Protein AF-A0A0R2SWS0-F1 (afdb_monomer_lite)

Sequence (684 aa):
RKVWYTTSPNMGLDWNTPIEISSQVHFSKQNAILNKDWRAHANTPGHGIQLTKGKYKGRLYIAANHSTGEFKSDASDYQTYGFYSDNHGETWEVSPDINWPSSNEAIATELPNGKLMLNIREQNGQSRRRIVALSDQGGEIWNEVYIDSALVSPVCQSSIISYSNNKETALLFSGPNSTEKRQKISIFLSRDNGKTWPVVKEVYPGASAYSDLTILDNNQIGLLYERDENGIYFAHFNEAWLLEKDLVKTPPLPSKRQMDWQKMEFYAFIHFNMNTFTDQEWGYGDTATSVFNPKELDTDQWVKTIKSVGMKGVIITAKHHDGFCLWPSKYTEYSVKNSPWKNGKGDLIKELADSCEKYGLKLGIYLSPWDRNHLSYGQEEYLEYFRNQLGELLTNYGPIFEVWFDGANGGDGYYGGAKDIRKVDKKTYYEWDKTTSIVRTLQPKAVIFSDAGPDIRWVGNETGQAKLTSWAPIFKDSLYPGMVDFNKFSSGQENGTHWIPTETDVSIRPGWYYHEDQDSLVKSPKKLREIYFESIGRNSSLLLNIPVDRRGKIHQNDSLALVGLSKLIKADFKENIAANATFINQDPYTQEILLPTPKYINIISLQEDISLGQKVSSFEVMANTAQGWKIISKGTTIGNKRLLRFKSMKSAHIKIRILNAKNNPSLLKSKLFYSENEVQSNSY

pLDDT: mean 93.18, std 9.23, range [29.47, 98.88]

Radius of gyration: 35.15 Å; chains: 1; bounding box: 57×83×103 Å

Secondary structure (DSSP, 8-state):
---EE---SSTTSS-PPPEE-HHHH---GGG-STT--EEEEEEPSS--EE--SSTTTT-EEEEEEEEESS--TTSTTEEEEEEEESSTTSS-EEPPPPSSTTEEEEEEEE-TTS-EEEEEEESS-SSSEEEEEEESSTTS---EEEEEEEEE-SS---EEEEEE-SS-EEEEEEEE--SSSSEEEEEEEESSTTS---EEEEEEEEEEEEEEEEE-GGGEEEEEEEETTTEEEEEEEEHHHHH-------PPPPPHHHHHHHTT-EEEEE--SHHHHHT-SS--S---GGG---SS--HHHHHHHHHHTT--EEEEEEE-TT--BSS--TT-SSBGGGSTGGGGT--HHHHHHHHHHHHTPEEEEEE-S--SS-TTTTSHHHHHHHHHHHHHHHHHS--EEEEE--S---EEE-GGGT-EEE---TTTTT-HHHHHHHHHHH-TT-EEEETT-SSEEE-S-SSS---SS--SEE-GGG--TT-TTGGGGTT--TT-SEE--EEEEEESSSSSS--GGGTT-PPPHHHHHHHHHHTTTBTEEEEEE--B-TTSSB-HHHHHHHHHHHHHHHHHTS--GGGGPEEEEEETTEEEEEEEEEEEEEEEEE-B-GGG---EEEEEEEEEETTEEEEEEEES--TT-EEEEEEEEEEEEEEEEEEEESSS--B---EEE--TTS------

Structure (mmCIF, N/CA/C/O backbone):
data_AF-A0A0R2SWS0-F1
#
_entry.id   AF-A0A0R2SWS0-F1
#
loop_
_atom_site.group_PDB
_atom_site.id
_atom_site.type_symbol
_atom_site.label_atom_id
_atom_site.label_alt_id
_atom_site.label_comp_id
_atom_site.label_asym_id
_atom_site.label_entity_id
_atom_site.label_seq_id
_atom_site.pdbx_PDB_ins_code
_atom_site.Cartn_x
_atom_site.Cartn_y
_atom_site.Cartn_z
_atom_site.occupancy
_atom_site.B_iso_or_equiv
_atom_site.auth_seq_id
_atom_site.auth_comp_id
_atom_site.auth_asym_id
_atom_site.auth_atom_id
_atom_site.pdbx_PDB_model_num
ATOM 1 N N . ARG A 1 1 ? 8.043 34.808 48.973 1.00 79.56 1 ARG A N 1
ATOM 2 C CA . ARG A 1 1 ? 7.874 35.454 47.643 1.00 79.56 1 ARG A CA 1
ATOM 3 C C . ARG A 1 1 ? 7.079 36.747 47.839 1.00 79.56 1 ARG A C 1
ATOM 5 O O . ARG A 1 1 ? 6.516 36.898 48.912 1.00 79.56 1 ARG A O 1
ATOM 12 N N . LYS A 1 2 ? 7.066 37.679 46.883 1.00 87.62 2 LYS A N 1
ATOM 13 C CA . LYS A 1 2 ? 6.167 38.848 46.919 1.00 87.62 2 LYS A CA 1
ATOM 14 C C . LYS A 1 2 ? 5.064 38.667 45.886 1.00 87.62 2 LYS A C 1
ATOM 16 O O . LYS A 1 2 ? 5.327 38.049 44.854 1.00 87.62 2 LYS A O 1
ATOM 21 N N . VAL A 1 3 ? 3.876 39.187 46.167 1.00 90.81 3 VAL A N 1
ATOM 22 C CA . VAL A 1 3 ? 2.749 39.163 45.230 1.00 90.81 3 VAL A CA 1
ATOM 23 C C . VAL A 1 3 ? 2.471 40.585 44.776 1.00 90.81 3 VAL A C 1
ATOM 25 O O . VAL A 1 3 ? 2.301 41.482 45.600 1.00 90.81 3 VAL A O 1
ATOM 28 N N . TRP A 1 4 ? 2.454 40.773 43.462 1.00 93.19 4 TRP A N 1
ATOM 29 C CA . TRP A 1 4 ? 2.242 42.061 42.819 1.00 93.19 4 TRP A CA 1
ATOM 30 C C . TRP A 1 4 ? 1.029 41.980 41.905 1.00 93.19 4 TRP A C 1
ATOM 32 O O . TRP A 1 4 ? 0.830 40.973 41.225 1.00 93.19 4 TRP A O 1
ATOM 42 N N . TYR A 1 5 ? 0.249 43.052 41.888 1.00 91.81 5 TYR A N 1
ATOM 43 C CA . TYR A 1 5 ? -0.897 43.242 41.014 1.00 91.81 5 TYR A CA 1
ATOM 44 C C . TYR A 1 5 ? -0.654 44.461 40.127 1.00 91.81 5 TYR A C 1
ATOM 46 O O . TYR A 1 5 ? -0.190 45.496 40.597 1.00 91.81 5 TYR A O 1
ATOM 54 N N . THR A 1 6 ? -0.953 44.345 38.841 1.00 93.56 6 THR A N 1
ATOM 55 C CA . THR A 1 6 ? -0.921 45.462 37.895 1.00 93.56 6 THR A CA 1
ATOM 56 C C . THR A 1 6 ? -2.121 45.352 36.965 1.00 93.56 6 THR A C 1
ATOM 58 O O . THR A 1 6 ? -2.661 44.266 36.750 1.00 93.56 6 THR A O 1
ATOM 61 N N . THR A 1 7 ? -2.553 46.490 36.438 1.00 92.50 7 THR A N 1
ATOM 62 C CA . THR A 1 7 ? -3.687 46.608 35.528 1.00 92.50 7 THR A CA 1
ATOM 63 C C . THR A 1 7 ? -3.237 47.245 34.228 1.00 92.50 7 THR A C 1
ATOM 65 O O . THR A 1 7 ? -2.368 48.119 34.220 1.00 92.50 7 THR A O 1
ATOM 68 N N . SER A 1 8 ? -3.862 46.830 33.132 1.00 93.25 8 SER A N 1
ATOM 69 C CA . SER A 1 8 ? -3.735 47.496 31.842 1.00 93.25 8 SER A CA 1
ATOM 70 C C . SER A 1 8 ? -5.101 48.038 31.421 1.00 93.25 8 SER A C 1
ATOM 72 O O . SER A 1 8 ? -6.047 47.255 31.309 1.00 93.25 8 SER A O 1
ATOM 74 N N . PRO A 1 9 ? -5.239 49.354 31.182 1.00 89.38 9 PRO A N 1
ATOM 75 C CA . PRO A 1 9 ? -6.495 49.943 30.723 1.00 89.38 9 PRO A CA 1
ATOM 76 C C . PRO A 1 9 ? -6.722 49.779 29.209 1.00 89.38 9 PRO A C 1
ATOM 78 O O . PRO A 1 9 ? -7.795 50.115 28.715 1.00 89.38 9 PRO A O 1
ATOM 81 N N . ASN A 1 10 ? -5.725 49.299 28.459 1.00 90.88 10 ASN A N 1
ATOM 82 C CA . ASN A 1 10 ? -5.708 49.310 26.994 1.00 90.88 10 ASN A CA 1
ATOM 83 C C . ASN A 1 10 ? -5.195 47.990 26.395 1.00 90.88 10 ASN A C 1
ATOM 85 O O . ASN A 1 10 ? -4.386 47.981 25.468 1.00 90.88 10 ASN A O 1
ATOM 89 N N . MET A 1 11 ? -5.706 46.868 26.909 1.00 86.12 11 MET A N 1
ATOM 90 C CA . MET A 1 11 ? -5.471 45.527 26.351 1.00 86.12 11 MET A CA 1
ATOM 91 C C . MET A 1 11 ? -3.989 45.109 26.322 1.00 86.12 11 MET A C 1
ATOM 93 O O . MET A 1 11 ? -3.558 44.376 25.436 1.00 86.12 11 MET A O 1
ATOM 97 N N . GLY A 1 12 ? -3.208 45.556 27.307 1.00 89.19 12 GLY A N 1
ATOM 98 C CA . GLY A 1 12 ? -1.812 45.162 27.505 1.00 89.19 12 GLY A CA 1
ATOM 99 C C . GLY A 1 12 ? -0.774 46.057 26.826 1.00 89.19 12 GLY A C 1
ATOM 100 O O . GLY A 1 12 ? 0.409 45.731 26.917 1.00 89.19 12 GLY A O 1
ATOM 101 N N . LEU A 1 13 ? -1.181 47.156 26.172 1.00 90.75 13 LEU A N 1
ATOM 102 C CA . LEU A 1 13 ? -0.248 48.111 25.554 1.00 90.75 13 LEU A CA 1
ATOM 103 C C . LEU A 1 13 ? 0.540 48.896 26.609 1.00 90.75 13 LEU A C 1
ATOM 105 O O . LEU A 1 13 ? 1.762 48.976 26.525 1.00 90.75 13 LEU A O 1
ATOM 109 N N . ASP A 1 14 ? -0.156 49.404 27.625 1.00 93.50 14 ASP A N 1
ATOM 110 C CA . ASP A 1 14 ? 0.423 50.085 28.778 1.00 93.50 14 ASP A CA 1
ATOM 111 C C . ASP A 1 14 ? 0.018 49.382 30.075 1.00 93.50 14 ASP A C 1
ATOM 113 O O . ASP A 1 14 ? -1.077 48.822 30.194 1.00 93.50 14 ASP A O 1
ATOM 117 N N . TRP A 1 15 ? 0.899 49.448 31.070 1.00 95.31 15 TRP A N 1
ATOM 118 C CA . TRP A 1 15 ? 0.697 48.843 32.383 1.00 95.31 15 TRP A CA 1
ATOM 119 C C . TRP A 1 15 ? 0.856 49.887 33.477 1.00 95.31 15 TRP A C 1
ATOM 121 O O . TRP A 1 15 ? 1.830 50.641 33.500 1.00 95.31 15 TRP A O 1
ATOM 131 N N . ASN A 1 16 ? -0.091 49.904 34.409 1.00 93.44 16 ASN A N 1
ATOM 132 C CA . ASN A 1 16 ? 0.008 50.729 35.602 1.00 93.44 16 ASN A CA 1
ATOM 133 C C . ASN A 1 16 ? 1.145 50.235 36.507 1.00 93.44 16 ASN A C 1
ATOM 135 O O . ASN A 1 16 ? 1.510 49.054 36.500 1.00 93.44 16 ASN A O 1
ATOM 139 N N . THR A 1 17 ? 1.676 51.135 37.335 1.00 94.81 17 THR A N 1
ATOM 140 C CA . THR A 1 17 ? 2.682 50.788 38.345 1.00 94.81 17 THR A CA 1
ATOM 141 C C . THR A 1 17 ? 2.199 49.603 39.192 1.00 94.81 17 THR A C 1
ATOM 143 O O . THR A 1 17 ? 1.110 49.684 39.765 1.00 94.81 17 THR A O 1
ATOM 146 N N . PRO A 1 18 ? 2.976 48.508 39.293 1.00 94.94 18 PRO A N 1
ATOM 147 C CA . PRO A 1 18 ? 2.594 47.363 40.107 1.00 94.94 18 PRO A CA 1
ATOM 148 C C . PRO A 1 18 ? 2.394 47.733 41.581 1.00 94.94 18 PRO A C 1
ATOM 150 O O . PRO A 1 18 ? 3.215 48.428 42.179 1.00 94.94 18 PRO A O 1
ATOM 153 N N . ILE A 1 19 ? 1.327 47.212 42.178 1.00 94.38 19 ILE A N 1
ATOM 154 C CA . ILE A 1 19 ? 0.976 47.358 43.591 1.00 94.38 19 ILE A CA 1
ATOM 155 C C . ILE A 1 19 ? 1.353 46.064 44.312 1.00 94.38 19 ILE A C 1
ATOM 157 O O . ILE A 1 19 ? 0.962 44.973 43.892 1.00 94.38 19 ILE A O 1
ATOM 161 N N . GLU A 1 20 ? 2.123 46.162 45.397 1.00 93.81 20 GLU A N 1
ATOM 162 C CA . GLU A 1 20 ? 2.446 44.999 46.225 1.00 93.81 20 GLU A CA 1
ATOM 163 C C . GLU A 1 20 ? 1.244 44.642 47.112 1.00 93.81 20 GLU A C 1
ATOM 165 O O . GLU A 1 20 ? 0.836 45.433 47.958 1.00 93.81 20 GLU A O 1
ATOM 170 N N . ILE A 1 21 ? 0.708 43.430 46.954 1.00 93.06 21 ILE A N 1
ATOM 171 C CA . ILE A 1 21 ? -0.443 42.924 47.722 1.00 93.06 21 ILE A CA 1
ATOM 172 C C . ILE A 1 21 ? -0.058 41.803 48.698 1.00 93.06 21 ILE A C 1
ATOM 174 O O . ILE A 1 21 ? -0.925 41.162 49.287 1.00 93.06 21 ILE A O 1
ATOM 178 N N . SER A 1 22 ? 1.243 41.558 48.899 1.00 90.12 22 SER A N 1
ATOM 179 C CA . SER A 1 22 ? 1.765 40.468 49.738 1.00 90.12 22 SER A CA 1
ATOM 180 C C . SER A 1 22 ? 1.124 40.404 51.133 1.00 90.12 22 SER A C 1
ATOM 182 O O . SER A 1 22 ? 0.841 39.312 51.608 1.00 90.12 22 SER A O 1
ATOM 184 N N . SER A 1 23 ? 0.866 41.547 51.781 1.00 88.38 23 SER A N 1
ATOM 185 C CA . SER A 1 23 ? 0.223 41.626 53.108 1.00 88.38 23 SER A CA 1
ATOM 186 C C . SER A 1 23 ? -1.224 41.166 53.157 1.00 88.38 23 SER A C 1
ATOM 188 O O . SER A 1 23 ? -1.716 40.860 54.237 1.00 88.38 23 SER A O 1
ATOM 190 N N . GLN A 1 24 ? -1.889 41.082 52.012 1.00 90.75 24 GLN A N 1
ATOM 191 C CA . GLN A 1 24 ? -3.282 40.665 51.932 1.00 90.75 24 GLN A CA 1
ATOM 192 C C . GLN A 1 24 ? -3.399 39.174 51.598 1.00 90.75 24 GLN A C 1
ATOM 194 O O . GLN A 1 24 ? -4.337 38.526 52.046 1.00 90.75 24 GLN A O 1
ATOM 199 N N . VAL A 1 25 ? -2.440 38.616 50.842 1.00 91.00 25 VAL A N 1
ATOM 200 C CA . VAL A 1 25 ? -2.606 37.292 50.210 1.00 91.00 25 VAL A CA 1
ATOM 201 C C . VAL A 1 25 ? -1.482 36.285 50.463 1.00 91.00 25 VAL A C 1
ATOM 203 O O . VAL A 1 25 ? -1.634 35.131 50.074 1.00 91.00 25 VAL A O 1
ATOM 206 N N . HIS A 1 26 ? -0.368 36.681 51.093 1.00 88.88 26 HIS A N 1
ATOM 207 C CA . HIS A 1 26 ? 0.790 35.816 51.350 1.00 88.88 26 HIS A CA 1
ATOM 208 C C . HIS A 1 26 ? 1.327 35.976 52.783 1.00 88.88 26 HIS A C 1
ATOM 210 O O . HIS A 1 26 ? 1.938 36.990 53.131 1.00 88.88 26 HIS A O 1
ATOM 216 N N . PHE A 1 27 ? 1.168 34.926 53.592 1.00 85.94 27 PHE A N 1
ATOM 217 C CA . PHE A 1 27 ? 1.498 34.939 55.021 1.00 85.94 27 PHE A CA 1
ATOM 218 C C . PHE A 1 27 ? 2.763 34.123 55.317 1.00 85.94 27 PHE A C 1
ATOM 220 O O . PHE A 1 27 ? 2.737 32.899 55.274 1.00 85.94 27 PHE A O 1
ATOM 227 N N . SER A 1 28 ? 3.878 34.785 55.628 1.00 78.19 28 SER A N 1
ATOM 228 C CA . SER A 1 28 ? 5.124 34.141 56.089 1.00 78.19 28 SER A CA 1
ATOM 229 C C . SER A 1 28 ? 5.452 34.565 57.523 1.00 78.19 28 SER A C 1
ATOM 231 O O . SER A 1 28 ? 4.861 35.524 58.016 1.00 78.19 28 SER A O 1
ATOM 233 N N . LYS A 1 29 ? 6.456 33.954 58.177 1.00 73.19 29 LYS A N 1
ATOM 234 C CA . LYS A 1 29 ? 6.963 34.420 59.493 1.00 73.19 29 LYS A CA 1
ATOM 235 C C . LYS A 1 29 ? 7.180 35.936 59.600 1.00 73.19 29 LYS A C 1
ATOM 237 O O . LYS A 1 29 ? 6.998 36.501 60.670 1.00 73.19 29 LYS A O 1
ATOM 242 N N . GLN A 1 30 ? 7.596 36.595 58.517 1.00 68.44 30 GLN A N 1
ATOM 243 C CA . GLN A 1 30 ? 7.873 38.040 58.485 1.00 68.44 30 GLN A CA 1
ATOM 244 C C . GLN A 1 30 ? 6.615 38.903 58.280 1.00 68.44 30 GLN A C 1
ATOM 246 O O . GLN A 1 30 ? 6.693 40.123 58.386 1.00 68.44 30 GLN A O 1
ATOM 251 N N . ASN A 1 31 ? 5.478 38.282 57.966 1.00 66.94 31 ASN A N 1
ATOM 252 C CA . ASN A 1 31 ? 4.202 38.916 57.645 1.00 66.94 31 ASN A CA 1
ATOM 253 C C . ASN A 1 31 ? 3.039 38.052 58.170 1.00 66.94 31 ASN A C 1
ATOM 255 O O . ASN A 1 31 ? 2.127 37.678 57.430 1.00 66.94 31 ASN A O 1
ATOM 259 N N . ALA A 1 32 ? 3.143 37.648 59.440 1.00 61.53 32 ALA A N 1
ATOM 260 C CA . ALA A 1 32 ? 2.238 36.701 60.081 1.00 61.53 32 ALA A CA 1
ATOM 261 C C . ALA A 1 32 ? 0.920 37.387 60.471 1.00 61.53 32 ALA A C 1
ATOM 263 O O . ALA A 1 32 ? 0.669 37.707 61.631 1.00 61.53 32 ALA A O 1
ATOM 264 N N . ILE A 1 33 ? 0.076 37.638 59.478 1.00 60.16 33 ILE A N 1
ATOM 265 C CA . ILE A 1 33 ? -1.328 37.999 59.674 1.00 60.16 33 ILE A CA 1
ATOM 266 C C . ILE A 1 33 ? -2.123 36.678 59.778 1.00 60.16 33 ILE A C 1
ATOM 268 O O . ILE A 1 33 ? -1.774 35.685 59.140 1.00 60.16 33 ILE A O 1
ATOM 272 N N . LEU A 1 34 ? -3.155 36.623 60.633 1.00 59.47 34 LEU A N 1
ATOM 273 C CA . LEU A 1 34 ? -4.013 35.438 60.864 1.00 59.47 34 LEU A CA 1
ATOM 274 C C . LEU A 1 34 ? -3.331 34.192 61.484 1.00 59.47 34 LEU A C 1
ATOM 276 O O . LEU A 1 34 ? -3.851 33.088 61.336 1.00 59.47 34 LEU A O 1
ATOM 280 N N . ASN A 1 35 ? -2.198 34.329 62.188 1.00 64.69 35 ASN A N 1
ATOM 281 C CA . ASN A 1 35 ? -1.431 33.203 62.769 1.00 64.69 35 ASN A CA 1
ATOM 282 C C . ASN A 1 35 ? -1.004 32.125 61.746 1.00 64.69 35 ASN A C 1
ATOM 284 O O . ASN A 1 35 ? -0.735 30.982 62.121 1.00 64.69 35 ASN A O 1
ATOM 288 N N . LYS A 1 36 ? -0.937 32.471 60.455 1.00 72.06 36 LYS A N 1
ATOM 289 C CA . LYS A 1 36 ? -0.483 31.570 59.391 1.00 72.06 36 LYS A CA 1
ATOM 290 C C . LYS A 1 36 ? 1.015 31.756 59.142 1.00 72.06 36 LYS A C 1
ATOM 292 O O . LYS A 1 36 ? 1.495 32.882 59.048 1.00 72.06 36 LYS A O 1
ATOM 297 N N . ASP A 1 37 ? 1.738 30.645 59.005 1.00 81.75 37 ASP A N 1
ATOM 298 C CA . ASP A 1 37 ? 3.147 30.623 58.599 1.00 81.75 37 ASP A CA 1
ATOM 299 C C . ASP A 1 37 ? 3.334 29.686 57.401 1.00 81.75 37 ASP A C 1
ATOM 301 O O . ASP A 1 37 ? 3.384 28.454 57.533 1.00 81.75 37 ASP A O 1
ATOM 305 N N . TRP A 1 38 ? 3.370 30.273 56.207 1.00 89.88 38 TRP A N 1
ATOM 306 C CA . TRP A 1 38 ? 3.593 29.551 54.964 1.00 89.88 38 TRP A CA 1
ATOM 307 C C . TRP A 1 38 ? 5.073 29.549 54.603 1.00 89.88 38 TRP A C 1
ATOM 309 O O . TRP A 1 38 ? 5.699 30.581 54.351 1.00 89.88 38 TRP A O 1
ATOM 319 N N . ARG A 1 39 ? 5.627 28.342 54.515 1.00 89.31 39 ARG A N 1
ATOM 320 C CA . ARG A 1 39 ? 7.017 28.094 54.128 1.00 89.31 39 ARG A CA 1
ATOM 321 C C . ARG A 1 39 ? 7.244 28.323 52.632 1.00 89.31 39 ARG A C 1
ATOM 323 O O . ARG A 1 39 ? 8.310 28.780 52.228 1.00 89.31 39 ARG A O 1
ATOM 330 N N . ALA A 1 40 ? 6.247 28.011 51.808 1.00 87.56 40 ALA A N 1
ATOM 331 C CA . ALA A 1 40 ? 6.250 28.256 50.372 1.00 87.56 40 ALA A CA 1
ATOM 332 C C . ALA A 1 40 ? 4.913 28.861 49.951 1.00 87.56 40 ALA A C 1
ATOM 334 O O . ALA A 1 40 ? 3.893 28.591 50.572 1.00 87.56 40 ALA A O 1
ATOM 335 N N . HIS A 1 41 ? 4.932 29.653 48.882 1.00 90.75 41 HIS A N 1
ATOM 336 C CA . HIS A 1 41 ? 3.746 30.255 48.283 1.00 90.75 41 HIS A CA 1
ATOM 337 C C . HIS A 1 41 ? 3.948 30.415 46.780 1.00 90.75 41 HIS A C 1
ATOM 339 O O . HIS A 1 41 ? 5.018 30.866 46.349 1.00 90.75 41 HIS A O 1
ATOM 345 N N . ALA A 1 42 ? 2.936 30.101 45.979 1.00 90.75 42 ALA A N 1
ATOM 346 C CA . ALA A 1 42 ? 2.912 30.399 44.553 1.00 90.75 42 ALA A CA 1
ATOM 347 C C . ALA A 1 42 ? 1.505 30.806 44.108 1.00 90.75 42 ALA A C 1
ATOM 349 O O . ALA A 1 42 ? 0.525 30.172 44.492 1.00 90.75 42 ALA A O 1
ATOM 350 N N . ASN A 1 43 ? 1.436 31.812 43.236 1.00 89.50 43 ASN A N 1
ATOM 351 C CA . ASN A 1 43 ? 0.300 31.934 42.333 1.00 89.50 43 ASN A CA 1
ATOM 352 C C . ASN A 1 43 ? 0.448 30.788 41.335 1.00 89.50 43 ASN A C 1
ATOM 354 O O . ASN A 1 43 ? 1.547 30.566 40.811 1.00 89.50 43 ASN A O 1
ATOM 358 N N . THR A 1 44 ? -0.605 30.013 41.144 1.00 91.25 44 THR A N 1
ATOM 359 C CA . THR A 1 44 ? -0.525 28.820 40.306 1.00 91.25 44 THR A CA 1
ATOM 360 C C . THR A 1 44 ? -0.398 29.218 38.826 1.00 91.25 44 THR A C 1
ATOM 362 O O . THR A 1 44 ? -0.791 30.323 38.452 1.00 91.25 44 THR A O 1
ATOM 365 N N . PRO A 1 45 ? 0.202 28.373 37.967 1.00 91.31 45 PRO A N 1
ATOM 366 C CA . PRO A 1 45 ? 0.313 28.668 36.539 1.00 91.31 45 PRO A CA 1
ATOM 367 C C . PRO A 1 45 ? -1.056 28.727 35.848 1.00 91.31 45 PRO A C 1
ATOM 369 O O . PRO A 1 45 ? -1.954 27.952 36.185 1.00 91.31 45 PRO A O 1
ATOM 372 N N . GLY A 1 46 ? -1.163 29.575 34.823 1.00 91.88 46 GLY A N 1
ATOM 373 C CA . GLY A 1 46 ? -2.371 29.770 34.018 1.00 91.88 46 GLY A CA 1
ATOM 374 C C . GLY A 1 46 ? -2.995 31.144 34.252 1.00 91.88 46 GLY A C 1
ATOM 375 O O . GLY A 1 46 ? -2.280 32.127 34.464 1.00 91.88 46 GLY A O 1
ATOM 376 N N . HIS A 1 47 ? -4.325 31.204 34.219 1.00 94.75 47 HIS A N 1
ATOM 377 C CA . HIS A 1 47 ? -5.100 32.437 34.323 1.00 94.75 47 HIS A CA 1
ATOM 378 C C . HIS A 1 47 ? -5.905 32.550 35.629 1.00 94.75 47 HIS A C 1
ATOM 380 O O . HIS A 1 47 ? -6.194 31.571 36.317 1.00 94.75 47 HIS A O 1
ATOM 386 N N . GLY A 1 48 ? -6.289 33.785 35.957 1.00 95.12 48 GLY A N 1
ATOM 387 C CA . GLY A 1 48 ? -7.357 34.089 36.909 1.00 95.12 48 GLY A CA 1
ATOM 388 C C . GLY A 1 48 ? -8.696 34.268 36.198 1.00 95.12 48 GLY A C 1
ATOM 389 O O . GLY A 1 48 ? -8.736 34.390 34.973 1.00 95.12 48 GLY A O 1
ATOM 390 N N . ILE A 1 49 ? -9.789 34.330 36.955 1.00 96.25 49 ILE A N 1
ATOM 391 C CA . ILE A 1 49 ? -11.127 34.548 36.388 1.00 96.25 49 ILE A CA 1
ATOM 392 C C . ILE A 1 49 ? -11.828 35.739 37.033 1.00 96.25 49 ILE A C 1
ATOM 394 O O . ILE A 1 49 ? -11.547 36.101 38.175 1.00 96.25 49 ILE A O 1
ATOM 398 N N . GLN A 1 50 ? -12.791 36.304 36.309 1.00 96.38 50 GLN A N 1
ATOM 399 C CA . GLN A 1 50 ? -13.812 37.178 36.866 1.00 96.38 50 GLN A CA 1
ATOM 400 C C . GLN A 1 50 ? -15.158 36.459 36.803 1.00 96.38 50 GLN A C 1
ATOM 402 O O . GLN A 1 50 ? -15.560 36.009 35.730 1.00 96.38 50 GLN A O 1
ATOM 407 N N . LEU A 1 51 ? -15.856 36.352 37.932 1.00 96.88 51 LEU A N 1
ATOM 408 C CA . LEU A 1 51 ? -17.177 35.726 37.969 1.00 96.88 51 LEU A CA 1
ATOM 409 C C . LEU A 1 51 ? -18.193 36.580 37.209 1.00 96.88 51 LEU A C 1
ATOM 411 O O . LEU A 1 51 ? -18.245 37.803 37.358 1.00 96.88 51 LEU A O 1
ATOM 415 N N . THR A 1 52 ? -19.031 35.936 36.405 1.00 95.06 52 THR A N 1
ATOM 416 C CA . THR A 1 52 ? -19.987 36.605 35.514 1.00 95.06 52 THR A CA 1
ATOM 417 C C . THR A 1 52 ? -21.439 36.419 35.951 1.00 95.06 52 THR A C 1
ATOM 419 O O . THR A 1 52 ? -22.323 37.125 35.448 1.00 95.06 52 THR A O 1
ATOM 422 N N . LYS A 1 53 ? -21.701 35.513 36.904 1.00 91.56 53 LYS A N 1
ATOM 423 C CA . LYS A 1 53 ? -23.049 35.097 37.311 1.00 91.56 53 LYS A CA 1
ATOM 424 C C . LYS A 1 53 ? -23.283 35.235 38.816 1.00 91.56 53 LYS A C 1
ATOM 426 O O . LYS A 1 53 ? -22.370 35.295 39.632 1.00 91.56 53 LYS A O 1
ATOM 431 N N . GLY A 1 54 ? -24.566 35.234 39.179 1.00 91.75 54 GLY A N 1
ATOM 432 C CA . GLY A 1 54 ? -25.015 35.150 40.567 1.00 91.75 54 GLY A CA 1
ATOM 433 C C . GLY A 1 54 ? -24.633 36.352 41.435 1.00 91.75 54 GLY A C 1
ATOM 434 O O . GLY A 1 54 ? -24.334 37.437 40.940 1.00 91.75 54 GLY A O 1
ATOM 435 N N . LYS A 1 55 ? -24.673 36.139 42.757 1.00 94.38 55 LYS A N 1
ATOM 436 C CA . LYS A 1 55 ? -24.395 37.157 43.785 1.00 94.38 55 LYS A CA 1
ATOM 437 C C . LYS A 1 55 ? -22.980 37.739 43.684 1.00 94.38 55 LYS A C 1
ATOM 439 O O . LYS A 1 55 ? -22.786 38.900 44.014 1.00 94.38 55 LYS A O 1
ATOM 444 N N . TYR A 1 56 ? -22.020 36.936 43.233 1.00 95.75 56 TYR A N 1
ATOM 445 C CA . TYR A 1 56 ? -20.595 37.269 43.221 1.00 95.75 56 TYR A CA 1
ATOM 446 C C . TYR A 1 56 ? -20.103 37.766 41.855 1.00 95.75 56 TYR A C 1
ATOM 448 O O . TYR A 1 56 ? -18.902 37.810 41.602 1.00 95.75 56 TYR A O 1
ATOM 456 N N . LYS A 1 57 ? -21.022 38.136 40.953 1.00 96.25 57 LYS A N 1
ATOM 457 C CA . LYS A 1 57 ? -20.685 38.718 39.653 1.00 96.25 57 LYS A CA 1
ATOM 458 C C . LYS A 1 57 ? -19.771 39.938 39.831 1.00 96.25 57 LYS A C 1
ATOM 460 O O . LYS A 1 57 ? -20.123 40.872 40.542 1.00 96.25 57 LYS A O 1
ATOM 465 N N . GLY A 1 58 ? -18.642 39.946 39.128 1.00 96.88 58 GLY A N 1
ATOM 466 C CA . GLY A 1 58 ? -17.620 40.994 39.190 1.00 96.88 58 GLY A CA 1
ATOM 467 C C . GLY A 1 58 ? -16.392 40.619 40.023 1.00 96.88 58 GLY A C 1
ATOM 468 O O . GLY A 1 58 ? -15.325 41.184 39.773 1.00 96.88 58 GLY A O 1
ATOM 469 N N . ARG A 1 59 ? -16.505 39.629 40.921 1.00 98.06 59 ARG A N 1
ATOM 470 C CA . ARG A 1 59 ? -15.398 39.136 41.751 1.00 98.06 59 ARG A CA 1
ATOM 471 C C . ARG A 1 59 ? -14.252 38.613 40.892 1.00 98.06 59 ARG A C 1
ATOM 473 O O . ARG A 1 59 ? -14.459 37.722 40.067 1.00 98.06 59 ARG A O 1
ATOM 480 N N . LEU A 1 60 ? -13.046 39.122 41.127 1.00 97.69 60 LEU A N 1
ATOM 481 C CA . LEU A 1 60 ? -11.803 38.545 40.615 1.00 97.69 60 LEU A CA 1
ATOM 482 C C . LEU A 1 60 ? -11.388 37.391 41.522 1.00 97.69 60 LEU A C 1
ATOM 484 O O . LEU A 1 60 ? -11.417 37.555 42.737 1.00 97.69 60 LEU A O 1
ATOM 488 N N . TYR A 1 61 ? -10.981 36.254 40.964 1.00 97.94 61 TYR A N 1
ATOM 489 C CA . TYR A 1 61 ? -10.522 35.098 41.734 1.00 97.94 61 TYR A CA 1
ATOM 490 C C . TYR A 1 61 ? -9.229 34.527 41.144 1.00 97.94 61 TYR A C 1
ATOM 492 O O . TYR A 1 61 ? -9.169 34.205 39.953 1.00 97.94 61 TYR A O 1
ATOM 500 N N . ILE A 1 62 ? -8.212 34.359 41.993 1.00 97.44 62 ILE A N 1
ATOM 501 C CA . ILE A 1 62 ? -6.903 33.800 41.643 1.00 97.44 62 ILE A CA 1
ATOM 502 C C . ILE A 1 62 ? -6.651 32.542 42.478 1.00 97.44 62 ILE A C 1
ATOM 504 O O . ILE A 1 62 ? -6.708 32.579 43.708 1.00 97.44 62 ILE A O 1
ATOM 508 N N . ALA A 1 63 ? -6.356 31.422 41.815 1.00 97.25 63 ALA A N 1
ATOM 509 C CA . ALA A 1 63 ? -5.924 30.202 42.489 1.00 97.25 63 ALA A CA 1
ATOM 510 C C . ALA A 1 63 ? -4.456 30.315 42.937 1.00 97.25 63 ALA A C 1
ATOM 512 O O . ALA A 1 63 ? -3.615 30.931 42.276 1.00 97.25 63 ALA A O 1
ATOM 513 N N . ALA A 1 64 ? -4.150 29.728 44.088 1.00 96.12 64 ALA A N 1
ATOM 514 C CA . ALA A 1 64 ? -2.837 29.810 44.706 1.00 96.12 64 ALA A CA 1
ATOM 515 C C . ALA A 1 64 ? -2.545 28.541 45.514 1.00 96.12 64 ALA A C 1
ATOM 517 O O . ALA A 1 64 ? -3.421 27.711 45.770 1.00 96.12 64 ALA A O 1
ATOM 518 N N . ASN A 1 65 ? -1.295 28.369 45.919 1.00 95.88 65 ASN A N 1
ATOM 519 C CA . ASN A 1 65 ? -0.907 27.273 46.793 1.00 95.88 65 ASN A CA 1
ATOM 520 C C . ASN A 1 65 ? 0.150 27.715 47.794 1.00 95.88 65 ASN A C 1
ATOM 522 O O . ASN A 1 65 ? 0.936 28.635 47.544 1.00 95.88 65 ASN A O 1
ATOM 526 N N . HIS A 1 66 ? 0.201 27.004 48.912 1.00 94.06 66 HIS A N 1
ATOM 527 C CA . HIS A 1 66 ? 1.225 27.174 49.928 1.00 94.06 66 HIS A CA 1
ATOM 528 C C . HIS A 1 66 ? 1.670 25.830 50.506 1.00 94.06 66 HIS A C 1
ATOM 530 O O . HIS A 1 66 ? 1.184 24.769 50.116 1.00 94.06 66 HIS A O 1
ATOM 536 N N . SER A 1 67 ? 2.651 25.877 51.401 1.00 93.06 67 SER A N 1
ATOM 537 C CA . SER A 1 67 ? 2.970 24.759 52.289 1.00 93.06 67 SER A CA 1
ATOM 538 C C . SER A 1 67 ? 3.160 25.279 53.704 1.00 93.06 67 SER A C 1
ATOM 540 O O . SER A 1 67 ? 3.795 26.326 53.872 1.00 93.06 67 SER A O 1
ATOM 542 N N . THR A 1 68 ? 2.721 24.533 54.713 1.00 88.62 68 THR A N 1
ATOM 543 C CA . THR A 1 68 ? 2.842 24.941 56.121 1.00 88.62 68 THR A CA 1
ATOM 544 C C . THR A 1 68 ? 3.496 23.864 56.987 1.00 88.62 68 THR A C 1
ATOM 546 O O . THR A 1 68 ? 3.533 22.691 56.621 1.00 88.62 68 THR A O 1
ATOM 549 N N . GLY A 1 69 ? 4.028 24.271 58.140 1.00 87.44 69 GLY A N 1
ATOM 550 C CA . GLY A 1 69 ? 4.722 23.390 59.078 1.00 87.44 69 GLY A CA 1
ATOM 551 C C . GLY A 1 69 ? 6.083 22.889 58.584 1.00 87.44 69 GLY A C 1
ATOM 552 O O . GLY A 1 69 ? 6.716 23.479 57.702 1.00 87.44 69 GLY A O 1
ATOM 553 N N . GLU A 1 70 ? 6.542 21.793 59.188 1.00 89.50 70 GLU A N 1
ATOM 554 C CA . GLU A 1 70 ? 7.791 21.120 58.823 1.00 89.50 70 GLU A CA 1
ATOM 555 C C . GLU A 1 70 ? 7.696 20.450 57.450 1.00 89.50 70 GLU A C 1
ATOM 557 O O . GLU A 1 70 ? 6.618 20.060 56.998 1.00 89.50 70 GLU A O 1
ATOM 562 N N . PHE A 1 71 ? 8.834 20.343 56.765 1.00 92.69 71 PHE A N 1
ATOM 563 C CA . PHE A 1 71 ? 8.895 19.715 55.447 1.00 92.69 71 PHE A CA 1
ATOM 564 C C . PHE A 1 71 ? 8.495 18.243 55.524 1.00 92.69 71 PHE A C 1
ATOM 566 O O . PHE A 1 71 ? 9.033 17.491 56.341 1.00 92.69 71 PHE A O 1
ATOM 573 N N . LYS A 1 72 ? 7.601 17.822 54.626 1.00 93.50 72 LYS A N 1
ATOM 574 C CA . LYS A 1 72 ? 7.215 16.419 54.478 1.00 93.50 72 LYS A CA 1
ATOM 575 C C . LYS A 1 72 ? 7.614 15.887 53.106 1.00 93.50 72 LYS A C 1
ATOM 577 O O . LYS A 1 72 ? 7.243 16.434 52.070 1.00 93.50 72 LYS A O 1
ATOM 582 N N . SER A 1 73 ? 8.356 14.780 53.095 1.00 92.31 73 SER A N 1
ATOM 583 C CA . SER A 1 73 ? 8.846 14.141 51.865 1.00 92.31 73 SER A CA 1
ATOM 584 C C . SER A 1 73 ? 7.731 13.571 50.983 1.00 92.31 73 SER A C 1
ATOM 586 O O . SER A 1 73 ? 7.932 13.409 49.782 1.00 92.31 73 SER A O 1
ATOM 588 N N . ASP A 1 74 ? 6.558 13.302 51.557 1.00 92.56 74 ASP A N 1
ATOM 589 C CA . ASP A 1 74 ? 5.355 12.851 50.852 1.00 92.56 74 ASP A CA 1
ATOM 590 C C . ASP A 1 74 ? 4.498 14.007 50.308 1.00 92.56 74 ASP A C 1
ATOM 592 O O . ASP A 1 74 ? 3.404 13.768 49.803 1.00 92.56 74 ASP A O 1
ATOM 596 N N . ALA A 1 75 ? 4.970 15.253 50.428 1.00 94.94 75 ALA A N 1
ATOM 597 C CA . ALA A 1 75 ? 4.278 16.466 50.004 1.00 94.94 75 ALA A CA 1
ATOM 598 C C . ALA A 1 75 ? 2.882 16.674 50.626 1.00 94.94 75 ALA A C 1
ATOM 600 O O . ALA A 1 75 ? 2.077 17.426 50.072 1.00 94.94 75 ALA A O 1
ATOM 601 N N . SER A 1 76 ? 2.562 16.024 51.753 1.00 94.56 76 SER A N 1
ATOM 602 C CA . SER A 1 76 ? 1.273 16.195 52.451 1.00 94.56 76 SER A CA 1
ATOM 603 C C . SER A 1 76 ? 1.144 17.537 53.187 1.00 94.56 76 SER A C 1
ATOM 605 O O . SER A 1 76 ? 0.081 17.869 53.708 1.00 94.56 76 SER A O 1
ATOM 607 N N . ASP A 1 77 ? 2.222 18.315 53.230 1.00 94.25 77 ASP A N 1
ATOM 608 C CA . ASP A 1 77 ? 2.312 19.669 53.774 1.00 94.25 77 ASP A CA 1
ATOM 609 C C . ASP A 1 77 ? 1.909 20.773 52.781 1.00 94.25 77 ASP A C 1
ATOM 611 O O . ASP A 1 77 ? 1.757 21.923 53.196 1.00 94.25 77 ASP A O 1
ATOM 615 N N . TYR A 1 78 ? 1.720 20.445 51.497 1.00 96.12 78 TYR A N 1
ATOM 616 C CA . TYR A 1 78 ? 1.160 21.361 50.499 1.00 96.12 78 TYR A CA 1
ATOM 617 C C . TYR A 1 78 ? -0.361 21.477 50.616 1.00 96.12 78 TYR A C 1
ATOM 619 O O . TYR A 1 78 ? -1.048 20.480 50.863 1.00 96.12 78 TYR A O 1
ATOM 627 N N . GLN A 1 79 ? -0.854 22.700 50.407 1.00 95.44 79 GLN A N 1
ATOM 628 C CA . GLN A 1 79 ? -2.273 23.048 50.378 1.00 95.44 79 GLN A CA 1
ATOM 629 C C . GLN A 1 79 ? -2.575 24.002 49.212 1.00 95.44 79 GLN A C 1
ATOM 631 O O . GLN A 1 79 ? -1.849 24.974 48.972 1.00 95.44 79 GLN A O 1
ATOM 636 N N . THR A 1 80 ? -3.677 23.753 48.511 1.00 97.06 80 THR A N 1
ATOM 637 C CA . THR A 1 80 ? -4.281 24.691 47.557 1.00 97.06 80 THR A CA 1
ATOM 638 C C . THR A 1 80 ? -5.201 25.660 48.286 1.00 97.06 80 THR A C 1
ATOM 640 O O . THR A 1 80 ? -5.913 25.274 49.210 1.00 97.06 80 THR A O 1
ATOM 643 N N . TYR A 1 81 ? -5.247 26.904 47.821 1.00 95.50 81 TYR A N 1
ATOM 644 C CA . TYR A 1 81 ? -6.232 27.901 48.227 1.00 95.50 81 TYR A CA 1
ATOM 645 C C . TYR A 1 81 ? -6.491 28.876 47.059 1.00 95.50 81 TYR A C 1
ATOM 647 O O . TYR A 1 81 ? -6.154 28.602 45.903 1.00 95.50 81 TYR A O 1
ATOM 655 N N . GLY A 1 82 ? -7.089 30.030 47.332 1.00 95.81 82 GLY A N 1
ATOM 656 C CA . GLY A 1 82 ? -7.050 31.164 46.415 1.00 95.81 82 GLY A CA 1
ATOM 657 C C . GLY A 1 82 ? -7.326 32.478 47.124 1.00 95.81 82 GLY A C 1
ATOM 658 O O . GLY A 1 82 ? -7.469 32.533 48.344 1.00 95.81 82 GLY A O 1
ATOM 659 N N . PHE A 1 83 ? -7.391 33.556 46.366 1.00 96.50 83 PHE A N 1
ATOM 660 C CA . PHE A 1 83 ? -7.711 34.874 46.892 1.00 96.50 83 PHE A CA 1
ATOM 661 C C . PHE A 1 83 ? -8.541 35.647 45.876 1.00 96.50 83 PHE A C 1
ATOM 663 O O . PHE A 1 83 ? -8.466 35.396 44.670 1.00 96.50 83 PHE A O 1
ATOM 670 N N . TYR A 1 84 ? -9.374 36.553 46.371 1.00 97.75 84 TYR A N 1
ATOM 671 C CA . TYR A 1 84 ? -10.370 37.231 45.559 1.00 97.75 84 TYR A CA 1
ATOM 672 C C . TYR A 1 84 ? -10.517 38.704 45.912 1.00 97.75 84 TYR A C 1
ATOM 674 O O . TYR A 1 84 ? -10.118 39.144 46.987 1.00 97.75 84 TYR A O 1
ATOM 682 N N . SER A 1 85 ? -11.079 39.464 44.978 1.00 97.56 85 SER A N 1
ATOM 683 C CA . SER A 1 85 ? -11.362 40.886 45.144 1.00 97.56 85 SER A CA 1
ATOM 684 C C . SER A 1 85 ? -12.721 41.230 44.546 1.00 97.56 85 SER A C 1
ATOM 686 O O . SER A 1 85 ? -12.994 40.897 43.391 1.00 97.56 85 SER A O 1
ATOM 688 N N . ASP A 1 86 ? -13.545 41.928 45.325 1.00 97.31 86 ASP A N 1
ATOM 689 C CA . ASP A 1 86 ? -14.871 42.414 44.915 1.00 97.31 86 ASP A CA 1
ATOM 690 C C . ASP A 1 86 ? -14.865 43.881 44.462 1.00 97.31 86 ASP A C 1
ATOM 692 O O . ASP A 1 86 ? -15.861 44.384 43.948 1.00 97.31 86 ASP A O 1
ATOM 696 N N . ASN A 1 87 ? -13.734 44.569 44.615 1.00 95.19 87 ASN A N 1
ATOM 697 C CA . ASN A 1 87 ? -13.523 45.969 44.243 1.00 95.19 87 ASN A CA 1
ATOM 698 C C . ASN A 1 87 ? -12.394 46.108 43.212 1.00 95.19 87 ASN A C 1
ATOM 700 O O . ASN A 1 87 ? -11.591 47.034 43.262 1.00 95.19 87 ASN A O 1
ATOM 704 N N . HIS A 1 88 ? -12.324 45.163 42.267 1.00 90.44 88 HIS A N 1
ATOM 705 C CA . HIS A 1 88 ? -11.412 45.207 41.117 1.00 90.44 88 HIS A CA 1
ATOM 706 C C . HIS A 1 88 ? -9.917 45.370 41.473 1.00 90.44 88 HIS A C 1
ATOM 708 O O . HIS A 1 88 ? -9.133 45.959 40.723 1.00 90.44 88 HIS A O 1
ATOM 714 N N . GLY A 1 89 ? -9.503 44.779 42.594 1.00 91.88 89 GLY A N 1
ATOM 715 C CA . GLY A 1 89 ? -8.112 44.673 43.024 1.00 91.88 89 GLY A CA 1
ATOM 716 C C . GLY A 1 89 ? -7.646 45.746 44.009 1.00 91.88 89 GLY A C 1
ATOM 717 O O . GLY A 1 89 ? -6.459 45.744 44.338 1.00 91.88 89 GLY A O 1
ATOM 718 N N . GLU A 1 90 ? -8.534 46.625 44.493 1.00 91.38 90 GLU A N 1
ATOM 719 C CA . GLU A 1 90 ? -8.209 47.584 45.564 1.00 91.38 90 GLU A CA 1
ATOM 720 C C . GLU A 1 90 ? -7.897 46.864 46.886 1.00 91.38 90 GLU A C 1
ATOM 722 O O . GLU A 1 90 ? -6.896 47.164 47.541 1.00 91.38 90 GLU A O 1
ATOM 727 N N . THR A 1 91 ? -8.716 45.874 47.255 1.00 94.75 91 THR A N 1
ATOM 728 C CA . THR A 1 91 ? -8.472 44.985 48.398 1.00 94.75 91 THR A CA 1
ATOM 729 C C . THR A 1 91 ? -8.687 43.526 48.021 1.00 94.75 91 THR A C 1
ATOM 731 O O . THR A 1 91 ? -9.510 43.205 47.160 1.00 94.75 91 THR A O 1
ATOM 734 N N . TRP A 1 92 ? -7.964 42.640 48.698 1.00 95.88 92 TRP A N 1
ATOM 735 C CA . TRP A 1 92 ? -7.976 41.205 48.467 1.00 95.88 92 TRP A CA 1
ATOM 736 C C . TRP A 1 92 ? -8.256 40.443 49.757 1.00 95.88 92 TRP A C 1
ATOM 738 O O . TRP A 1 92 ? -7.710 40.754 50.816 1.00 95.88 92 TRP A O 1
ATOM 748 N N . GLU A 1 93 ? -9.070 39.404 49.638 1.00 95.19 93 GLU A N 1
ATOM 749 C CA . GLU A 1 93 ? -9.385 38.459 50.703 1.00 95.19 93 GLU A CA 1
ATOM 750 C C . GLU A 1 93 ? -8.899 37.061 50.327 1.00 95.19 93 GLU A C 1
ATOM 752 O O . GLU A 1 93 ? -8.773 36.719 49.151 1.00 95.19 93 GLU A O 1
ATOM 757 N N . VAL A 1 94 ? -8.618 36.235 51.333 1.00 94.25 94 VAL A N 1
ATOM 758 C CA . VAL A 1 94 ? -8.066 34.892 51.143 1.00 94.25 94 VAL A CA 1
ATOM 759 C C . VAL A 1 94 ? -9.149 33.844 51.370 1.00 94.25 94 VAL A C 1
ATOM 761 O O . VAL A 1 94 ? -9.716 33.758 52.457 1.00 94.25 94 VAL A O 1
ATOM 764 N N . SER A 1 95 ? -9.384 33.010 50.355 1.00 95.38 95 SER A N 1
ATOM 765 C CA . SER A 1 95 ? -10.224 31.815 50.458 1.00 95.38 95 SER A CA 1
ATOM 766 C C . SER A 1 95 ? -9.636 30.839 51.486 1.00 95.38 95 SER A C 1
ATOM 768 O O . SER A 1 95 ? -8.409 30.713 51.575 1.00 95.38 95 SER A O 1
ATOM 770 N N . PRO A 1 96 ? -10.474 30.073 52.208 1.00 94.12 96 PRO A N 1
ATOM 771 C CA . PRO A 1 96 ? -10.013 28.936 52.997 1.00 94.12 96 PRO A CA 1
ATOM 772 C C . PRO A 1 96 ? -9.173 27.949 52.174 1.00 94.12 96 PRO A C 1
ATOM 774 O O . PRO A 1 96 ? -9.340 27.843 50.954 1.00 94.12 96 PRO A O 1
ATOM 777 N N . ASP A 1 97 ? -8.300 27.212 52.864 1.00 94.69 97 ASP A N 1
ATOM 778 C CA . ASP A 1 97 ? -7.529 26.118 52.274 1.00 94.69 97 ASP A CA 1
ATOM 779 C C . ASP A 1 97 ? -8.472 24.991 51.824 1.00 94.69 97 ASP A C 1
ATOM 781 O O . ASP A 1 97 ? -9.482 24.694 52.473 1.00 94.69 97 ASP A O 1
ATOM 785 N N . ILE A 1 98 ? -8.122 24.325 50.726 1.00 96.81 98 ILE A N 1
ATOM 786 C CA . ILE A 1 98 ? -8.797 23.104 50.297 1.00 96.81 98 ILE A CA 1
ATOM 787 C C . ILE A 1 98 ? -8.387 21.986 51.244 1.00 96.81 98 ILE A C 1
ATOM 789 O O . ILE A 1 98 ? -7.214 21.643 51.319 1.00 96.81 98 ILE A O 1
ATOM 793 N N . ASN A 1 99 ? -9.355 21.387 51.940 1.00 92.50 99 ASN A N 1
ATOM 794 C CA . ASN A 1 99 ? -9.108 20.309 52.898 1.00 92.50 99 ASN A CA 1
ATOM 795 C C . ASN A 1 99 ? -8.744 18.983 52.197 1.00 92.50 99 ASN A C 1
ATOM 797 O O . ASN A 1 99 ? -9.515 18.023 52.203 1.00 92.50 99 ASN A O 1
ATOM 801 N N . TRP A 1 100 ? -7.577 18.950 51.553 1.00 94.88 100 TRP A N 1
ATOM 802 C CA . TRP A 1 100 ? -7.011 17.781 50.893 1.00 94.88 100 TRP A CA 1
ATOM 803 C C . TRP A 1 100 ? -5.477 17.839 50.961 1.00 94.88 100 TRP A C 1
ATOM 805 O O . TRP A 1 100 ? -4.873 18.718 50.335 1.00 94.88 100 TRP A O 1
ATOM 815 N N . PRO A 1 101 ? -4.814 16.924 51.694 1.00 93.31 101 PRO A N 1
ATOM 816 C CA . PRO A 1 101 ? -3.356 16.887 51.765 1.00 93.31 101 PRO A CA 1
ATOM 817 C C . PRO A 1 101 ? -2.729 16.747 50.379 1.00 93.31 101 PRO A C 1
ATOM 819 O O . PRO A 1 101 ? -3.225 15.995 49.545 1.00 93.31 101 PRO A O 1
ATOM 822 N N . SER A 1 102 ? -1.604 17.421 50.140 1.00 95.50 102 SER A N 1
ATOM 823 C CA . SER A 1 102 ? -0.918 17.389 48.841 1.00 95.50 102 SER A CA 1
ATOM 824 C C . SER A 1 102 ? -1.664 18.088 47.698 1.00 95.50 102 SER A C 1
ATOM 826 O O . SER A 1 102 ? -1.220 18.024 46.547 1.00 95.50 102 SER A O 1
ATOM 828 N N . SER A 1 103 ? -2.758 18.799 47.987 1.00 96.88 103 SER A N 1
ATOM 829 C CA . SER A 1 103 ? -3.337 19.750 47.039 1.00 96.88 103 SER A CA 1
ATOM 830 C C . SER A 1 103 ? -2.322 20.868 46.771 1.00 96.88 103 SER A C 1
ATOM 832 O O . SER A 1 103 ? -1.732 21.429 47.693 1.00 96.88 103 SER A O 1
ATOM 834 N N . ASN A 1 104 ? -2.012 21.126 45.500 1.00 96.06 104 ASN A N 1
ATOM 835 C CA . ASN A 1 104 ? -0.977 22.088 45.132 1.00 96.06 104 ASN A CA 1
ATOM 836 C C . ASN A 1 104 ? -1.423 22.999 43.977 1.00 96.06 104 ASN A C 1
ATOM 838 O O . ASN A 1 104 ? -2.291 23.847 44.164 1.00 96.06 104 ASN A O 1
ATOM 842 N N . GLU A 1 105 ? -0.850 22.856 42.781 1.00 95.88 105 GLU A N 1
ATOM 843 C CA . GLU A 1 105 ? -1.135 23.758 41.664 1.00 95.88 105 GLU A CA 1
ATOM 844 C C . GLU A 1 105 ? -2.555 23.567 41.116 1.00 95.88 105 GLU A C 1
ATOM 846 O O . GLU A 1 105 ? -2.933 22.467 40.711 1.00 95.88 105 GLU A O 1
ATOM 851 N N . ALA A 1 106 ? -3.327 24.649 41.064 1.00 96.62 106 ALA A N 1
ATOM 852 C CA . ALA A 1 106 ? -4.739 24.653 40.714 1.00 96.62 106 ALA A CA 1
ATOM 853 C C . ALA A 1 106 ? -5.079 25.707 39.661 1.00 96.62 106 ALA A C 1
ATOM 855 O O . ALA A 1 106 ? -4.332 26.657 39.453 1.00 96.62 106 ALA A O 1
ATOM 856 N N . ILE A 1 107 ? -6.231 25.551 39.025 1.00 97.31 107 ILE A N 1
ATOM 857 C CA . ILE A 1 107 ? -6.809 26.532 38.106 1.00 97.31 107 ILE A CA 1
ATOM 858 C C . ILE A 1 107 ? -8.295 26.695 38.441 1.00 97.31 107 ILE A C 1
ATOM 860 O O . ILE A 1 107 ? -8.936 25.729 38.869 1.00 97.31 107 ILE A O 1
ATOM 864 N N . ALA A 1 108 ? -8.824 27.908 38.297 1.00 97.19 108 ALA A N 1
ATOM 865 C CA . ALA A 1 108 ? -10.202 28.241 38.641 1.00 97.19 108 ALA A CA 1
ATOM 866 C C . ALA A 1 108 ? -11.081 28.378 37.393 1.00 97.19 108 ALA A C 1
ATOM 868 O O . ALA A 1 108 ? -10.637 28.901 36.377 1.00 97.19 108 ALA A O 1
ATOM 869 N N . THR A 1 109 ? -12.349 27.973 37.483 1.00 97.19 109 THR A N 1
ATOM 870 C CA . THR A 1 109 ? -13.347 28.259 36.445 1.00 97.19 109 THR A CA 1
ATOM 871 C C . THR A 1 109 ? -14.741 28.479 37.030 1.00 97.19 109 THR A C 1
ATOM 873 O O . THR A 1 109 ? -15.097 27.897 38.056 1.00 97.19 109 THR A O 1
ATOM 876 N N . GLU A 1 110 ? -15.541 29.322 36.377 1.00 96.44 110 GLU A N 1
ATOM 877 C CA . GLU A 1 110 ? -16.953 29.509 36.709 1.00 96.44 110 GLU A CA 1
ATOM 878 C C . GLU A 1 110 ? -17.806 28.506 35.922 1.00 96.44 110 GLU A C 1
ATOM 880 O O . GLU A 1 110 ? -17.853 28.508 34.687 1.00 96.44 110 GLU A O 1
ATOM 885 N N . LEU A 1 111 ? -18.511 27.642 36.645 1.00 94.25 111 LEU A N 1
ATOM 886 C CA . LEU A 1 111 ? -19.380 26.637 36.056 1.00 94.25 111 LEU A CA 1
ATOM 887 C C . LEU A 1 111 ? -20.623 27.266 35.404 1.00 94.25 111 LEU A C 1
ATOM 889 O O . LEU A 1 111 ? -21.085 28.337 35.808 1.00 94.25 111 LEU A O 1
ATOM 893 N N . PRO A 1 112 ? -21.253 26.581 34.431 1.00 87.12 112 PRO A N 1
ATOM 894 C CA . PRO A 1 112 ? -22.503 27.027 33.814 1.00 87.12 112 PRO A CA 1
ATOM 895 C C . PRO A 1 112 ? -23.604 27.406 34.815 1.00 87.12 112 PRO A C 1
ATOM 897 O O . PRO A 1 112 ? -24.329 28.375 34.579 1.00 87.12 112 PRO A O 1
ATOM 900 N N . ASN A 1 113 ? -23.681 26.696 35.944 1.00 87.44 113 ASN A N 1
ATOM 901 C CA . ASN A 1 113 ? -24.630 26.938 37.034 1.00 87.44 113 ASN A CA 1
ATOM 902 C C . ASN A 1 113 ? -24.214 28.056 38.019 1.00 87.44 113 ASN A C 1
ATOM 904 O O . ASN A 1 113 ? -24.917 28.270 39.001 1.00 87.44 113 ASN A O 1
ATOM 908 N N . GLY A 1 114 ? -23.099 28.755 37.778 1.00 91.56 114 GLY A N 1
ATOM 909 C CA . GLY A 1 114 ? -22.609 29.872 38.596 1.00 91.56 114 GLY A CA 1
ATOM 910 C C . GLY A 1 114 ? -21.763 29.476 39.809 1.00 91.56 114 GLY A C 1
ATOM 911 O O . GLY A 1 114 ? -21.333 30.356 40.548 1.00 91.56 114 GLY A O 1
ATOM 912 N N . LYS A 1 115 ? -21.508 28.180 40.033 1.00 95.81 115 LYS A N 1
ATOM 913 C CA . LYS A 1 115 ? -20.556 27.739 41.064 1.00 95.81 115 LYS A CA 1
ATOM 914 C C . LYS A 1 115 ? -19.114 27.981 40.607 1.00 95.81 115 LYS A C 1
ATOM 916 O O . LYS A 1 115 ? -18.799 27.827 39.429 1.00 95.81 115 LYS A O 1
ATOM 921 N N . LEU A 1 116 ? -18.228 28.285 41.546 1.00 97.69 116 LEU A N 1
ATOM 922 C CA . LEU A 1 116 ? -16.784 28.300 41.334 1.00 97.69 116 LEU A CA 1
ATOM 923 C C . LEU A 1 116 ? -16.231 26.875 41.471 1.00 97.69 116 LEU A C 1
ATOM 925 O O . LEU A 1 116 ? -16.570 26.163 42.417 1.00 97.69 116 LEU A O 1
ATOM 929 N N . MET A 1 117 ? -15.369 26.466 40.544 1.00 98.00 117 MET A N 1
ATOM 930 C CA . MET A 1 117 ? -14.648 25.194 40.581 1.00 98.00 117 MET A CA 1
ATOM 931 C C . MET A 1 117 ? -13.138 25.447 40.594 1.00 98.00 117 MET A C 1
ATOM 933 O O . MET A 1 117 ? -12.647 26.248 39.800 1.00 98.00 117 MET A O 1
ATOM 937 N N . LEU A 1 118 ? -12.402 24.713 41.432 1.00 98.12 118 LEU A N 1
ATOM 938 C CA . LEU A 1 118 ? -10.959 24.520 41.277 1.00 98.12 118 LEU A CA 1
ATOM 939 C C . LEU A 1 118 ? -10.667 23.129 40.732 1.00 98.12 118 LEU A C 1
ATOM 941 O O . LEU A 1 118 ? -11.206 22.141 41.229 1.00 98.12 118 LEU A O 1
ATOM 945 N N . ASN A 1 119 ? -9.757 23.055 39.765 1.00 97.88 119 ASN A N 1
ATOM 946 C CA . ASN A 1 119 ? -9.163 21.810 39.296 1.00 97.88 119 ASN A CA 1
ATOM 947 C C . ASN A 1 119 ? -7.683 21.765 39.700 1.00 97.88 119 ASN A C 1
ATOM 949 O O . ASN A 1 119 ? -6.892 22.620 39.303 1.00 97.88 119 ASN A O 1
ATOM 953 N N . ILE A 1 120 ? -7.299 20.764 40.487 1.00 98.19 120 ILE A N 1
ATOM 954 C CA . ILE A 1 120 ? -6.121 20.828 41.354 1.00 98.19 120 ILE A CA 1
ATOM 955 C C . ILE A 1 120 ? -5.190 19.631 41.112 1.00 98.19 120 ILE A C 1
ATOM 957 O O . ILE A 1 120 ? -5.623 18.481 40.997 1.00 98.19 120 ILE A O 1
ATOM 961 N N . ARG A 1 121 ? -3.883 19.907 41.047 1.00 97.31 121 ARG A N 1
ATOM 962 C CA . ARG A 1 121 ? -2.809 18.913 40.997 1.00 97.31 121 ARG A CA 1
ATOM 963 C C . ARG A 1 121 ? -2.591 18.338 42.388 1.00 97.31 121 ARG A C 1
ATOM 965 O O . ARG A 1 121 ? -2.284 19.076 43.319 1.00 97.31 121 ARG A O 1
ATOM 972 N N . GLU A 1 122 ? -2.624 17.017 42.483 1.00 95.81 122 GLU A N 1
ATOM 973 C CA . GLU A 1 122 ? -2.105 16.296 43.640 1.00 95.81 122 GLU A CA 1
ATOM 974 C C . GLU A 1 122 ? -0.578 16.143 43.515 1.00 95.81 122 GLU A C 1
ATOM 976 O O . GLU A 1 122 ? -0.080 15.526 42.568 1.00 95.81 122 GLU A O 1
ATOM 981 N N . GLN A 1 123 ? 0.177 16.749 44.434 1.00 96.06 123 GLN A N 1
ATOM 982 C CA . GLN A 1 123 ? 1.636 16.861 44.347 1.00 96.06 123 GLN A CA 1
ATOM 983 C C . GLN A 1 123 ? 2.351 15.519 44.520 1.00 96.06 123 GLN A C 1
ATOM 985 O O . GLN A 1 123 ? 3.347 15.267 43.844 1.00 96.06 123 GLN A O 1
ATOM 990 N N . ASN A 1 124 ? 1.853 14.664 45.408 1.00 93.69 124 ASN A N 1
ATOM 991 C CA . ASN A 1 124 ? 2.431 13.345 45.654 1.00 93.69 124 ASN A CA 1
ATOM 992 C C . ASN A 1 124 ? 2.079 12.320 44.560 1.00 93.69 124 ASN A C 1
ATOM 994 O O . ASN A 1 124 ? 2.726 11.278 44.454 1.00 93.69 124 ASN A O 1
ATOM 998 N N . GLY A 1 125 ? 1.077 12.621 43.723 1.00 90.12 125 GLY A N 1
ATOM 999 C CA . GLY A 1 125 ? 0.631 11.770 42.625 1.00 90.12 125 GLY A CA 1
ATOM 1000 C C . GLY A 1 125 ? 0.062 10.419 43.054 1.00 90.12 125 GLY A C 1
ATOM 1001 O O . GLY A 1 125 ? 0.097 9.487 42.249 1.00 90.12 125 GLY A O 1
ATOM 1002 N N . GLN A 1 126 ? -0.432 10.285 44.286 1.00 88.56 126 GLN A N 1
ATOM 1003 C CA . GLN A 1 126 ? -0.950 9.023 44.814 1.00 88.56 126 GLN A CA 1
ATOM 1004 C C . GLN A 1 126 ? -2.148 8.511 44.004 1.00 88.56 126 GLN A C 1
ATOM 1006 O O . GLN A 1 126 ? -2.198 7.333 43.651 1.00 88.56 126 GLN A O 1
ATOM 1011 N N . SER A 1 127 ? -3.089 9.392 43.663 1.00 89.12 127 SER A N 1
ATOM 1012 C CA . SER A 1 127 ? -4.269 9.057 42.860 1.00 89.12 127 SER A CA 1
ATOM 1013 C C . SER A 1 127 ? -3.976 9.002 41.358 1.00 89.12 127 SER A C 1
ATOM 1015 O O . SER A 1 127 ? -4.686 8.325 40.615 1.00 89.12 127 SER A O 1
ATOM 1017 N N . ARG A 1 128 ? -2.949 9.730 40.886 1.00 93.50 128 ARG A N 1
ATOM 1018 C CA . ARG A 1 128 ? -2.722 10.026 39.453 1.00 93.50 128 ARG A CA 1
ATOM 1019 C C . ARG A 1 128 ? -3.966 10.615 38.776 1.00 93.50 128 ARG A C 1
ATOM 1021 O O . ARG A 1 128 ? -4.249 10.315 37.610 1.00 93.50 128 ARG A O 1
ATOM 1028 N N . ARG A 1 129 ? -4.729 11.418 39.519 1.00 94.44 129 ARG A N 1
ATOM 1029 C CA . ARG A 1 129 ? -5.961 12.090 39.090 1.00 94.44 129 ARG A CA 1
ATOM 1030 C C . ARG A 1 129 ? -5.945 13.572 39.473 1.00 94.44 129 ARG A C 1
ATOM 1032 O O . ARG A 1 129 ? -4.968 14.063 40.044 1.00 94.44 129 ARG A O 1
ATOM 1039 N N . ARG A 1 130 ? -6.998 14.301 39.101 1.00 97.06 130 ARG A N 1
ATOM 1040 C CA . ARG A 1 130 ? -7.222 15.695 39.510 1.00 97.06 130 ARG A CA 1
ATOM 1041 C C . ARG A 1 130 ? -8.129 15.742 40.738 1.00 97.06 130 ARG A C 1
ATOM 1043 O O . ARG A 1 130 ? -9.123 15.023 40.794 1.00 97.06 130 ARG A O 1
ATOM 1050 N N . ILE A 1 131 ? -7.801 16.608 41.692 1.00 97.94 131 ILE A N 1
ATOM 1051 C CA . ILE A 1 131 ? -8.713 16.969 42.784 1.00 97.94 131 ILE A CA 1
ATOM 1052 C C . ILE A 1 131 ? -9.619 18.094 42.266 1.00 97.94 131 ILE A C 1
ATOM 1054 O O . ILE A 1 131 ? -9.162 18.986 41.548 1.00 97.94 131 ILE A O 1
ATOM 1058 N N . VAL A 1 132 ? -10.898 18.050 42.612 1.00 98.06 132 VAL A N 1
ATOM 1059 C CA . VAL A 1 132 ? -11.898 19.063 42.277 1.00 98.06 132 VAL A CA 1
ATOM 1060 C C . VAL A 1 132 ? -12.460 19.629 43.569 1.00 98.06 132 VAL A C 1
ATOM 1062 O O . VAL A 1 132 ? -12.841 18.864 44.451 1.00 98.06 132 VAL A O 1
ATOM 1065 N N . ALA A 1 133 ? -12.531 20.956 43.668 1.00 98.31 133 ALA A N 1
ATOM 1066 C CA . ALA A 1 133 ? -13.215 21.649 44.755 1.00 98.31 133 ALA A CA 1
ATOM 1067 C C . ALA A 1 133 ? -14.313 22.558 44.195 1.00 98.31 133 ALA A C 1
ATOM 1069 O O . ALA A 1 133 ? -14.077 23.265 43.215 1.00 98.31 133 ALA A O 1
ATOM 1070 N N . LEU A 1 134 ? -15.502 22.544 44.801 1.00 98.00 134 LEU A N 1
ATOM 1071 C CA . LEU A 1 134 ? -16.658 23.332 44.364 1.00 98.00 134 LEU A CA 1
ATOM 1072 C C . LEU A 1 134 ? -17.115 24.306 45.450 1.00 98.00 134 LEU A C 1
ATOM 1074 O O . LEU A 1 134 ? -17.203 23.940 46.621 1.00 98.00 134 LEU A O 1
ATOM 1078 N N . SER A 1 135 ? -17.452 25.523 45.033 1.00 97.88 135 SER A N 1
ATOM 1079 C CA . SER A 1 135 ? -17.994 26.580 45.882 1.00 97.88 135 SER A CA 1
ATOM 1080 C C . SER A 1 135 ? -19.233 27.203 45.242 1.00 97.88 135 SER A C 1
ATOM 1082 O O . SER A 1 135 ? -19.187 27.676 44.106 1.00 97.88 135 SER A O 1
ATOM 1084 N N . ASP A 1 136 ? -20.348 27.242 45.964 1.00 96.19 136 ASP A N 1
ATOM 1085 C CA . ASP A 1 136 ? -21.518 28.062 45.621 1.00 96.19 136 ASP A CA 1
ATOM 1086 C C . ASP A 1 136 ? -21.462 29.481 46.216 1.00 96.19 136 ASP A C 1
ATOM 1088 O O . ASP A 1 136 ? -22.326 30.310 45.928 1.00 96.19 136 ASP A O 1
ATOM 1092 N N . GLN A 1 137 ? -20.407 29.785 46.978 1.00 96.19 137 GLN A N 1
ATOM 1093 C CA . GLN A 1 137 ? -20.175 31.068 47.644 1.00 96.19 137 GLN A CA 1
ATOM 1094 C C . GLN A 1 137 ? -18.935 31.801 47.115 1.00 96.19 137 GLN A C 1
ATOM 1096 O O . GLN A 1 137 ? -18.225 32.472 47.859 1.00 96.19 137 GLN A O 1
ATOM 1101 N N . GLY A 1 138 ? -18.635 31.649 45.820 1.00 95.19 138 GLY A N 1
ATOM 1102 C CA . GLY A 1 138 ? -17.580 32.418 45.150 1.00 95.19 138 GLY A CA 1
ATOM 1103 C C . GLY A 1 138 ? -16.188 32.271 45.779 1.00 95.19 138 GLY A C 1
ATOM 1104 O O . GLY A 1 138 ? -15.409 33.222 45.728 1.00 95.19 138 GLY A O 1
ATOM 1105 N N . GLY A 1 139 ? -15.898 31.121 46.400 1.00 96.25 139 GLY A N 1
ATOM 1106 C CA . GLY A 1 139 ? -14.626 30.824 47.068 1.00 96.25 139 GLY A CA 1
ATOM 1107 C C . GLY A 1 139 ? -14.565 31.170 48.559 1.00 96.25 139 GLY A C 1
ATOM 1108 O O . GLY A 1 139 ? -13.542 30.925 49.185 1.00 96.25 139 GLY A O 1
ATOM 1109 N N . GLU A 1 140 ? -15.639 31.692 49.158 1.00 96.06 140 GLU A N 1
ATOM 1110 C CA . GLU A 1 140 ? -15.700 31.912 50.616 1.00 96.06 140 GLU A CA 1
ATOM 1111 C C . GLU A 1 140 ? -15.782 30.588 51.391 1.00 96.06 140 GLU A C 1
ATOM 1113 O O . GLU A 1 140 ? -15.230 30.469 52.483 1.00 96.06 140 GLU A O 1
ATOM 1118 N N . ILE A 1 141 ? -16.461 29.585 50.820 1.00 95.06 141 ILE A N 1
ATOM 1119 C CA . ILE A 1 141 ? -16.635 28.239 51.387 1.00 95.06 141 ILE A CA 1
ATOM 1120 C C . ILE A 1 141 ? -16.506 27.196 50.274 1.00 95.06 141 ILE A C 1
ATOM 1122 O O . ILE A 1 141 ? -17.071 27.370 49.196 1.00 95.06 141 ILE A O 1
ATOM 1126 N N . TRP A 1 142 ? -15.810 26.090 50.547 1.00 96.88 142 TRP A N 1
ATOM 1127 C CA . TRP A 1 142 ? -15.727 24.925 49.659 1.00 96.88 142 TRP A CA 1
ATOM 1128 C C . TRP A 1 142 ? -16.695 23.846 50.130 1.00 96.88 142 TRP A C 1
ATOM 1130 O O . TRP A 1 142 ? -16.465 23.204 51.152 1.00 96.88 142 TRP A O 1
ATOM 1140 N N . ASN A 1 143 ? -17.800 23.670 49.405 1.00 94.44 143 ASN A N 1
ATOM 1141 C CA . ASN A 1 143 ? -18.872 22.754 49.800 1.00 94.44 143 ASN A CA 1
ATOM 1142 C C . ASN A 1 143 ? -18.495 21.287 49.544 1.00 94.44 143 ASN A C 1
ATOM 1144 O O . ASN A 1 143 ? -18.923 20.400 50.278 1.00 94.44 143 ASN A O 1
ATOM 1148 N N . GLU A 1 144 ? -17.724 21.031 48.485 1.00 94.88 144 GLU A N 1
ATOM 1149 C CA . GLU A 1 144 ? -17.378 19.685 48.026 1.00 94.88 144 GLU A CA 1
ATOM 1150 C C . GLU A 1 144 ? -15.915 19.644 47.584 1.00 94.88 144 GLU A C 1
ATOM 1152 O O . GLU A 1 144 ? -15.464 20.537 46.865 1.00 94.88 144 GLU A O 1
ATOM 1157 N N . VAL A 1 145 ? -15.189 18.596 47.983 1.00 97.12 145 VAL A N 1
ATOM 1158 C CA . VAL A 1 145 ? -13.825 18.301 47.525 1.00 97.12 145 VAL A CA 1
ATOM 1159 C C . VAL A 1 145 ? -13.722 16.803 47.242 1.00 97.12 145 VAL A C 1
ATOM 1161 O O . VAL A 1 145 ? -14.021 15.992 48.118 1.00 97.12 145 VAL A O 1
ATOM 1164 N N . TYR A 1 146 ? -13.337 16.421 46.026 1.00 94.75 146 TYR A N 1
ATOM 1165 C CA . TYR A 1 146 ? -13.272 15.016 45.605 1.00 94.75 146 TYR A CA 1
ATOM 1166 C C . TYR A 1 146 ? -12.240 14.789 44.493 1.00 94.75 146 TYR A C 1
ATOM 1168 O O . TYR A 1 146 ? -11.711 15.733 43.914 1.00 94.75 146 TYR A O 1
ATOM 1176 N N . ILE A 1 147 ? -11.954 13.523 44.177 1.00 93.56 147 ILE A N 1
ATOM 1177 C CA . ILE A 1 147 ? -11.106 13.137 43.041 1.00 93.56 147 ILE A CA 1
ATOM 1178 C C . ILE A 1 147 ? -11.965 12.920 41.795 1.00 93.56 147 ILE A C 1
ATOM 1180 O O . ILE A 1 147 ? -12.881 12.095 41.810 1.00 93.56 147 ILE A O 1
ATOM 1184 N N . ASP A 1 148 ? -11.625 13.588 40.694 1.00 91.25 148 ASP A N 1
ATOM 1185 C CA . ASP A 1 148 ? -12.197 13.281 39.384 1.00 91.25 148 ASP A CA 1
ATOM 1186 C C . ASP A 1 148 ? -11.499 12.045 38.798 1.00 91.25 148 ASP A C 1
ATOM 1188 O O . ASP A 1 148 ? -10.335 12.074 38.390 1.00 91.25 148 ASP A O 1
ATOM 1192 N N . SER A 1 149 ? -12.223 10.927 38.774 1.00 84.25 149 SER A N 1
ATOM 1193 C CA . SER A 1 149 ? -11.697 9.640 38.310 1.00 84.25 149 SER A CA 1
ATOM 1194 C C . SER A 1 149 ? -11.373 9.583 36.809 1.00 84.25 149 SER A C 1
ATOM 1196 O O . SER A 1 149 ? -10.586 8.717 36.408 1.00 84.25 149 SER A O 1
ATOM 1198 N N . ALA A 1 150 ? -11.939 10.481 35.994 1.00 82.19 150 ALA A N 1
ATOM 1199 C CA . ALA A 1 150 ? -11.754 10.510 34.543 1.00 82.19 150 ALA A CA 1
ATOM 1200 C C . ALA A 1 150 ? -10.540 11.352 34.124 1.00 82.19 150 ALA A C 1
ATOM 1202 O O . ALA A 1 150 ? -9.882 11.036 33.131 1.00 82.19 150 ALA A O 1
ATOM 1203 N N . LEU A 1 151 ? -10.207 12.392 34.893 1.00 93.56 151 LEU A N 1
ATOM 1204 C CA . LEU A 1 151 ? -9.079 13.273 34.596 1.00 93.56 151 LEU A CA 1
ATOM 1205 C C . LEU A 1 151 ? -7.770 12.700 35.151 1.00 93.56 151 LEU A C 1
ATOM 1207 O O . LEU A 1 151 ? -7.387 12.947 36.297 1.00 93.56 151 LEU A O 1
ATOM 1211 N N . VAL A 1 152 ? -7.068 11.920 34.330 1.00 90.94 152 VAL A N 1
ATOM 1212 C CA . VAL A 1 152 ? -5.735 11.397 34.667 1.00 90.94 152 VAL A CA 1
ATOM 1213 C C . VAL A 1 152 ? -4.682 12.506 34.693 1.00 90.94 152 VAL A C 1
ATOM 1215 O O . VAL A 1 152 ? -4.787 13.495 33.975 1.00 90.94 152 VAL A O 1
ATOM 1218 N N . SER A 1 153 ? -3.662 12.350 35.539 1.00 91.75 153 SER A N 1
ATOM 1219 C CA . SER A 1 153 ? -2.617 13.361 35.719 1.00 91.75 153 SER A CA 1
ATOM 1220 C C . SER A 1 153 ? -1.267 12.731 36.092 1.00 91.75 153 SER A C 1
ATOM 1222 O O . SER A 1 153 ? -1.180 12.024 37.103 1.00 91.75 153 SER A O 1
ATOM 1224 N N . PRO A 1 154 ? -0.178 13.033 35.360 1.00 94.62 154 PRO A N 1
ATOM 1225 C CA . PRO A 1 154 ? 1.180 12.607 35.691 1.00 94.62 154 PRO A CA 1
ATOM 1226 C C . PRO A 1 154 ? 1.894 13.648 36.574 1.00 94.62 154 PRO A C 1
ATOM 1228 O O . PRO A 1 154 ? 3.048 13.992 36.321 1.00 94.62 154 PRO A O 1
ATOM 1231 N N . VAL A 1 155 ? 1.202 14.184 37.589 1.00 96.44 155 VAL A N 1
ATOM 1232 C CA . VAL A 1 155 ? 1.700 15.266 38.466 1.00 96.44 155 VAL A CA 1
ATOM 1233 C C . VAL A 1 155 ? 2.142 16.484 37.638 1.00 96.44 155 VAL A C 1
ATOM 1235 O O . VAL A 1 155 ? 3.323 16.828 37.537 1.00 96.44 155 VAL A O 1
ATOM 1238 N N . CYS A 1 156 ? 1.175 17.142 36.998 1.00 96.56 156 CYS A N 1
ATOM 1239 C CA . CYS A 1 156 ? 1.388 18.321 36.153 1.00 96.56 156 CYS A CA 1
ATOM 1240 C C . CYS A 1 156 ? 0.298 19.373 36.397 1.00 96.56 156 CYS A C 1
ATOM 1242 O O . CYS A 1 156 ? -0.792 19.019 36.848 1.00 96.56 156 CYS A O 1
ATOM 1244 N N . GLN A 1 157 ? 0.576 20.654 36.141 1.00 95.19 157 GLN A N 1
ATOM 1245 C CA . GLN A 1 157 ? -0.496 21.646 36.012 1.00 95.19 157 GLN A CA 1
ATOM 1246 C C . GLN A 1 157 ? -1.318 21.355 34.747 1.00 95.19 157 GLN A C 1
ATOM 1248 O O . GLN A 1 157 ? -0.881 20.635 33.845 1.00 95.19 157 GLN A O 1
ATOM 1253 N N . SER A 1 158 ? -2.561 21.819 34.761 1.00 96.31 158 SER A N 1
ATOM 1254 C CA . SER A 1 158 ? -3.571 21.636 33.723 1.00 96.31 158 SER A CA 1
ATOM 1255 C C . SER A 1 158 ? -4.467 22.873 33.715 1.00 96.31 158 SER A C 1
ATOM 1257 O O . SER A 1 158 ? -4.491 23.602 34.707 1.00 96.31 158 SER A O 1
ATOM 1259 N N . SER A 1 159 ? -5.226 23.090 32.644 1.00 97.69 159 SER A N 1
ATOM 1260 C CA . SER A 1 159 ? -6.126 24.245 32.528 1.00 97.69 159 SER A CA 1
ATOM 1261 C C . SER A 1 159 ? -7.569 23.814 32.318 1.00 97.69 159 SER A C 1
ATOM 1263 O O . SER A 1 159 ? -7.826 22.748 31.757 1.00 97.69 159 SER A O 1
ATOM 1265 N N . ILE A 1 160 ? -8.511 24.625 32.793 1.00 97.50 160 ILE A N 1
ATOM 1266 C CA . ILE A 1 160 ? -9.943 24.387 32.642 1.00 97.50 160 ILE A CA 1
ATOM 1267 C C . ILE A 1 160 ? -10.671 25.712 32.426 1.00 97.50 160 ILE A C 1
ATOM 1269 O O . ILE A 1 160 ? -10.435 26.672 33.153 1.00 97.50 160 ILE A O 1
ATOM 1273 N N . ILE A 1 161 ? -11.567 25.759 31.442 1.00 96.00 161 ILE A N 1
ATOM 1274 C CA . ILE A 1 161 ? -12.382 26.942 31.148 1.00 96.00 161 ILE A CA 1
ATOM 1275 C C . ILE A 1 161 ? -13.829 26.564 30.845 1.00 96.00 161 ILE A C 1
ATOM 1277 O O . ILE A 1 161 ? -14.128 25.457 30.391 1.00 96.00 161 ILE A O 1
ATOM 1281 N N . SER A 1 162 ? -14.720 27.527 31.053 1.00 93.38 162 SER A N 1
ATOM 1282 C CA . SER A 1 162 ? -16.098 27.480 30.583 1.00 93.38 162 SER A CA 1
ATOM 1283 C C . SER A 1 162 ? -16.166 28.076 29.180 1.00 93.38 162 SER A C 1
ATOM 1285 O O . SER A 1 162 ? -15.693 29.185 28.940 1.00 93.38 162 SER A O 1
ATOM 1287 N N . TYR A 1 163 ? -16.741 27.329 28.246 1.00 89.00 163 TYR A N 1
ATOM 1288 C CA . TYR A 1 163 ? -16.888 27.699 26.844 1.00 89.00 163 TYR A CA 1
ATOM 1289 C C . TYR A 1 163 ? -18.371 27.706 26.485 1.00 89.00 163 TYR A C 1
ATOM 1291 O O . TYR A 1 163 ? -19.052 26.700 26.660 1.00 89.00 163 TYR A O 1
ATOM 1299 N N . SER A 1 164 ? -18.885 28.828 25.982 1.00 86.00 164 SER A N 1
ATOM 1300 C CA . SER A 1 164 ? -20.262 28.922 25.484 1.00 86.00 164 SER A CA 1
ATOM 1301 C C . SER A 1 164 ? -20.263 29.174 23.985 1.00 86.00 164 SER A C 1
ATOM 1303 O O . SER A 1 164 ? -19.591 30.090 23.516 1.00 86.00 164 SER A O 1
ATOM 1305 N N . ASN A 1 165 ? -21.052 28.396 23.249 1.00 75.19 165 ASN A N 1
ATOM 1306 C CA . ASN A 1 165 ? -21.418 28.694 21.866 1.00 75.19 165 ASN A CA 1
ATOM 1307 C C . ASN A 1 165 ? -22.871 29.230 21.824 1.00 75.19 165 ASN A C 1
ATOM 1309 O O . ASN A 1 165 ? -23.530 29.353 22.855 1.00 75.19 165 ASN A O 1
ATOM 1313 N N . ASN A 1 166 ? -23.414 29.504 20.633 1.00 65.44 166 ASN A N 1
ATOM 1314 C CA . ASN A 1 166 ? -24.785 30.026 20.462 1.00 65.44 166 ASN A CA 1
ATOM 1315 C C . ASN A 1 166 ? -25.919 29.088 20.945 1.00 65.44 166 ASN A C 1
ATOM 1317 O O . ASN A 1 166 ? -27.090 29.439 20.808 1.00 65.44 166 ASN A O 1
ATOM 1321 N N . LYS A 1 167 ? -25.611 27.881 21.428 1.00 67.00 167 LYS A N 1
ATOM 1322 C CA . LYS A 1 167 ? -26.583 26.835 21.778 1.00 67.00 167 LYS A CA 1
ATOM 1323 C C . LYS A 1 167 ? -26.422 26.337 23.213 1.00 67.00 167 LYS A C 1
ATOM 1325 O O . LYS A 1 167 ? -27.422 26.131 23.890 1.00 67.00 167 LYS A O 1
ATOM 1330 N N . GLU A 1 168 ? -25.190 26.112 23.663 1.00 80.75 168 GLU A N 1
ATOM 1331 C CA . GLU A 1 168 ? -24.875 25.398 24.900 1.00 80.75 168 GLU A CA 1
ATOM 1332 C C . GLU A 1 168 ? -23.567 25.906 25.531 1.00 80.75 168 GLU A C 1
ATOM 1334 O O . GLU A 1 168 ? -22.676 26.412 24.843 1.00 80.75 168 GLU A O 1
ATOM 1339 N N . THR A 1 169 ? -23.433 25.711 26.845 1.00 86.44 169 THR A N 1
ATOM 1340 C CA . THR A 1 169 ? -22.172 25.895 27.577 1.00 86.44 169 THR A CA 1
ATOM 1341 C C . THR A 1 169 ? -21.556 24.535 27.899 1.00 86.44 169 THR A C 1
ATOM 1343 O O . THR A 1 169 ? -22.249 23.629 28.361 1.00 86.44 169 THR A O 1
ATOM 1346 N N . ALA A 1 170 ? -20.250 24.408 27.696 1.00 91.44 170 ALA A N 1
ATOM 1347 C CA . ALA A 1 170 ? -19.443 23.245 28.034 1.00 91.44 170 ALA A CA 1
ATOM 1348 C C . ALA A 1 170 ? -18.245 23.649 28.908 1.00 91.44 170 ALA A C 1
ATOM 1350 O O . ALA A 1 170 ? -17.823 24.805 28.916 1.00 91.44 170 ALA A O 1
ATOM 1351 N N . LEU A 1 171 ? -17.675 22.684 29.624 1.00 95.06 171 LEU A N 1
ATOM 1352 C CA . LEU A 1 171 ? -16.350 22.804 30.222 1.00 95.06 171 LEU A CA 1
ATOM 1353 C C . LEU A 1 171 ? -15.322 22.155 29.309 1.00 95.06 171 LEU A C 1
ATOM 1355 O O . LEU A 1 171 ? -15.541 21.051 28.805 1.00 95.06 171 LEU A O 1
ATOM 1359 N N . LEU A 1 172 ? -14.189 22.828 29.153 1.00 96.81 172 LEU A N 1
ATOM 1360 C CA . LEU A 1 172 ? -13.021 22.313 28.459 1.00 96.81 172 LEU A CA 1
ATOM 1361 C C . LEU A 1 172 ? -11.886 22.171 29.459 1.00 96.81 172 LEU A C 1
ATOM 1363 O O . LEU A 1 172 ? -11.534 23.145 30.118 1.00 96.81 172 LEU A O 1
ATOM 1367 N N . PHE A 1 173 ? -11.311 20.978 29.553 1.00 97.94 173 PHE A N 1
ATOM 1368 C CA . PHE A 1 173 ? -10.109 20.709 30.337 1.00 97.94 173 PHE A CA 1
ATOM 1369 C C . PHE A 1 173 ? -8.955 20.355 29.398 1.00 97.94 173 PHE A C 1
ATOM 1371 O O . PHE A 1 173 ? -9.148 19.642 28.415 1.00 97.94 173 PHE A O 1
ATOM 1378 N N . SER A 1 174 ? -7.753 20.832 29.711 1.00 98.12 174 SER A N 1
ATOM 1379 C CA . SER A 1 174 ? -6.517 20.475 29.017 1.00 98.12 174 SER A CA 1
ATOM 1380 C C . SER A 1 174 ? -5.463 19.992 30.000 1.00 98.12 174 SER A C 1
ATOM 1382 O O . SER A 1 174 ? -5.263 20.596 31.053 1.00 98.12 174 SER A O 1
ATOM 1384 N N . GLY A 1 175 ? -4.765 18.922 29.638 1.00 97.31 175 GLY A N 1
ATOM 1385 C CA . GLY A 1 175 ? -3.632 18.433 30.410 1.00 97.31 175 GLY A CA 1
ATOM 1386 C C . GLY A 1 175 ? -3.001 17.179 29.801 1.00 97.31 175 GLY A C 1
ATOM 1387 O O . GLY A 1 175 ? -3.578 16.572 28.891 1.00 97.31 175 GLY A O 1
ATOM 1388 N N . PRO A 1 176 ? -1.805 16.782 30.273 1.00 96.75 176 PRO A N 1
ATOM 1389 C CA . PRO A 1 176 ? -1.177 15.532 29.857 1.00 96.75 176 PRO A CA 1
ATOM 1390 C C . PRO A 1 176 ? -2.033 14.316 30.240 1.00 96.75 176 PRO A C 1
ATOM 1392 O O . PRO A 1 176 ? -2.351 14.119 31.413 1.00 96.75 176 PRO A O 1
ATOM 1395 N N . ASN A 1 177 ? -2.379 13.475 29.265 1.00 95.81 177 ASN A N 1
ATOM 1396 C CA . ASN A 1 177 ? -3.299 12.348 29.434 1.00 95.81 177 ASN A CA 1
ATOM 1397 C C . ASN A 1 177 ? -2.547 11.020 29.630 1.00 95.81 177 ASN A C 1
ATOM 1399 O O . ASN A 1 177 ? -2.515 10.140 28.764 1.00 95.81 177 ASN A O 1
ATOM 1403 N N . SER A 1 178 ? -1.868 10.896 30.769 1.00 92.00 178 SER A N 1
ATOM 1404 C CA . SER A 1 178 ? -1.092 9.710 31.140 1.00 92.00 178 SER A CA 1
ATOM 1405 C C . SER A 1 178 ? -0.957 9.603 32.657 1.00 92.00 178 SER A C 1
ATOM 1407 O O . SER A 1 178 ? -0.868 10.608 33.357 1.00 92.00 178 SER A O 1
ATOM 1409 N N . THR A 1 179 ? -0.909 8.380 33.184 1.00 90.44 179 THR A N 1
ATOM 1410 C CA . THR A 1 179 ? -0.642 8.124 34.610 1.00 90.44 179 THR A CA 1
ATOM 1411 C C . THR A 1 179 ? 0.848 8.009 34.930 1.00 90.44 179 THR A C 1
ATOM 1413 O O . THR A 1 179 ? 1.219 8.006 36.101 1.00 90.44 179 THR A O 1
ATOM 1416 N N . GLU A 1 180 ? 1.705 7.913 33.911 1.00 89.38 180 GLU A N 1
ATOM 1417 C CA . GLU A 1 180 ? 3.126 7.583 34.077 1.00 89.38 180 GLU A CA 1
ATOM 1418 C C . GLU A 1 180 ? 4.047 8.786 33.860 1.00 89.38 180 GLU A C 1
ATOM 1420 O O . GLU A 1 180 ? 4.907 9.077 34.689 1.00 89.38 180 GLU A O 1
ATOM 1425 N N . LYS A 1 181 ? 3.875 9.489 32.736 1.00 93.88 181 LYS A N 1
ATOM 1426 C CA . LYS A 1 181 ? 4.772 10.554 32.262 1.00 93.88 181 LYS A CA 1
ATOM 1427 C C . LYS A 1 181 ? 3.977 11.741 31.739 1.00 93.88 181 LYS A C 1
ATOM 1429 O O . LYS A 1 181 ? 2.851 11.572 31.286 1.00 93.88 181 LYS A O 1
ATOM 1434 N N . ARG A 1 182 ? 4.587 12.926 31.751 1.00 96.06 182 ARG A N 1
ATOM 1435 C CA . ARG A 1 182 ? 4.057 14.148 31.130 1.00 96.06 182 ARG A CA 1
ATOM 1436 C C . ARG A 1 182 ? 4.109 14.030 29.599 1.00 96.06 182 ARG A C 1
ATOM 1438 O O . ARG A 1 182 ? 5.137 14.298 28.985 1.00 96.06 182 ARG A O 1
ATOM 1445 N N . GLN A 1 183 ? 3.024 13.539 29.005 1.00 95.06 183 GLN A N 1
ATOM 1446 C CA . GLN A 1 183 ? 2.866 13.311 27.565 1.00 95.06 183 GLN A CA 1
ATOM 1447 C C . GLN A 1 183 ? 1.381 13.292 27.177 1.00 95.06 183 GLN A C 1
ATOM 1449 O O . GLN A 1 183 ? 0.523 13.245 28.066 1.00 95.06 183 GLN A O 1
ATOM 1454 N N . LYS A 1 184 ? 1.084 13.241 25.873 1.00 94.75 184 LYS A N 1
ATOM 1455 C CA . LYS A 1 184 ? -0.286 13.113 25.340 1.00 94.75 184 LYS A CA 1
ATOM 1456 C C . LYS A 1 184 ? -1.206 14.258 25.759 1.00 94.75 184 LYS A C 1
ATOM 1458 O O . LYS A 1 184 ? -2.288 14.021 26.305 1.00 94.75 184 LYS A O 1
ATOM 1463 N N . ILE A 1 185 ? -0.777 15.506 25.572 1.00 97.38 185 ILE A N 1
ATOM 1464 C CA . ILE A 1 185 ? -1.635 16.662 25.860 1.00 97.38 185 ILE A CA 1
ATOM 1465 C C . ILE A 1 185 ? -2.960 16.507 25.103 1.00 97.38 185 ILE A C 1
ATOM 1467 O O . ILE A 1 185 ? -2.993 16.275 23.892 1.00 97.38 185 ILE A O 1
ATOM 1471 N N . SER A 1 186 ? -4.057 16.548 25.848 1.00 97.19 186 SER A N 1
ATOM 1472 C CA . SER A 1 186 ? -5.393 16.244 25.339 1.00 97.19 186 SER A CA 1
ATOM 1473 C C . SER A 1 186 ? -6.392 17.286 25.817 1.00 97.19 186 SER A C 1
ATOM 1475 O O . SER A 1 186 ? -6.205 17.884 26.877 1.00 97.19 186 SER A O 1
ATOM 1477 N N . ILE A 1 187 ? -7.462 17.466 25.045 1.00 97.69 187 ILE A N 1
ATOM 1478 C CA . ILE A 1 187 ? -8.631 18.261 25.417 1.00 97.69 187 ILE A CA 1
ATOM 1479 C C . ILE A 1 187 ? -9.774 17.330 25.787 1.00 97.69 187 ILE A C 1
ATOM 1481 O O . ILE A 1 187 ? -10.089 16.398 25.049 1.00 97.69 187 ILE A O 1
ATOM 1485 N N . PHE A 1 188 ? -10.412 17.619 26.910 1.00 95.88 188 PHE A N 1
ATOM 1486 C CA . PHE A 1 188 ? -11.598 16.937 27.396 1.00 95.88 188 PHE A CA 1
ATOM 1487 C C . PHE A 1 188 ? -12.762 17.923 27.366 1.00 95.88 188 PHE A C 1
ATOM 1489 O O . PHE A 1 188 ? -12.595 19.081 27.748 1.00 95.88 188 PHE A O 1
ATOM 1496 N N . LEU A 1 189 ? -13.937 17.470 26.930 1.00 94.06 189 LEU A N 1
ATOM 1497 C CA . LEU A 1 189 ? -15.156 18.276 26.902 1.00 94.06 189 LEU A CA 1
ATOM 1498 C C . LEU A 1 189 ? -16.242 17.623 27.761 1.00 94.06 189 LEU A C 1
ATOM 1500 O O . LEU A 1 189 ? -16.548 16.438 27.607 1.00 94.06 189 LEU A O 1
ATOM 1504 N N . SER A 1 190 ? -16.840 18.426 28.642 1.00 91.75 190 SER A N 1
ATOM 1505 C CA . SER A 1 190 ? -17.958 18.052 29.510 1.00 91.75 190 SER A CA 1
ATOM 1506 C C . SER A 1 190 ? -19.136 19.007 29.312 1.00 91.75 190 SER A C 1
ATOM 1508 O O . SER A 1 190 ? -18.958 20.221 29.245 1.00 91.75 190 SER A O 1
ATOM 1510 N N . ARG A 1 191 ? -20.356 18.464 29.248 1.00 90.94 191 ARG A N 1
ATOM 1511 C CA . ARG A 1 191 ? -21.609 19.248 29.186 1.00 90.94 191 ARG A CA 1
ATOM 1512 C C . ARG A 1 191 ? -22.440 19.169 30.464 1.00 90.94 191 ARG A C 1
ATOM 1514 O O . ARG A 1 191 ? -23.508 19.762 30.544 1.00 90.94 191 ARG A O 1
ATOM 1521 N N . ASP A 1 192 ? -21.965 18.444 31.468 1.00 89.12 192 ASP A N 1
ATOM 1522 C CA . ASP A 1 192 ? -22.684 18.178 32.716 1.00 89.12 192 ASP A CA 1
ATOM 1523 C C . ASP A 1 192 ? -21.959 18.763 33.937 1.00 89.12 192 ASP A C 1
ATOM 1525 O O . ASP A 1 192 ? -22.039 18.229 35.044 1.00 89.12 192 ASP A O 1
ATOM 1529 N N . ASN A 1 193 ? -21.295 19.907 33.732 1.00 90.06 193 ASN A N 1
ATOM 1530 C CA . ASN A 1 193 ? -20.520 20.639 34.737 1.00 90.06 193 ASN A CA 1
ATOM 1531 C C . ASN A 1 193 ? -19.335 19.838 35.309 1.00 90.06 193 ASN A C 1
ATOM 1533 O O . ASN A 1 193 ? -19.014 19.976 36.488 1.00 90.06 193 ASN A O 1
ATOM 1537 N N . GLY A 1 194 ? -18.689 19.013 34.481 1.00 88.75 194 GLY A N 1
ATOM 1538 C CA . GLY A 1 194 ? -17.497 18.251 34.858 1.00 88.75 194 GLY A CA 1
ATOM 1539 C C . GLY A 1 194 ? -17.801 16.938 35.574 1.00 88.75 194 GLY A C 1
ATOM 1540 O O . GLY A 1 194 ? -16.894 16.348 36.146 1.00 88.75 194 GLY A O 1
ATOM 1541 N N . LYS A 1 195 ? -19.057 16.464 35.560 1.00 85.94 195 LYS A N 1
ATOM 1542 C CA . LYS A 1 195 ? -19.407 15.152 36.131 1.00 85.94 195 LYS A CA 1
ATOM 1543 C C . LYS A 1 195 ? -18.933 14.008 35.235 1.00 85.94 195 LYS A C 1
ATOM 1545 O O . LYS A 1 195 ? -18.524 12.966 35.743 1.00 85.94 195 LYS A O 1
ATOM 1550 N N . THR A 1 196 ? -18.994 14.190 33.916 1.00 81.62 196 THR A N 1
ATOM 1551 C CA . THR A 1 196 ? -18.480 13.246 32.920 1.00 81.62 196 THR A CA 1
ATOM 1552 C C . THR A 1 196 ? -17.731 13.965 31.801 1.00 81.62 196 THR A C 1
ATOM 1554 O O . THR A 1 196 ? -18.009 15.119 31.474 1.00 81.62 196 THR A O 1
ATOM 1557 N N . TRP A 1 197 ? -16.789 13.249 31.181 1.00 90.06 197 TRP A N 1
ATOM 1558 C CA . TRP A 1 197 ? -15.932 13.746 30.100 1.00 90.06 197 TRP A CA 1
ATOM 1559 C C . TRP A 1 197 ? -16.021 12.827 28.867 1.00 90.06 197 TRP A C 1
ATOM 1561 O O . TRP A 1 197 ? -15.076 12.100 28.564 1.00 90.06 197 TRP A O 1
ATOM 1571 N N . PRO A 1 198 ? -17.175 12.782 28.171 1.00 80.50 198 PRO A N 1
ATOM 1572 C CA . PRO A 1 198 ? -17.427 11.818 27.093 1.00 80.50 198 PRO A CA 1
ATOM 1573 C C . PRO A 1 198 ? -16.627 12.080 25.810 1.00 80.50 198 PRO A C 1
ATOM 1575 O O . PRO A 1 198 ? -16.585 11.224 24.928 1.00 80.50 198 PRO A O 1
ATOM 1578 N N . VAL A 1 199 ? -16.027 13.263 25.678 1.00 88.06 199 VAL A N 1
ATOM 1579 C CA . VAL A 1 199 ? -15.243 13.669 24.511 1.00 88.06 199 VAL A CA 1
ATOM 1580 C C . VAL A 1 199 ? -13.822 13.950 24.971 1.00 88.06 199 VAL A C 1
ATOM 1582 O O . VAL A 1 199 ? -13.606 14.826 25.807 1.00 88.06 199 VAL A O 1
ATOM 1585 N N . VAL A 1 200 ? -12.865 13.212 24.409 1.00 91.25 200 VAL A N 1
ATOM 1586 C CA . VAL A 1 200 ? -11.430 13.364 24.663 1.00 91.25 200 VAL A CA 1
ATOM 1587 C C . VAL A 1 200 ? -10.715 13.359 23.320 1.00 91.25 200 VAL A C 1
ATOM 1589 O O . VAL A 1 200 ? -10.865 12.403 22.559 1.00 91.25 200 VAL A O 1
ATOM 1592 N N . LYS A 1 201 ? -9.943 14.406 23.018 1.00 91.25 201 LYS A N 1
ATOM 1593 C CA . LYS A 1 201 ? -9.166 14.497 21.777 1.00 91.25 201 LYS A CA 1
ATOM 1594 C C . LYS A 1 201 ? -7.715 14.840 22.082 1.00 91.25 201 LYS A C 1
ATOM 1596 O O . LYS A 1 201 ? -7.425 15.844 22.729 1.00 91.25 201 LYS A O 1
ATOM 1601 N N . GLU A 1 202 ? -6.808 13.979 21.637 1.00 94.31 202 GLU A N 1
ATOM 1602 C CA . GLU A 1 202 ? -5.370 14.196 21.774 1.00 94.31 202 GLU A CA 1
ATOM 1603 C C . GLU A 1 202 ? -4.925 15.293 20.799 1.00 94.31 202 GLU A C 1
ATOM 1605 O O . GLU A 1 202 ? -5.257 15.257 19.614 1.00 94.31 202 GLU A O 1
ATOM 1610 N N . VAL A 1 203 ? -4.186 16.279 21.303 1.00 94.44 203 VAL A N 1
ATOM 1611 C CA . VAL A 1 203 ? -3.612 17.361 20.490 1.00 94.44 203 VAL A CA 1
ATOM 1612 C C . VAL A 1 203 ? -2.191 16.998 20.060 1.00 94.44 203 VAL A C 1
ATOM 1614 O O . VAL A 1 203 ? -1.796 17.282 18.931 1.00 94.44 203 VAL A O 1
ATOM 1617 N N . TYR A 1 204 ? -1.419 16.357 20.943 1.00 94.31 204 TYR A N 1
ATOM 1618 C CA . TYR A 1 204 ? -0.051 15.931 20.651 1.00 94.31 204 TYR A CA 1
ATOM 1619 C C . TYR A 1 204 ? 0.351 14.687 21.470 1.00 94.31 204 TYR A C 1
ATOM 1621 O O . TYR A 1 204 ? 0.280 14.751 22.697 1.00 94.31 204 TYR A O 1
ATOM 1629 N N . PRO A 1 205 ? 0.820 13.585 20.839 1.00 92.94 205 PRO A N 1
ATOM 1630 C CA . PRO A 1 205 ? 1.141 12.324 21.527 1.00 92.94 205 PRO A CA 1
ATOM 1631 C C . PRO A 1 205 ? 2.451 12.334 22.328 1.00 92.94 205 PRO A C 1
ATOM 1633 O O . PRO A 1 205 ? 2.658 11.459 23.171 1.00 92.94 205 PRO A O 1
ATOM 1636 N N . GLY A 1 206 ? 3.370 13.256 22.018 1.00 92.81 206 GLY A N 1
ATOM 1637 C CA . GLY A 1 206 ? 4.729 13.272 22.564 1.00 92.81 206 GLY A CA 1
ATOM 1638 C C . GLY A 1 206 ? 4.827 13.864 23.971 1.00 92.81 206 GLY A C 1
ATOM 1639 O O . GLY A 1 206 ? 3.824 14.004 24.673 1.00 92.81 206 GLY A O 1
ATOM 1640 N N . ALA A 1 207 ? 6.053 14.200 24.386 1.00 95.38 207 ALA A N 1
ATOM 1641 C CA . ALA A 1 207 ? 6.314 14.807 25.688 1.00 95.38 207 ALA A CA 1
ATOM 1642 C C . ALA A 1 207 ? 5.639 16.181 25.774 1.00 95.38 207 ALA A C 1
ATOM 1644 O O . ALA A 1 207 ? 5.799 17.022 24.889 1.00 95.38 207 ALA A O 1
ATOM 1645 N N . SER A 1 208 ? 4.864 16.397 26.832 1.00 95.75 208 SER A N 1
ATOM 1646 C CA . SER A 1 208 ? 4.063 17.609 26.993 1.00 95.75 208 SER A CA 1
ATOM 1647 C C . SER A 1 208 ? 3.714 17.854 28.451 1.00 95.75 208 SER A C 1
ATOM 1649 O O . SER A 1 208 ? 3.382 16.896 29.156 1.00 95.75 208 SER A O 1
ATOM 1651 N N . ALA A 1 209 ? 3.735 19.108 28.892 1.00 95.50 209 ALA A N 1
ATOM 1652 C CA . ALA A 1 209 ? 3.585 19.463 30.301 1.00 95.50 209 ALA A CA 1
ATOM 1653 C C . ALA A 1 209 ? 2.538 20.568 30.526 1.00 95.50 209 ALA A C 1
ATOM 1655 O O . ALA A 1 209 ? 1.359 20.300 30.296 1.00 95.50 209 ALA A O 1
ATOM 1656 N N . TYR A 1 210 ? 2.920 21.734 31.055 1.00 96.50 210 TYR A N 1
ATOM 1657 C CA . TYR A 1 210 ? 1.970 22.744 31.537 1.00 96.50 210 TYR A CA 1
ATOM 1658 C C . TYR A 1 210 ? 1.130 23.273 30.374 1.00 96.50 210 TYR A C 1
ATOM 1660 O O . TYR A 1 210 ? 1.601 23.312 29.234 1.00 96.50 210 TYR A O 1
ATOM 1668 N N . SER A 1 211 ? -0.113 23.665 30.654 1.00 97.06 211 SER A N 1
ATOM 1669 C CA . SER A 1 211 ? -1.042 24.123 29.624 1.00 97.06 211 SER A CA 1
ATOM 1670 C C . SER A 1 211 ? -1.964 25.230 30.114 1.00 97.06 211 SER A C 1
ATOM 1672 O O . SER A 1 211 ? -2.330 25.267 31.289 1.00 97.06 211 SER A O 1
ATOM 1674 N N . ASP A 1 212 ? -2.391 26.091 29.191 1.00 97.88 212 ASP A N 1
ATOM 1675 C CA . ASP A 1 212 ? -3.441 27.069 29.427 1.00 97.88 212 ASP A CA 1
ATOM 1676 C C . ASP A 1 212 ? -4.400 27.228 28.243 1.00 97.88 212 ASP A C 1
ATOM 1678 O O . ASP A 1 212 ? -3.980 27.259 27.085 1.00 97.88 212 ASP A O 1
ATOM 1682 N N . LEU A 1 213 ? -5.698 27.299 28.544 1.00 97.88 213 LEU A N 1
ATOM 1683 C CA . LEU A 1 213 ? -6.769 27.468 27.568 1.00 97.88 213 LEU A CA 1
ATOM 1684 C C . LEU A 1 213 ? -7.254 28.915 27.543 1.00 97.88 213 LEU A C 1
ATOM 1686 O O . LEU A 1 213 ? -7.339 29.572 28.576 1.00 97.88 213 LEU A O 1
ATOM 1690 N N . THR A 1 214 ? -7.656 29.378 26.364 1.00 95.38 214 THR A N 1
ATOM 1691 C CA . THR A 1 214 ? -8.325 30.671 26.194 1.00 95.38 214 THR A CA 1
ATOM 1692 C C . THR A 1 214 ? -9.376 30.599 25.091 1.00 95.38 214 THR A C 1
ATOM 1694 O O . THR A 1 214 ? -9.295 29.756 24.194 1.00 95.38 214 THR A O 1
ATOM 1697 N N . ILE A 1 215 ? -10.370 31.484 25.144 1.00 92.56 215 ILE A N 1
ATOM 1698 C CA . ILE A 1 215 ? -11.343 31.652 24.062 1.00 92.56 215 ILE A CA 1
ATOM 1699 C C . ILE A 1 215 ? -10.860 32.763 23.137 1.00 92.56 215 ILE A C 1
ATOM 1701 O O . ILE A 1 215 ? -10.516 33.853 23.586 1.00 92.56 215 ILE A O 1
ATOM 1705 N N . LEU A 1 216 ? -10.833 32.461 21.844 1.00 88.50 216 LEU A N 1
ATOM 1706 C CA . LEU A 1 216 ? -10.467 33.383 20.777 1.00 88.50 216 LEU A CA 1
ATOM 1707 C C . LEU A 1 216 ? -11.727 33.837 20.026 1.00 88.50 216 LEU A C 1
ATOM 1709 O O . LEU A 1 216 ? -12.813 33.272 20.188 1.00 88.50 216 LEU A O 1
ATOM 1713 N N . ASP A 1 217 ? -11.566 34.820 19.143 1.00 81.00 217 ASP A N 1
ATOM 1714 C CA . ASP A 1 217 ? -12.640 35.273 18.259 1.00 81.00 217 ASP A CA 1
ATOM 1715 C C . ASP A 1 217 ? -13.211 34.127 17.398 1.00 81.00 217 ASP A C 1
ATOM 1717 O O . ASP A 1 217 ? -12.562 33.111 17.128 1.00 81.00 217 ASP A O 1
ATOM 1721 N N . ASN A 1 218 ? -14.448 34.300 16.919 1.00 76.94 218 ASN A N 1
ATOM 1722 C CA . ASN A 1 218 ? -15.128 33.363 16.013 1.00 76.94 218 ASN A CA 1
ATOM 1723 C C . ASN A 1 218 ? -15.270 31.925 16.555 1.00 76.94 218 ASN A C 1
ATOM 1725 O O . ASN A 1 218 ? -15.197 30.960 15.789 1.00 76.94 218 ASN A O 1
ATOM 1729 N N . ASN A 1 219 ? -15.509 31.767 17.863 1.00 78.38 219 ASN A N 1
ATOM 1730 C CA . ASN A 1 219 ? -15.693 30.466 18.526 1.00 78.38 219 ASN A CA 1
ATOM 1731 C C . ASN A 1 219 ? -14.476 29.524 18.411 1.00 78.38 219 ASN A C 1
ATOM 1733 O O . ASN A 1 219 ? -14.638 28.300 18.483 1.00 78.38 219 ASN A O 1
ATOM 1737 N N . GLN A 1 220 ? -13.275 30.074 18.217 1.00 88.69 220 GLN A N 1
ATOM 1738 C CA . GLN A 1 220 ? -12.025 29.322 18.305 1.00 88.69 220 GLN A CA 1
ATOM 1739 C C . GLN A 1 220 ? -11.579 29.209 19.770 1.00 88.69 220 GLN A C 1
ATOM 1741 O O . GLN A 1 220 ? -11.861 30.063 20.609 1.00 88.69 220 GLN A O 1
ATOM 1746 N N . ILE A 1 221 ? -10.868 28.134 20.073 1.00 94.69 221 ILE A N 1
ATOM 1747 C CA . ILE A 1 221 ? -10.306 27.812 21.380 1.00 94.69 221 ILE A CA 1
ATOM 1748 C C . ILE A 1 221 ? -8.795 27.751 21.190 1.00 94.69 221 ILE A C 1
ATOM 1750 O O . ILE A 1 221 ? -8.313 27.004 20.338 1.00 94.69 221 ILE A O 1
ATOM 1754 N N . GLY A 1 222 ? -8.065 28.550 21.960 1.00 96.81 222 GLY A N 1
ATOM 1755 C CA . GLY A 1 222 ? -6.609 28.534 22.019 1.00 96.81 222 GLY A CA 1
ATOM 1756 C C . GLY A 1 222 ? -6.114 27.622 23.139 1.00 96.81 222 GLY A C 1
ATOM 1757 O O . GLY A 1 222 ? -6.699 27.587 24.220 1.00 96.81 222 GLY A O 1
ATOM 1758 N N . LEU A 1 223 ? -5.021 26.911 22.882 1.00 98.12 223 LEU A N 1
ATOM 1759 C CA . LEU A 1 223 ? -4.280 26.100 23.843 1.00 98.12 223 LEU A CA 1
ATOM 1760 C C . LEU A 1 223 ? -2.801 26.476 23.758 1.00 98.12 223 LEU A C 1
ATOM 1762 O O . LEU A 1 223 ? -2.143 26.167 22.763 1.00 98.12 223 LEU A O 1
ATOM 1766 N N . LEU A 1 224 ? -2.268 27.083 24.812 1.00 97.75 224 LEU A N 1
ATOM 1767 C CA . LEU A 1 224 ? -0.831 27.247 25.010 1.00 97.75 224 LEU A CA 1
ATOM 1768 C C . LEU A 1 224 ? -0.315 26.058 25.829 1.00 97.75 224 LEU A C 1
ATOM 1770 O O . LEU A 1 224 ? -0.905 25.749 26.859 1.00 97.75 224 LEU A O 1
ATOM 1774 N N . TYR A 1 225 ? 0.743 25.370 25.404 1.00 97.50 225 TYR A N 1
ATOM 1775 C CA . TYR A 1 225 ? 1.275 24.227 26.154 1.00 97.50 225 TYR A CA 1
ATOM 1776 C C . TYR A 1 225 ? 2.770 23.987 25.938 1.00 97.50 225 TYR A C 1
ATOM 1778 O O . TYR A 1 225 ? 3.328 24.308 24.888 1.00 97.50 225 TYR A O 1
ATOM 1786 N N . GLU A 1 226 ? 3.416 23.394 26.939 1.00 96.38 226 GLU A N 1
ATOM 1787 C CA . GLU A 1 226 ? 4.801 22.927 26.851 1.00 96.38 226 GLU A CA 1
ATOM 1788 C C . GLU A 1 226 ? 4.876 21.617 26.058 1.00 96.38 226 GLU A C 1
ATOM 1790 O O . GLU A 1 226 ? 4.117 20.679 26.330 1.00 96.38 226 GLU A O 1
ATOM 1795 N N . ARG A 1 227 ? 5.816 21.527 25.115 1.00 93.88 227 ARG A N 1
ATOM 1796 C CA . ARG A 1 227 ? 6.040 20.363 24.255 1.00 93.88 227 ARG A CA 1
ATOM 1797 C C . ARG A 1 227 ? 7.526 20.123 23.992 1.00 93.88 227 ARG A C 1
ATOM 1799 O O . ARG A 1 227 ? 8.264 21.046 23.647 1.00 93.88 227 ARG A O 1
ATOM 1806 N N . ASP A 1 228 ? 7.901 18.845 24.061 1.00 91.62 228 ASP A N 1
ATOM 1807 C CA . ASP A 1 228 ? 9.258 18.330 23.852 1.00 91.62 228 ASP A CA 1
ATOM 1808 C C . ASP A 1 228 ? 10.300 19.095 24.707 1.00 91.62 228 ASP A C 1
ATOM 1810 O O . ASP A 1 228 ? 9.962 19.621 25.770 1.00 91.62 228 ASP A O 1
ATOM 1814 N N . GLU A 1 229 ? 11.578 19.122 24.322 1.00 77.69 229 GLU A N 1
ATOM 1815 C CA . GLU A 1 229 ? 12.633 19.783 25.108 1.00 77.69 229 GLU A CA 1
ATOM 1816 C C . GLU A 1 229 ? 12.528 21.326 25.030 1.00 77.69 229 GLU A C 1
ATOM 1818 O O . GLU A 1 229 ? 13.186 21.971 24.217 1.00 77.69 229 GLU A O 1
ATOM 1823 N N . ASN A 1 230 ? 11.712 21.909 25.922 1.00 67.50 230 ASN A N 1
ATOM 1824 C CA . ASN A 1 230 ? 11.535 23.349 26.207 1.00 67.50 230 ASN A CA 1
ATOM 1825 C C . ASN A 1 230 ? 10.762 24.201 25.177 1.00 67.50 230 ASN A C 1
ATOM 1827 O O . ASN A 1 230 ? 10.883 25.428 25.189 1.00 67.50 230 ASN A O 1
ATOM 1831 N N . GLY A 1 231 ? 9.947 23.614 24.299 1.00 87.00 231 GLY A N 1
ATOM 1832 C CA . GLY A 1 231 ? 9.105 24.409 23.401 1.00 87.00 231 GLY A CA 1
ATOM 1833 C C . GLY A 1 231 ? 7.777 24.820 24.045 1.00 87.00 231 GLY A C 1
ATOM 1834 O O . GLY A 1 231 ? 7.081 23.981 24.610 1.00 87.00 231 GLY A O 1
ATOM 1835 N N . ILE A 1 232 ? 7.388 26.092 23.918 1.00 93.75 232 ILE A N 1
ATOM 1836 C CA . ILE A 1 232 ? 6.021 26.560 24.199 1.00 93.75 232 ILE A CA 1
ATOM 1837 C C . ILE A 1 232 ? 5.285 26.666 22.863 1.00 93.75 232 ILE A C 1
ATOM 1839 O O . ILE A 1 232 ? 5.740 27.359 21.954 1.00 93.75 232 ILE A O 1
ATOM 1843 N N . TYR A 1 233 ? 4.151 25.983 22.741 1.00 96.25 233 TYR A N 1
ATOM 1844 C CA . TYR A 1 233 ? 3.372 25.905 21.510 1.00 96.25 233 TYR A CA 1
ATOM 1845 C C . TYR A 1 233 ? 1.971 26.450 21.719 1.00 96.25 233 TYR A C 1
ATOM 1847 O O . TYR A 1 233 ? 1.359 26.228 22.760 1.00 96.25 233 TYR A O 1
ATOM 1855 N N . PHE A 1 234 ? 1.449 27.112 20.691 1.00 96.31 234 PHE A N 1
ATOM 1856 C CA . PHE A 1 234 ? 0.070 27.569 20.642 1.00 96.31 234 PHE A CA 1
ATOM 1857 C C . PHE A 1 234 ? -0.690 26.782 19.573 1.00 96.31 234 PHE A C 1
ATOM 1859 O O . PHE A 1 234 ? -0.359 26.851 18.389 1.00 96.31 234 PHE A O 1
ATOM 1866 N N . ALA A 1 235 ? -1.691 26.013 19.989 1.00 94.19 235 ALA A N 1
ATOM 1867 C CA . ALA A 1 235 ? -2.652 25.369 19.105 1.00 94.19 235 ALA A CA 1
ATOM 1868 C C . ALA A 1 235 ? -3.975 26.138 19.149 1.00 94.19 235 ALA A C 1
ATOM 1870 O O . ALA A 1 235 ? -4.335 26.701 20.180 1.00 94.19 235 ALA A O 1
ATOM 1871 N N . HIS A 1 236 ? -4.722 26.127 18.049 1.00 93.06 236 HIS A N 1
ATOM 1872 C CA . HIS A 1 236 ? -6.093 26.620 18.037 1.00 93.06 236 HIS A CA 1
ATOM 1873 C C . HIS A 1 236 ? -7.001 25.656 17.273 1.00 93.06 236 HIS A C 1
ATOM 1875 O O . HIS A 1 236 ? -6.595 25.037 16.288 1.00 93.06 236 HIS A O 1
ATOM 1881 N N . PHE A 1 237 ? -8.226 25.499 17.755 1.00 91.44 237 PHE A N 1
ATOM 1882 C CA . PHE A 1 237 ? -9.232 24.595 17.201 1.00 91.44 237 PHE A CA 1
ATOM 1883 C C . PHE A 1 237 ? -10.630 25.126 17.526 1.00 91.44 237 PHE A C 1
ATOM 1885 O O . PHE A 1 237 ? -10.783 26.112 18.236 1.00 91.44 237 PHE A O 1
ATOM 1892 N N . ASN A 1 238 ? -11.675 24.480 17.022 1.00 88.44 238 ASN A N 1
ATOM 1893 C CA . ASN A 1 238 ? -13.053 24.793 17.390 1.00 88.44 238 ASN A CA 1
ATOM 1894 C C . ASN A 1 238 ? -13.764 23.562 17.949 1.00 88.44 238 ASN A C 1
ATOM 1896 O O . ASN A 1 238 ? -13.259 22.438 17.914 1.00 88.44 238 ASN A O 1
ATOM 1900 N N . GLU A 1 239 ? -14.974 23.774 18.449 1.00 85.19 239 GLU A N 1
ATOM 1901 C CA . GLU A 1 239 ? -15.791 22.691 18.981 1.00 85.19 239 GLU A CA 1
ATOM 1902 C C . GLU A 1 239 ? -16.151 21.641 17.916 1.00 85.19 239 GLU A C 1
ATOM 1904 O O . GLU A 1 239 ? -16.255 20.463 18.240 1.00 85.19 239 GLU A O 1
ATOM 1909 N N . ALA A 1 240 ? -16.268 22.016 16.636 1.00 82.75 240 ALA A N 1
ATOM 1910 C CA . ALA A 1 240 ? -16.505 21.049 15.564 1.00 82.75 240 ALA A CA 1
ATOM 1911 C C . ALA A 1 240 ? -15.356 20.033 15.445 1.00 82.75 240 ALA A C 1
ATOM 1913 O O . ALA A 1 240 ? -15.622 18.848 15.278 1.00 82.75 240 ALA A O 1
ATOM 1914 N N . TRP A 1 241 ? -14.101 20.464 15.608 1.00 84.75 241 TRP A N 1
ATOM 1915 C CA . TRP A 1 241 ? -12.952 19.559 15.687 1.00 84.75 241 TRP A CA 1
ATOM 1916 C C . TRP A 1 241 ? -13.008 18.663 16.932 1.00 84.75 241 TRP A C 1
ATOM 1918 O O . TRP A 1 241 ? -12.713 17.479 16.829 1.00 84.75 241 TRP A O 1
ATOM 1928 N N . LEU A 1 242 ? -13.430 19.174 18.093 1.00 83.94 242 LEU A N 1
ATOM 1929 C CA . LEU A 1 242 ? -13.580 18.357 19.311 1.00 83.94 242 LEU A CA 1
ATOM 1930 C C . LEU A 1 242 ? -14.690 17.305 19.184 1.00 83.94 242 LEU A C 1
ATOM 1932 O O . LEU A 1 242 ? -14.528 16.176 19.638 1.00 83.94 242 LEU A O 1
ATOM 1936 N N . LEU A 1 243 ? -15.818 17.684 18.580 1.00 81.19 243 LEU A N 1
ATOM 1937 C CA . LEU A 1 243 ? -17.014 16.849 18.421 1.00 81.19 243 LEU A CA 1
ATOM 1938 C C . LEU A 1 243 ? -17.011 16.006 17.152 1.00 81.19 243 LEU A C 1
ATOM 1940 O O . LEU A 1 243 ? -17.929 15.204 16.954 1.00 81.19 243 LEU A O 1
ATOM 1944 N N . GLU A 1 244 ? -16.001 16.171 16.302 1.00 69.38 244 GLU A N 1
ATOM 1945 C CA . GLU A 1 244 ? -15.662 15.202 15.279 1.00 69.38 244 GLU A CA 1
ATOM 1946 C C . GLU A 1 244 ? -15.331 13.896 16.010 1.00 69.38 244 GLU A C 1
ATOM 1948 O O . GLU A 1 244 ? -14.177 13.603 16.329 1.00 69.38 244 GLU A O 1
ATOM 1953 N N . LYS A 1 245 ? -16.382 13.099 16.273 1.00 54.88 245 LYS A N 1
ATOM 1954 C CA . LYS A 1 245 ? -16.284 11.638 16.276 1.00 54.88 245 LYS A CA 1
ATOM 1955 C C . LYS A 1 245 ? -15.424 11.336 15.076 1.00 54.88 245 LYS A C 1
ATOM 1957 O O . LYS A 1 245 ? -15.745 11.924 14.046 1.00 54.88 245 LYS A O 1
ATOM 1962 N N . ASP A 1 246 ? -14.393 10.505 15.202 1.00 49.75 246 ASP A N 1
ATOM 1963 C CA . ASP A 1 246 ? -13.580 10.073 14.068 1.00 49.75 246 ASP A CA 1
ATOM 1964 C C . ASP A 1 246 ? -14.507 9.528 12.972 1.00 49.75 246 ASP A C 1
ATOM 1966 O O . ASP A 1 246 ? -14.773 8.333 12.849 1.00 49.75 246 ASP A O 1
ATOM 1970 N N . LEU A 1 247 ? -15.041 10.439 12.164 1.00 42.00 247 LEU A N 1
ATOM 1971 C CA . LEU A 1 247 ? -15.574 10.221 10.858 1.00 42.00 247 LEU A CA 1
ATOM 1972 C C . LEU A 1 247 ? -14.285 9.935 10.144 1.00 42.00 247 LEU A C 1
ATOM 1974 O O . LEU A 1 247 ? -13.609 10.836 9.653 1.00 42.00 247 LEU A O 1
ATOM 1978 N N . VAL A 1 248 ? -13.889 8.665 10.199 1.00 46.81 248 VAL A N 1
ATOM 1979 C CA . VAL A 1 248 ? -12.928 8.110 9.277 1.00 46.81 248 VAL A CA 1
ATOM 1980 C C . VAL A 1 248 ? -13.364 8.676 7.935 1.00 46.81 248 VAL A C 1
ATOM 1982 O O . VAL A 1 248 ? -14.414 8.267 7.425 1.00 46.81 248 VAL A O 1
ATOM 1985 N N . LYS A 1 249 ? -12.607 9.663 7.419 1.00 52.69 249 LYS A N 1
ATOM 1986 C CA . LYS A 1 249 ? -12.720 10.135 6.037 1.00 52.69 249 LYS A CA 1
ATOM 1987 C C . LYS A 1 249 ? -12.973 8.882 5.234 1.00 52.69 249 LYS A C 1
ATOM 1989 O O . LYS A 1 249 ? -12.158 7.967 5.370 1.00 52.69 249 LYS A O 1
ATOM 1994 N N . THR A 1 250 ? -14.109 8.801 4.530 1.00 56.88 250 THR A N 1
ATOM 1995 C CA . THR A 1 250 ? -14.477 7.623 3.735 1.00 56.88 250 THR A CA 1
ATOM 1996 C C . THR A 1 250 ? -13.189 7.065 3.143 1.00 56.88 250 THR A C 1
ATOM 1998 O O . THR A 1 250 ? -12.510 7.830 2.448 1.00 56.88 250 THR A O 1
ATOM 2001 N N . PRO A 1 251 ? -12.761 5.844 3.534 1.00 74.38 251 PRO A N 1
ATOM 2002 C CA . PRO A 1 251 ? -11.445 5.350 3.158 1.00 74.38 251 PRO A CA 1
ATOM 2003 C C . PRO A 1 251 ? -11.304 5.514 1.647 1.00 74.38 251 PRO A C 1
ATOM 2005 O O . PRO A 1 251 ? -12.294 5.287 0.942 1.00 74.38 251 PRO A O 1
ATOM 2008 N N . PRO A 1 252 ? -10.143 5.971 1.143 1.00 90.38 252 PRO A N 1
ATOM 2009 C CA . PRO A 1 252 ? -10.017 6.231 -0.278 1.00 90.38 252 PRO A CA 1
ATOM 2010 C C . PRO A 1 252 ? -10.387 4.962 -1.036 1.00 90.38 252 PRO A C 1
ATOM 2012 O O . PRO A 1 252 ? -10.030 3.858 -0.623 1.00 90.38 252 PRO A O 1
ATOM 2015 N N . LEU A 1 253 ? -11.163 5.116 -2.101 1.00 94.19 253 LEU A N 1
ATOM 2016 C CA . LEU A 1 253 ? -11.673 3.975 -2.843 1.00 94.19 253 LEU A CA 1
ATOM 2017 C C . LEU A 1 253 ? -10.735 3.655 -4.008 1.00 94.19 253 LEU A C 1
ATOM 2019 O O . LEU A 1 253 ? -10.240 4.579 -4.663 1.00 94.19 253 LEU A O 1
ATOM 2023 N N . PRO A 1 254 ? -10.510 2.367 -4.310 1.00 97.19 254 PRO A N 1
ATOM 2024 C CA . PRO A 1 254 ? -9.832 1.981 -5.532 1.00 97.19 254 PRO A CA 1
ATOM 2025 C C . PRO A 1 254 ? -10.629 2.448 -6.747 1.00 97.19 254 PRO A C 1
ATOM 2027 O O . PRO A 1 254 ? -11.837 2.232 -6.865 1.00 97.19 254 PRO A O 1
ATOM 2030 N N . SER A 1 255 ? -9.927 3.017 -7.716 1.00 97.38 255 SER A N 1
ATOM 2031 C CA . SER A 1 255 ? -10.472 3.199 -9.057 1.00 97.38 255 SER A CA 1
ATOM 2032 C C . SER A 1 255 ? -10.708 1.845 -9.744 1.00 97.38 255 SER A C 1
ATOM 2034 O O . SER A 1 255 ? -10.123 0.820 -9.384 1.00 97.38 255 SER A O 1
ATOM 2036 N N . LYS A 1 256 ? -11.521 1.823 -10.810 1.00 97.56 256 LYS A N 1
ATOM 2037 C CA . LYS A 1 256 ? -11.784 0.590 -11.572 1.00 97.56 256 LYS A CA 1
ATOM 2038 C C . LYS A 1 256 ? -10.508 -0.082 -12.106 1.00 97.56 256 LYS A C 1
ATOM 2040 O O . LYS A 1 256 ? -10.420 -1.305 -12.077 1.00 97.56 256 LYS A O 1
ATOM 2045 N N . ARG A 1 257 ? -9.521 0.697 -12.565 1.00 97.75 257 ARG A N 1
ATOM 2046 C CA . ARG A 1 257 ? -8.229 0.176 -13.052 1.00 97.75 257 ARG A CA 1
ATOM 2047 C C . ARG A 1 257 ? -7.431 -0.502 -11.936 1.00 97.75 257 ARG A C 1
ATOM 2049 O O . ARG A 1 257 ? -6.938 -1.601 -12.143 1.00 97.75 257 ARG A O 1
ATOM 2056 N N . GLN A 1 258 ? -7.407 0.088 -10.738 1.00 98.56 258 GLN A N 1
ATOM 2057 C CA . GLN A 1 258 ? -6.763 -0.510 -9.566 1.00 98.56 258 GLN A CA 1
ATOM 2058 C C . GLN A 1 258 ? -7.493 -1.779 -9.131 1.00 98.56 258 GLN A C 1
ATOM 2060 O O . GLN A 1 258 ? -6.844 -2.783 -8.889 1.00 98.56 258 GLN A O 1
ATOM 2065 N N . MET A 1 259 ? -8.832 -1.791 -9.133 1.00 98.12 259 MET A N 1
ATOM 2066 C CA . MET A 1 259 ? -9.610 -3.012 -8.877 1.00 98.12 259 MET A CA 1
ATOM 2067 C C . MET A 1 259 ? -9.293 -4.129 -9.875 1.00 98.12 259 MET A C 1
ATOM 2069 O O . MET A 1 259 ? -9.166 -5.291 -9.493 1.00 98.12 259 MET A O 1
ATOM 2073 N N . ASP A 1 260 ? -9.211 -3.801 -11.164 1.00 98.12 260 ASP A N 1
ATOM 2074 C CA . ASP A 1 260 ? -8.933 -4.784 -12.210 1.00 98.12 260 ASP A CA 1
ATOM 2075 C C . ASP A 1 260 ? -7.477 -5.283 -12.147 1.00 98.12 260 ASP A C 1
ATOM 2077 O O . ASP A 1 260 ? -7.241 -6.471 -12.371 1.00 98.12 260 ASP A O 1
ATOM 2081 N N . TRP A 1 261 ? -6.536 -4.424 -11.749 1.00 98.62 261 TRP A N 1
ATOM 2082 C CA . TRP A 1 261 ? -5.150 -4.784 -11.450 1.00 98.62 261 TRP A CA 1
ATOM 2083 C C . TRP A 1 261 ? -5.018 -5.651 -10.189 1.00 98.62 261 TRP A C 1
ATOM 2085 O O . TRP A 1 261 ? -4.362 -6.687 -10.219 1.00 98.62 261 TRP A O 1
ATOM 2095 N N . GLN A 1 262 ? -5.732 -5.334 -9.106 1.00 97.56 262 GLN A N 1
ATOM 2096 C CA . GLN A 1 262 ? -5.719 -6.118 -7.865 1.00 97.56 262 GLN A CA 1
ATOM 2097 C C . GLN A 1 262 ? -6.164 -7.569 -8.091 1.00 97.56 262 GLN A C 1
ATOM 2099 O O . GLN A 1 262 ? -5.649 -8.492 -7.463 1.00 97.56 262 GLN A O 1
ATOM 2104 N N . LYS A 1 263 ? -7.109 -7.781 -9.019 1.00 96.88 263 LYS A N 1
ATOM 2105 C CA . LYS A 1 263 ? -7.552 -9.118 -9.448 1.00 96.88 263 LYS A CA 1
ATOM 2106 C C . LYS A 1 263 ? -6.478 -9.871 -10.223 1.00 96.88 263 LYS A C 1
ATOM 2108 O O . LYS A 1 263 ? -6.616 -11.087 -10.393 1.00 96.88 263 LYS A O 1
ATOM 2113 N N . MET A 1 264 ? -5.455 -9.192 -10.748 1.00 98.00 264 MET A N 1
ATOM 2114 C CA . MET A 1 264 ? -4.362 -9.855 -11.449 1.00 98.00 264 MET A CA 1
ATOM 2115 C C . MET A 1 264 ? -3.526 -10.682 -10.476 1.00 98.00 264 MET A C 1
ATOM 2117 O O . MET A 1 264 ? -3.308 -11.863 -10.741 1.00 98.00 264 MET A O 1
ATOM 2121 N N . GLU A 1 265 ? -3.201 -10.115 -9.313 1.00 98.00 265 GLU A N 1
ATOM 2122 C CA . GLU A 1 265 ? -2.431 -10.709 -8.205 1.00 98.00 265 GLU A CA 1
ATOM 2123 C C . GLU A 1 265 ? -0.996 -11.109 -8.561 1.00 98.00 265 GLU A C 1
ATOM 2125 O O . GLU A 1 265 ? -0.089 -10.751 -7.826 1.00 98.00 265 GLU A O 1
ATOM 2130 N N . PHE A 1 266 ? -0.784 -11.837 -9.657 1.00 98.31 266 PHE A N 1
ATOM 2131 C CA . PHE A 1 266 ? 0.485 -12.454 -10.018 1.00 98.31 266 PHE A CA 1
ATOM 2132 C C . PHE A 1 266 ? 0.788 -12.261 -11.507 1.00 98.31 266 PHE A C 1
ATOM 2134 O O . PHE A 1 266 ? -0.019 -12.641 -12.366 1.00 98.31 266 PHE A O 1
ATOM 2141 N N . TYR A 1 267 ? 1.940 -11.678 -11.826 1.00 98.75 267 TYR A N 1
ATOM 2142 C CA . TYR A 1 267 ? 2.391 -11.432 -13.198 1.00 98.75 267 TYR A CA 1
ATOM 2143 C C . TYR A 1 267 ? 3.925 -11.369 -13.276 1.00 98.75 267 TYR A C 1
ATOM 2145 O O . TYR A 1 267 ? 4.614 -11.363 -12.255 1.00 98.75 267 TYR A O 1
ATOM 2153 N N . ALA A 1 268 ? 4.457 -11.432 -14.498 1.00 98.81 268 ALA A N 1
ATOM 2154 C CA . ALA A 1 268 ? 5.890 -11.539 -14.754 1.00 98.81 268 ALA A CA 1
ATOM 2155 C C . ALA A 1 268 ? 6.536 -10.188 -15.075 1.00 98.81 268 ALA A C 1
ATOM 2157 O O . ALA A 1 268 ? 5.922 -9.337 -15.720 1.00 98.81 268 ALA A O 1
ATOM 2158 N N . PHE A 1 269 ? 7.807 -10.058 -14.712 1.00 98.81 269 PHE A N 1
ATOM 2159 C CA . PHE A 1 269 ? 8.723 -9.053 -15.245 1.00 98.81 269 PHE A CA 1
ATOM 2160 C C . PHE A 1 269 ? 9.729 -9.742 -16.168 1.00 98.81 269 PHE A C 1
ATOM 2162 O O . PHE A 1 269 ? 10.188 -10.842 -15.856 1.00 98.81 269 PHE A O 1
ATOM 2169 N N . ILE A 1 270 ? 10.079 -9.113 -17.284 1.00 98.81 270 ILE A N 1
ATOM 2170 C CA . ILE A 1 270 ? 11.139 -9.582 -18.177 1.00 98.81 270 ILE A CA 1
ATOM 2171 C C . ILE A 1 270 ? 12.164 -8.466 -18.331 1.00 98.81 270 ILE A C 1
ATOM 2173 O O . ILE A 1 270 ? 11.916 -7.482 -19.033 1.00 98.81 270 ILE A O 1
ATOM 2177 N N . HIS A 1 271 ? 13.325 -8.661 -17.711 1.00 98.69 271 HIS A N 1
ATOM 2178 C CA . HIS A 1 271 ? 14.537 -7.930 -18.053 1.00 98.69 271 HIS A CA 1
ATOM 2179 C C . HIS A 1 271 ? 15.270 -8.648 -19.180 1.00 98.69 271 HIS A C 1
ATOM 2181 O O . HIS A 1 271 ? 15.717 -9.792 -19.042 1.00 98.69 271 HIS A O 1
ATOM 2187 N N . PHE A 1 272 ? 15.368 -7.963 -20.314 1.00 98.56 272 PHE A N 1
ATOM 2188 C CA . PHE A 1 272 ? 16.110 -8.427 -21.477 1.00 98.56 272 PHE A CA 1
ATOM 2189 C C . PHE A 1 272 ? 16.518 -7.233 -22.332 1.00 98.56 272 PHE A C 1
ATOM 2191 O O . PHE A 1 272 ? 15.661 -6.531 -22.851 1.00 98.56 272 PHE A O 1
ATOM 2198 N N . ASN A 1 273 ? 17.817 -6.975 -22.448 1.00 96.38 273 ASN A N 1
ATOM 2199 C CA . ASN A 1 273 ? 18.384 -5.828 -23.162 1.00 96.38 273 ASN A CA 1
ATOM 2200 C C . ASN A 1 273 ? 19.900 -6.060 -23.370 1.00 96.38 273 ASN A C 1
ATOM 2202 O O . ASN A 1 273 ? 20.373 -7.184 -23.194 1.00 96.38 273 ASN A O 1
ATOM 2206 N N . MET A 1 274 ? 20.671 -5.028 -23.726 1.00 96.81 274 MET A N 1
ATOM 2207 C CA . MET A 1 274 ? 22.133 -5.065 -23.900 1.00 96.81 274 MET A CA 1
ATOM 2208 C C . MET A 1 274 ? 22.850 -5.733 -22.729 1.00 96.81 274 MET A C 1
ATOM 2210 O O . MET A 1 274 ? 23.716 -6.582 -22.930 1.00 96.81 274 MET A O 1
ATOM 2214 N N . ASN A 1 275 ? 22.398 -5.413 -21.523 1.00 96.88 275 ASN A N 1
ATOM 2215 C CA . ASN A 1 275 ? 22.833 -5.960 -20.244 1.00 96.88 275 ASN A CA 1
ATOM 2216 C C . ASN A 1 275 ? 22.904 -7.502 -20.191 1.00 96.88 275 ASN A C 1
ATOM 2218 O O . ASN A 1 275 ? 23.836 -8.058 -19.612 1.00 96.88 275 ASN A O 1
ATOM 2222 N N . THR A 1 276 ? 21.999 -8.214 -20.877 1.00 98.06 276 THR A N 1
ATOM 2223 C CA . THR A 1 276 ? 22.039 -9.687 -20.999 1.00 98.06 276 THR A CA 1
ATOM 2224 C C . THR A 1 276 ? 23.298 -10.181 -21.730 1.00 98.06 276 THR A C 1
ATOM 2226 O O . THR A 1 276 ? 23.835 -11.258 -21.452 1.00 98.06 276 THR A O 1
ATOM 2229 N N . PHE A 1 277 ? 23.767 -9.412 -22.709 1.00 98.00 277 PHE A N 1
ATOM 2230 C CA . PHE A 1 277 ? 24.904 -9.760 -23.558 1.00 98.00 277 PHE A CA 1
ATOM 2231 C C . PHE A 1 277 ? 26.227 -9.226 -23.007 1.00 98.00 277 PHE A C 1
ATOM 2233 O O . PHE A 1 277 ? 27.271 -9.806 -23.301 1.00 98.00 277 PHE A O 1
ATOM 2240 N N . THR A 1 278 ? 26.185 -8.163 -22.200 1.00 97.12 278 THR A N 1
ATOM 2241 C CA . THR A 1 278 ? 27.360 -7.588 -21.530 1.00 97.12 278 THR A CA 1
ATOM 2242 C C . THR A 1 278 ? 27.611 -8.154 -20.135 1.00 97.12 278 THR A C 1
ATOM 2244 O O . THR A 1 278 ? 28.651 -7.846 -19.563 1.00 97.12 278 THR A O 1
ATOM 2247 N N . ASP A 1 279 ? 26.713 -9.003 -19.618 1.00 97.00 279 ASP A N 1
ATOM 2248 C CA . ASP A 1 279 ? 26.806 -9.593 -18.275 1.00 97.00 279 ASP A CA 1
ATOM 2249 C C . ASP A 1 279 ? 26.778 -8.532 -17.162 1.00 97.00 279 ASP A C 1
ATOM 2251 O O . ASP A 1 279 ? 27.557 -8.562 -16.211 1.00 97.00 279 ASP A O 1
ATOM 2255 N N . GLN A 1 280 ? 25.886 -7.547 -17.298 1.00 95.94 280 GLN A N 1
ATOM 2256 C CA . GLN A 1 280 ? 25.775 -6.407 -16.386 1.00 95.94 280 GLN A CA 1
ATOM 2257 C C . GLN A 1 280 ? 24.341 -6.235 -15.900 1.00 95.94 280 GLN A C 1
ATOM 2259 O O . GLN A 1 280 ? 23.406 -6.371 -16.676 1.00 95.94 280 GLN A O 1
ATOM 2264 N N . GLU A 1 281 ? 24.160 -5.828 -14.644 1.00 95.75 281 GLU A N 1
ATOM 2265 C CA . GLU A 1 281 ? 22.842 -5.400 -14.162 1.00 95.75 281 GLU A CA 1
ATOM 2266 C C . GLU A 1 281 ? 22.458 -4.041 -14.764 1.00 95.75 281 GLU A C 1
ATOM 2268 O O . GLU A 1 281 ? 21.340 -3.872 -15.252 1.00 95.75 281 GLU A O 1
ATOM 2273 N N . TRP A 1 282 ? 23.397 -3.085 -14.801 1.00 95.06 282 TRP A N 1
ATOM 2274 C CA . TRP A 1 282 ? 23.204 -1.725 -15.321 1.00 95.06 282 TRP A CA 1
ATOM 2275 C C . TRP A 1 282 ? 24.285 -1.347 -16.350 1.00 95.06 282 TRP A C 1
ATOM 2277 O O . TRP A 1 282 ? 25.425 -1.067 -15.981 1.00 95.06 282 TRP A O 1
ATOM 2287 N N . GLY A 1 283 ? 23.925 -1.252 -17.632 1.00 94.38 283 GLY A N 1
ATOM 2288 C CA . GLY A 1 283 ? 24.813 -0.789 -18.698 1.00 94.38 283 GLY A CA 1
ATOM 2289 C C . GLY A 1 283 ? 25.067 0.718 -18.659 1.00 94.38 283 GLY A C 1
ATOM 2290 O O . GLY A 1 283 ? 24.213 1.496 -18.231 1.00 94.38 283 GLY A O 1
ATOM 2291 N N . TYR A 1 284 ? 26.251 1.136 -19.111 1.00 96.06 284 TYR A N 1
ATOM 2292 C CA . TYR A 1 284 ? 26.711 2.534 -19.086 1.00 96.06 284 TYR A CA 1
ATOM 2293 C C . TYR A 1 284 ? 26.137 3.407 -20.221 1.00 96.06 284 TYR A C 1
ATOM 2295 O O . TYR A 1 284 ? 26.251 4.630 -20.182 1.00 96.06 284 TYR A O 1
ATOM 2303 N N . GLY A 1 285 ? 25.483 2.791 -21.213 1.00 96.81 285 GLY A N 1
ATOM 2304 C CA . GLY A 1 285 ? 24.858 3.470 -22.355 1.00 96.81 285 GLY A CA 1
ATOM 2305 C C . GLY A 1 285 ? 25.755 3.647 -23.586 1.00 96.81 285 GLY A C 1
ATOM 2306 O O . GLY A 1 285 ? 25.345 4.304 -24.539 1.00 96.81 285 GLY A O 1
ATOM 2307 N N . ASP A 1 286 ? 26.954 3.059 -23.591 1.00 97.06 286 ASP A N 1
ATOM 2308 C CA . ASP A 1 286 ? 27.943 3.104 -24.683 1.00 97.06 286 ASP A CA 1
ATOM 2309 C C . ASP A 1 286 ? 28.116 1.766 -25.426 1.00 97.06 286 ASP A C 1
ATOM 2311 O O . ASP A 1 286 ? 28.983 1.627 -26.292 1.00 97.06 286 ASP A O 1
ATOM 2315 N N . THR A 1 287 ? 27.303 0.764 -25.092 1.00 97.38 287 THR A N 1
ATOM 2316 C CA . THR A 1 287 ? 27.392 -0.575 -25.682 1.00 97.38 287 THR A CA 1
ATOM 2317 C C . THR A 1 287 ? 27.013 -0.532 -27.159 1.00 97.38 287 THR A C 1
ATOM 2319 O O . THR A 1 287 ? 25.937 -0.076 -27.517 1.00 97.38 287 THR A O 1
ATOM 2322 N N . ALA A 1 288 ? 27.869 -1.028 -28.052 1.00 97.44 288 ALA A N 1
ATOM 2323 C CA . ALA A 1 288 ? 27.570 -1.010 -29.483 1.00 97.44 288 ALA A CA 1
ATOM 2324 C C . ALA A 1 288 ? 26.269 -1.774 -29.804 1.00 97.44 288 ALA A C 1
ATOM 2326 O O . ALA A 1 288 ? 26.068 -2.895 -29.338 1.00 97.44 288 ALA A O 1
ATOM 2327 N N . THR A 1 289 ? 25.417 -1.220 -30.676 1.00 97.62 289 THR A N 1
ATOM 2328 C CA . THR A 1 289 ? 24.133 -1.844 -31.065 1.00 97.62 289 THR A CA 1
ATOM 2329 C C . THR A 1 289 ? 24.297 -3.237 -31.684 1.00 97.62 289 THR A C 1
ATOM 2331 O O . THR A 1 289 ? 23.368 -4.044 -31.665 1.00 97.62 289 THR A O 1
ATOM 2334 N N . SER A 1 290 ? 25.494 -3.547 -32.196 1.00 97.62 290 SER A N 1
ATOM 2335 C CA . SER A 1 290 ? 25.873 -4.856 -32.731 1.00 97.62 290 SER A CA 1
ATOM 2336 C C . SER A 1 290 ? 25.878 -5.987 -31.699 1.00 97.62 290 SER A C 1
ATOM 2338 O O . SER A 1 290 ? 25.793 -7.155 -32.087 1.00 97.62 290 SER A O 1
ATOM 2340 N N . VAL A 1 291 ? 25.951 -5.654 -30.407 1.00 97.56 291 VAL A N 1
ATOM 2341 C CA . VAL A 1 291 ? 25.951 -6.612 -29.294 1.00 97.56 291 VAL A CA 1
ATOM 2342 C C . VAL A 1 291 ? 24.599 -7.321 -29.157 1.00 97.56 291 VAL A C 1
ATOM 2344 O O . VAL A 1 291 ? 24.559 -8.514 -28.855 1.00 97.56 291 VAL A O 1
ATOM 2347 N N . PHE A 1 292 ? 23.487 -6.637 -29.443 1.00 98.31 292 PHE A N 1
ATOM 2348 C CA . PHE A 1 292 ? 22.154 -7.233 -29.356 1.00 98.31 292 PHE A CA 1
ATOM 2349 C C . PHE A 1 292 ? 21.877 -8.158 -30.551 1.00 98.31 292 PHE A C 1
ATOM 2351 O O . PHE A 1 292 ? 21.595 -7.710 -31.665 1.00 98.31 292 PHE A O 1
ATOM 2358 N N . ASN A 1 293 ? 21.978 -9.475 -30.338 1.00 97.88 293 ASN A N 1
ATOM 2359 C CA . ASN A 1 293 ? 21.831 -10.459 -31.417 1.00 97.88 293 ASN A CA 1
ATOM 2360 C C . ASN A 1 293 ? 21.306 -11.837 -30.959 1.00 97.88 293 ASN A C 1
ATOM 2362 O O . ASN A 1 293 ? 21.962 -12.853 -31.224 1.00 97.88 293 ASN A O 1
ATOM 2366 N N . PRO A 1 294 ? 20.146 -11.919 -30.279 1.00 97.31 294 PRO A N 1
ATOM 2367 C CA . PRO A 1 294 ? 19.606 -13.204 -29.842 1.00 97.31 294 PRO A CA 1
ATOM 2368 C C . PRO A 1 294 ? 19.237 -14.083 -31.043 1.00 97.31 294 PRO A C 1
ATOM 2370 O O . PRO A 1 294 ? 18.449 -13.693 -31.907 1.00 97.31 294 PRO A O 1
ATOM 2373 N N . LYS A 1 295 ? 19.822 -15.281 -31.113 1.00 93.75 295 LYS A N 1
ATOM 2374 C CA . LYS A 1 295 ? 19.698 -16.175 -32.279 1.00 93.75 295 LYS A CA 1
ATOM 2375 C C . LYS A 1 295 ? 18.424 -17.006 -32.298 1.00 93.75 295 LYS A C 1
ATOM 2377 O O . LYS A 1 295 ? 17.978 -17.397 -33.371 1.00 93.75 295 LYS A O 1
ATOM 2382 N N . GLU A 1 296 ? 17.846 -17.263 -31.134 1.00 97.62 296 GLU A N 1
ATOM 2383 C CA . GLU A 1 296 ? 16.714 -18.172 -30.960 1.00 97.62 296 GLU A CA 1
ATOM 2384 C C . GLU A 1 296 ? 15.570 -17.502 -30.190 1.00 97.62 296 GLU A C 1
ATOM 2386 O O . GLU A 1 296 ? 14.854 -18.169 -29.446 1.00 97.62 296 GLU A O 1
ATOM 2391 N N . LEU A 1 297 ? 15.425 -16.181 -30.325 1.00 98.50 297 LEU A N 1
ATOM 2392 C CA . LEU A 1 297 ? 14.411 -15.433 -29.592 1.00 98.50 297 LEU A CA 1
ATOM 2393 C C . LEU A 1 297 ? 13.010 -15.991 -29.857 1.00 98.50 297 LEU A C 1
ATOM 2395 O O . LEU A 1 297 ? 12.606 -16.125 -31.012 1.00 98.50 297 LEU A O 1
ATOM 2399 N N . ASP A 1 298 ? 12.284 -16.298 -28.781 1.00 98.56 298 ASP A N 1
ATOM 2400 C CA . ASP A 1 298 ? 10.962 -16.927 -28.838 1.00 98.56 298 ASP A CA 1
ATOM 2401 C C . ASP A 1 298 ? 10.045 -16.388 -27.723 1.00 98.56 298 ASP A C 1
ATOM 2403 O O . ASP A 1 298 ? 9.986 -16.923 -26.613 1.00 98.56 298 ASP A O 1
ATOM 2407 N N . THR A 1 299 ? 9.303 -15.318 -28.021 1.00 98.81 299 THR A N 1
ATOM 2408 C CA . THR A 1 299 ? 8.316 -14.711 -27.106 1.00 98.81 299 THR A CA 1
ATOM 2409 C C . THR A 1 299 ? 7.123 -15.630 -26.821 1.00 98.81 299 THR A C 1
ATOM 2411 O O . THR A 1 299 ? 6.527 -15.566 -25.741 1.00 98.81 299 THR A O 1
ATOM 2414 N N . ASP A 1 300 ? 6.817 -16.549 -27.738 1.00 98.81 300 ASP A N 1
ATOM 2415 C CA . ASP A 1 300 ? 5.822 -17.607 -27.574 1.00 98.81 300 ASP A CA 1
ATOM 2416 C C . ASP A 1 300 ? 6.234 -18.541 -26.413 1.00 98.81 300 ASP A C 1
ATOM 2418 O O . ASP A 1 300 ? 5.394 -18.927 -25.589 1.00 98.81 300 ASP A O 1
ATOM 2422 N N . GLN A 1 301 ? 7.527 -18.883 -26.307 1.00 98.62 301 GLN A N 1
ATOM 2423 C CA . GLN A 1 301 ? 8.085 -19.664 -25.193 1.00 98.62 301 GLN A CA 1
ATOM 2424 C C . GLN A 1 301 ? 8.009 -18.909 -23.864 1.00 98.62 301 GLN A C 1
ATOM 2426 O O . GLN A 1 301 ? 7.680 -19.525 -22.839 1.00 98.62 301 GLN A O 1
ATOM 2431 N N . TRP A 1 302 ? 8.244 -17.594 -23.870 1.00 98.75 302 TRP A N 1
ATOM 2432 C CA . TRP A 1 302 ? 8.157 -16.773 -22.658 1.00 98.75 302 TRP A CA 1
ATOM 2433 C C . TRP A 1 302 ? 6.732 -16.794 -22.111 1.00 98.75 302 TRP A C 1
ATOM 2435 O O . TRP A 1 302 ? 6.484 -17.214 -20.977 1.00 98.75 302 TRP A O 1
ATOM 2445 N N . VAL A 1 303 ? 5.772 -16.434 -22.964 1.00 98.75 303 VAL A N 1
ATOM 2446 C CA . VAL A 1 303 ? 4.358 -16.318 -22.604 1.00 98.75 303 VAL A CA 1
ATOM 2447 C C . VAL A 1 303 ? 3.763 -17.662 -22.176 1.00 98.75 303 VAL A C 1
ATOM 2449 O O . VAL A 1 303 ? 3.029 -17.718 -21.185 1.00 98.75 303 VAL A O 1
ATOM 2452 N N . LYS A 1 304 ? 4.106 -18.770 -22.850 1.00 98.12 304 LYS A N 1
ATOM 2453 C CA . LYS A 1 304 ? 3.682 -20.121 -22.427 1.00 98.12 304 LYS A CA 1
ATOM 2454 C C . LYS A 1 304 ? 4.204 -20.478 -21.038 1.00 98.12 304 LYS A C 1
ATOM 2456 O O . LYS A 1 304 ? 3.438 -20.990 -20.218 1.00 98.12 304 LYS A O 1
ATOM 2461 N N . THR A 1 305 ? 5.481 -20.199 -20.770 1.00 97.62 305 THR A N 1
ATOM 2462 C CA . THR A 1 305 ? 6.112 -20.485 -19.472 1.00 97.62 305 THR A CA 1
ATOM 2463 C C . THR A 1 305 ? 5.422 -19.698 -18.359 1.00 97.62 305 THR A C 1
ATOM 2465 O O . THR A 1 305 ? 4.962 -20.292 -17.383 1.00 97.62 305 THR A O 1
ATOM 2468 N N . ILE A 1 306 ? 5.238 -18.392 -18.563 1.00 97.62 306 ILE A N 1
ATOM 2469 C CA . ILE A 1 306 ? 4.551 -17.472 -17.642 1.00 97.62 306 ILE A CA 1
ATOM 2470 C C . ILE A 1 306 ? 3.107 -17.930 -17.378 1.00 97.62 306 ILE A C 1
ATOM 2472 O O . ILE A 1 306 ? 2.684 -18.100 -16.232 1.00 97.62 306 ILE A O 1
ATOM 2476 N N . LYS A 1 307 ? 2.341 -18.233 -18.432 1.00 96.31 307 LYS A N 1
ATOM 2477 C CA . LYS A 1 307 ? 0.948 -18.686 -18.298 1.00 96.31 307 LYS A CA 1
ATOM 2478 C C . LYS A 1 307 ? 0.828 -20.018 -17.550 1.00 96.31 307 LYS A C 1
ATOM 2480 O O . LYS A 1 307 ? -0.133 -20.219 -16.805 1.00 96.31 307 LYS A O 1
ATOM 2485 N N . SER A 1 308 ? 1.793 -20.929 -17.708 1.00 92.56 308 SER A N 1
ATOM 2486 C CA . SER A 1 308 ? 1.758 -22.267 -17.088 1.00 92.56 308 SER A CA 1
ATOM 2487 C C . SER A 1 308 ? 1.753 -22.245 -15.549 1.00 92.56 308 SER A C 1
ATOM 2489 O O . SER A 1 308 ? 1.299 -23.202 -14.902 1.00 92.56 308 SER A O 1
ATOM 2491 N N . VAL A 1 309 ? 2.206 -21.133 -14.959 1.00 93.50 309 VAL A N 1
ATOM 2492 C CA . VAL A 1 309 ? 2.230 -20.911 -13.508 1.00 93.50 309 VAL A CA 1
ATOM 2493 C C . VAL A 1 309 ? 1.099 -20.024 -12.991 1.00 93.50 309 VAL A C 1
ATOM 2495 O O . VAL A 1 309 ? 1.039 -19.748 -11.797 1.00 93.50 309 VAL A O 1
ATOM 2498 N N . GLY A 1 310 ? 0.168 -19.623 -13.862 1.00 95.56 310 GLY A N 1
ATOM 2499 C CA . GLY A 1 310 ? -1.019 -18.850 -13.488 1.00 95.56 310 GLY A CA 1
ATOM 2500 C C . GLY A 1 310 ? -0.812 -17.336 -13.419 1.00 95.56 310 GLY A C 1
ATOM 2501 O O . GLY A 1 310 ? -1.712 -16.633 -12.958 1.00 95.56 310 GLY A O 1
ATOM 2502 N N . MET A 1 311 ? 0.332 -16.828 -13.887 1.00 98.31 311 MET A N 1
ATOM 2503 C CA . MET A 1 311 ? 0.538 -15.393 -14.082 1.00 98.31 311 MET A CA 1
ATOM 2504 C C . MET A 1 311 ? -0.421 -14.857 -15.153 1.00 98.31 311 MET A C 1
ATOM 2506 O O . MET A 1 311 ? -0.732 -15.552 -16.123 1.00 98.31 311 MET A O 1
ATOM 2510 N N . LYS A 1 312 ? -0.903 -13.622 -14.976 1.00 98.50 312 LYS A N 1
ATOM 2511 C CA . LYS A 1 312 ? -1.961 -13.024 -15.822 1.00 98.50 312 LYS A CA 1
ATOM 2512 C C . LYS A 1 312 ? -1.473 -11.912 -16.752 1.00 98.50 312 LYS A C 1
ATOM 2514 O O . LYS A 1 312 ? -2.253 -11.382 -17.544 1.00 98.50 312 LYS A O 1
ATOM 2519 N N . GLY A 1 313 ? -0.196 -11.567 -16.670 1.00 98.62 313 GLY A N 1
ATOM 2520 C CA . GLY A 1 313 ? 0.434 -10.577 -17.526 1.00 98.62 313 GLY A CA 1
ATOM 2521 C C . GLY A 1 313 ? 1.950 -10.673 -17.493 1.00 98.62 313 GLY A C 1
ATOM 2522 O O . GLY A 1 313 ? 2.515 -11.442 -16.710 1.00 98.62 313 GLY A O 1
ATOM 2523 N N . VAL A 1 314 ? 2.576 -9.889 -18.359 1.00 98.81 314 VAL A N 1
ATOM 2524 C CA . VAL A 1 314 ? 4.021 -9.713 -18.448 1.00 98.81 314 VAL A CA 1
ATOM 2525 C C . VAL A 1 314 ? 4.324 -8.244 -18.706 1.00 98.81 314 VAL A C 1
ATOM 2527 O O . VAL A 1 314 ? 3.693 -7.626 -19.562 1.00 98.81 314 VAL A O 1
ATOM 2530 N N . ILE A 1 315 ? 5.272 -7.689 -17.962 1.00 98.88 315 ILE A N 1
ATOM 2531 C CA . ILE A 1 315 ? 5.832 -6.361 -18.200 1.00 98.88 315 ILE A CA 1
ATOM 2532 C C . ILE A 1 315 ? 7.260 -6.558 -18.708 1.00 98.88 315 ILE A C 1
ATOM 2534 O O . ILE A 1 315 ? 8.004 -7.367 -18.153 1.00 98.88 315 ILE A O 1
ATOM 2538 N N . ILE A 1 316 ? 7.634 -5.847 -19.768 1.00 98.81 316 ILE A N 1
ATOM 2539 C CA . ILE A 1 316 ? 8.974 -5.932 -20.359 1.00 98.81 316 ILE A CA 1
ATOM 2540 C C . ILE A 1 316 ? 9.710 -4.598 -20.264 1.00 98.81 316 ILE A C 1
ATOM 2542 O O . ILE A 1 316 ? 9.107 -3.539 -20.460 1.00 98.81 316 ILE A O 1
ATOM 2546 N N . THR A 1 317 ? 11.019 -4.657 -20.012 1.00 98.44 317 THR A N 1
ATOM 2547 C CA . THR A 1 317 ? 11.939 -3.511 -20.050 1.00 98.44 317 THR A CA 1
ATOM 2548 C C . THR A 1 317 ? 12.159 -3.007 -21.471 1.00 98.44 317 THR A C 1
ATOM 2550 O O . THR A 1 317 ? 13.233 -3.194 -22.036 1.00 98.44 317 THR A O 1
ATOM 2553 N N . ALA A 1 318 ? 11.147 -2.361 -22.062 1.00 98.75 318 ALA A N 1
ATOM 2554 C CA . ALA A 1 318 ? 11.200 -1.865 -23.438 1.00 98.75 318 ALA A CA 1
ATOM 2555 C C . ALA A 1 318 ? 12.413 -0.957 -23.692 1.00 98.75 318 ALA A C 1
ATOM 2557 O O . ALA A 1 318 ? 13.012 -1.012 -24.767 1.00 98.75 318 ALA A O 1
ATOM 2558 N N . LYS A 1 319 ? 12.792 -0.176 -22.677 1.00 98.75 319 LYS A N 1
ATOM 2559 C CA . LYS A 1 319 ? 14.077 0.520 -22.562 1.00 98.75 319 LYS A CA 1
ATOM 2560 C C . LYS A 1 319 ? 14.525 0.473 -21.105 1.00 98.75 319 LYS A C 1
ATOM 2562 O O . LYS A 1 319 ? 13.731 0.838 -20.237 1.00 98.75 319 LYS A O 1
ATOM 2567 N N . HIS A 1 320 ? 15.762 0.060 -20.839 1.00 98.00 320 HIS A N 1
ATOM 2568 C CA . HIS A 1 320 ? 16.359 0.083 -19.498 1.00 98.00 320 HIS A CA 1
ATOM 2569 C C . HIS A 1 320 ? 17.239 1.332 -19.296 1.00 98.00 320 HIS A C 1
ATOM 2571 O O . HIS A 1 320 ? 17.264 2.206 -20.163 1.00 98.00 320 HIS A O 1
ATOM 2577 N N . HIS A 1 321 ? 17.950 1.445 -18.167 1.00 97.25 321 HIS A N 1
ATOM 2578 C CA . HIS A 1 321 ? 18.816 2.597 -17.873 1.00 97.25 321 HIS A CA 1
ATOM 2579 C C . HIS A 1 321 ? 19.900 2.835 -18.930 1.00 97.25 321 HIS A C 1
ATOM 2581 O O . HIS A 1 321 ? 20.348 3.963 -19.100 1.00 97.25 321 HIS A O 1
ATOM 2587 N N . ASP A 1 322 ? 20.323 1.794 -19.653 1.00 96.94 322 ASP A N 1
ATOM 2588 C CA . ASP A 1 322 ? 21.301 1.909 -20.739 1.00 96.94 322 ASP A CA 1
ATOM 2589 C C . ASP A 1 322 ? 20.792 2.734 -21.938 1.00 96.94 322 ASP A C 1
ATOM 2591 O O . ASP A 1 322 ? 21.606 3.168 -22.746 1.00 96.94 322 ASP A O 1
ATOM 2595 N N . GLY A 1 323 ? 19.481 2.972 -22.050 1.00 98.00 323 GLY A N 1
ATOM 2596 C CA . GLY A 1 323 ? 18.854 3.738 -23.127 1.00 98.00 323 GLY A CA 1
ATOM 2597 C C . GLY A 1 323 ? 18.555 2.955 -24.413 1.00 98.00 323 GLY A C 1
ATOM 2598 O O . GLY A 1 323 ? 17.940 3.516 -25.323 1.00 98.00 323 GLY A O 1
ATOM 2599 N N . PHE A 1 324 ? 18.935 1.675 -24.525 1.00 98.75 324 PHE A N 1
ATOM 2600 C CA . PHE A 1 324 ? 18.701 0.897 -25.746 1.00 98.75 324 PHE A CA 1
ATOM 2601 C C . PHE A 1 324 ? 17.235 0.481 -25.870 1.00 98.75 324 PHE A C 1
ATOM 2603 O O . PHE A 1 324 ? 16.667 -0.157 -24.977 1.00 98.75 324 PHE A O 1
ATOM 2610 N N . CYS A 1 325 ? 16.619 0.826 -27.001 1.00 98.88 325 CYS A N 1
ATOM 2611 C CA . CYS A 1 325 ? 15.201 0.569 -27.248 1.00 98.88 325 CYS A CA 1
ATOM 2612 C C . CYS A 1 325 ? 14.975 -0.769 -27.971 1.00 98.88 325 CYS A C 1
ATOM 2614 O O . CYS A 1 325 ? 15.507 -1.006 -29.059 1.00 98.88 325 CYS A O 1
ATOM 2616 N N . LEU A 1 326 ? 14.118 -1.619 -27.397 1.00 98.88 326 LEU A N 1
ATOM 2617 C CA . LEU A 1 326 ? 13.766 -2.949 -27.922 1.00 98.88 326 LEU A CA 1
ATOM 2618 C C . LEU A 1 326 ? 12.742 -2.930 -29.071 1.00 98.88 326 LEU A C 1
ATOM 2620 O O . LEU A 1 326 ? 12.354 -3.980 -29.588 1.00 98.88 326 LEU A O 1
ATOM 2624 N N . TRP A 1 327 ? 12.310 -1.740 -29.477 1.00 98.88 327 TRP A N 1
ATOM 2625 C CA . TRP A 1 327 ? 11.467 -1.501 -30.643 1.00 98.88 327 TRP A CA 1
ATOM 2626 C C . TRP A 1 327 ? 12.149 -0.496 -31.581 1.00 98.88 327 TRP A C 1
ATOM 2628 O O . TRP A 1 327 ? 13.003 0.274 -31.127 1.00 98.88 327 TRP A O 1
ATOM 2638 N N . PRO A 1 328 ? 11.802 -0.469 -32.880 1.00 98.56 328 PRO A N 1
ATOM 2639 C CA . PRO A 1 328 ? 12.391 0.457 -33.845 1.00 98.56 328 PRO A CA 1
ATOM 2640 C C . PRO A 1 328 ? 11.816 1.876 -33.674 1.00 98.56 328 PRO A C 1
ATOM 2642 O O . PRO A 1 328 ? 11.083 2.372 -34.530 1.00 98.56 328 PRO A O 1
ATOM 2645 N N . SER A 1 329 ? 12.125 2.520 -32.543 1.00 98.56 329 SER A N 1
ATOM 2646 C CA . SER A 1 329 ? 11.682 3.882 -32.222 1.00 98.56 329 SER A CA 1
ATOM 2647 C C . SER A 1 329 ? 12.116 4.877 -33.295 1.00 98.56 329 SER A C 1
ATOM 2649 O O . SER A 1 329 ? 13.249 4.829 -33.778 1.00 98.56 329 SER A O 1
ATOM 2651 N N . LYS A 1 330 ? 11.242 5.829 -33.634 1.00 98.50 330 LYS A N 1
ATOM 2652 C CA . LYS A 1 330 ? 11.576 6.919 -34.570 1.00 98.50 330 LYS A CA 1
ATOM 2653 C C . LYS A 1 330 ? 12.486 7.982 -33.955 1.00 98.50 330 LYS A C 1
ATOM 2655 O O . LYS A 1 330 ? 13.015 8.814 -34.685 1.00 98.50 330 LYS A O 1
ATOM 2660 N N . TYR A 1 331 ? 12.641 7.966 -32.634 1.00 98.38 331 TYR A N 1
ATOM 2661 C CA . TYR A 1 331 ? 13.280 9.038 -31.875 1.00 98.38 331 TYR A CA 1
ATOM 2662 C C . TYR A 1 331 ? 14.737 8.740 -31.496 1.00 98.38 331 TYR A C 1
ATOM 2664 O O . TYR A 1 331 ? 15.405 9.617 -30.961 1.00 98.38 331 TYR A O 1
ATOM 2672 N N . THR A 1 332 ? 15.249 7.532 -31.767 1.00 98.31 332 THR A N 1
ATOM 2673 C CA . THR A 1 332 ? 16.655 7.185 -31.512 1.00 98.31 332 THR A CA 1
ATOM 2674 C C . THR A 1 332 ? 17.187 6.127 -32.476 1.00 98.31 332 THR A C 1
ATOM 2676 O O . THR A 1 332 ? 16.498 5.173 -32.841 1.00 98.31 332 THR A O 1
ATOM 2679 N N . GLU A 1 333 ? 18.461 6.264 -32.836 1.00 98.00 333 GLU A N 1
ATOM 2680 C CA . GLU A 1 333 ? 19.221 5.234 -33.549 1.00 98.00 333 GLU A CA 1
ATOM 2681 C C . GLU A 1 333 ? 19.798 4.171 -32.591 1.00 98.00 333 GLU A C 1
ATOM 2683 O O . GLU A 1 333 ? 20.234 3.107 -33.034 1.00 98.00 333 GLU A O 1
ATOM 2688 N N . TYR A 1 334 ? 19.763 4.408 -31.276 1.00 98.56 334 TYR A N 1
ATOM 2689 C CA . TYR A 1 334 ? 20.183 3.450 -30.253 1.00 98.56 334 TYR A CA 1
ATOM 2690 C C . TYR A 1 334 ? 19.048 2.464 -29.929 1.00 98.56 334 TYR A C 1
ATOM 2692 O O . TYR A 1 334 ? 18.438 2.468 -28.860 1.00 98.56 334 TYR A O 1
ATOM 2700 N N . SER A 1 335 ? 18.709 1.647 -30.925 1.00 98.75 335 SER A N 1
ATOM 2701 C CA . SER A 1 335 ? 17.599 0.696 -30.874 1.00 98.75 335 SER A CA 1
ATOM 2702 C C . SER A 1 335 ? 17.866 -0.552 -31.715 1.00 98.75 335 SER A C 1
ATOM 2704 O O . SER A 1 335 ? 18.848 -0.631 -32.464 1.00 98.75 335 SER A O 1
ATOM 2706 N N . VAL A 1 336 ? 16.954 -1.527 -31.637 1.00 98.56 336 VAL A N 1
ATOM 2707 C CA . VAL A 1 336 ? 16.986 -2.757 -32.454 1.00 98.56 336 VAL A CA 1
ATOM 2708 C C . VAL A 1 336 ? 17.076 -2.494 -33.960 1.00 98.56 336 VAL A C 1
ATOM 2710 O O . VAL A 1 336 ? 17.598 -3.352 -34.675 1.00 98.56 336 VAL A O 1
ATOM 2713 N N . LYS A 1 337 ? 16.677 -1.300 -34.431 1.00 97.94 337 LYS A N 1
ATOM 2714 C CA . LYS A 1 337 ? 16.813 -0.842 -35.825 1.00 97.94 337 LYS A CA 1
ATOM 2715 C C . LYS A 1 337 ? 18.250 -0.955 -36.351 1.00 97.94 337 LYS A C 1
ATOM 2717 O O . LYS A 1 337 ? 18.449 -1.313 -37.507 1.00 97.94 337 LYS A O 1
ATOM 2722 N N . ASN A 1 338 ? 19.240 -0.702 -35.493 1.00 98.25 338 ASN A N 1
ATOM 2723 C CA . ASN A 1 338 ? 20.667 -0.768 -35.834 1.00 98.25 338 ASN A CA 1
ATOM 2724 C C . ASN A 1 338 ? 21.374 -1.981 -35.215 1.00 98.25 338 ASN A C 1
ATOM 2726 O O . ASN A 1 338 ? 22.602 -2.005 -35.103 1.00 98.25 338 ASN A O 1
ATOM 2730 N N . SER A 1 339 ? 20.610 -2.991 -34.800 1.00 98.19 339 SER A N 1
ATOM 2731 C CA . SER A 1 339 ? 21.146 -4.270 -34.341 1.00 98.19 339 SER A CA 1
ATOM 2732 C C . SER A 1 339 ? 21.158 -5.303 -35.480 1.00 98.19 339 SER A C 1
ATOM 2734 O O . SER A 1 339 ? 20.327 -5.242 -36.389 1.00 98.19 339 SER A O 1
ATOM 2736 N N . PRO A 1 340 ? 22.060 -6.298 -35.457 1.00 98.06 340 PRO A N 1
ATOM 2737 C CA . PRO A 1 340 ? 22.066 -7.394 -36.426 1.00 98.06 340 PRO A CA 1
ATOM 2738 C C . PRO A 1 340 ? 20.874 -8.345 -36.250 1.00 98.06 340 PRO A C 1
ATOM 2740 O O . PRO A 1 340 ? 20.590 -9.145 -37.146 1.00 98.06 340 PRO A O 1
ATOM 2743 N N . TRP A 1 341 ? 20.175 -8.286 -35.112 1.00 98.44 341 TRP A N 1
ATOM 2744 C CA . TRP A 1 341 ? 19.002 -9.112 -34.867 1.00 98.44 341 TRP A CA 1
ATOM 2745 C C . TRP A 1 341 ? 17.923 -8.846 -35.925 1.00 98.44 341 TRP A C 1
ATOM 2747 O O . TRP A 1 341 ? 17.517 -7.709 -36.164 1.00 98.44 341 TRP A O 1
ATOM 2757 N N . LYS A 1 342 ? 17.501 -9.915 -36.614 1.00 97.81 342 LYS A N 1
ATOM 2758 C CA . LYS A 1 342 ? 16.567 -9.863 -37.754 1.00 97.81 342 LYS A CA 1
ATOM 2759 C C . LYS A 1 342 ? 16.938 -8.798 -38.801 1.00 97.81 342 LYS A C 1
ATOM 2761 O O . LYS A 1 342 ? 16.058 -8.188 -39.407 1.00 97.81 342 LYS A O 1
ATOM 2766 N N . ASN A 1 343 ? 18.238 -8.591 -39.036 1.00 97.62 343 ASN A N 1
ATOM 2767 C CA . ASN A 1 343 ? 18.770 -7.609 -39.988 1.00 97.62 343 ASN A CA 1
ATOM 2768 C C . ASN A 1 343 ? 18.241 -6.179 -39.745 1.00 97.62 343 ASN A C 1
ATOM 2770 O O . ASN A 1 343 ? 17.865 -5.496 -40.698 1.00 97.62 343 ASN A O 1
ATOM 2774 N N . GLY A 1 344 ? 18.132 -5.759 -38.479 1.00 97.31 344 GLY A N 1
ATOM 2775 C CA . GLY A 1 344 ? 17.638 -4.429 -38.100 1.00 97.31 344 GLY A CA 1
ATOM 2776 C C . GLY A 1 344 ? 16.129 -4.230 -38.276 1.00 97.31 344 GLY A C 1
ATOM 2777 O O . GLY A 1 344 ? 15.631 -3.116 -38.151 1.00 97.31 344 GLY A O 1
ATOM 2778 N N . LYS A 1 345 ? 15.377 -5.295 -38.590 1.00 98.19 345 LYS A N 1
ATOM 2779 C CA . LYS A 1 345 ? 13.916 -5.254 -38.806 1.00 98.19 345 LYS A CA 1
ATOM 2780 C C . LYS A 1 345 ? 13.114 -5.863 -37.657 1.00 98.19 345 LYS A C 1
ATOM 2782 O O . LYS A 1 345 ? 11.908 -6.049 -37.790 1.00 98.19 345 LYS A O 1
ATOM 2787 N N . GLY A 1 346 ? 13.785 -6.249 -36.575 1.00 98.06 346 GLY A N 1
ATOM 2788 C CA . GLY A 1 346 ? 13.130 -6.814 -35.405 1.00 98.06 346 GLY A CA 1
ATOM 2789 C C . GLY A 1 346 ? 12.358 -5.760 -34.613 1.00 98.06 346 GLY A C 1
ATOM 2790 O O . GLY A 1 346 ? 12.766 -4.603 -34.538 1.00 98.06 346 GLY A O 1
ATOM 2791 N N . ASP A 1 347 ? 11.259 -6.187 -33.999 1.00 98.75 347 ASP A N 1
ATOM 2792 C CA . ASP A 1 347 ? 10.476 -5.399 -33.050 1.00 98.75 347 ASP A CA 1
ATOM 2793 C C . ASP A 1 347 ? 10.038 -6.334 -31.923 1.00 98.75 347 ASP A C 1
ATOM 2795 O O . ASP A 1 347 ? 9.084 -7.107 -32.051 1.00 98.75 347 ASP A O 1
ATOM 2799 N N . LEU A 1 348 ? 10.792 -6.312 -30.825 1.00 98.81 348 LEU A N 1
ATOM 2800 C CA . LEU A 1 348 ? 10.569 -7.253 -29.737 1.00 98.81 348 LEU A CA 1
ATOM 2801 C C . LEU A 1 348 ? 9.278 -6.946 -28.973 1.00 98.81 348 LEU A C 1
ATOM 2803 O O . LEU A 1 348 ? 8.612 -7.863 -28.490 1.00 98.81 348 LEU A O 1
ATOM 2807 N N . ILE A 1 349 ? 8.898 -5.670 -28.886 1.00 98.88 349 ILE A N 1
ATOM 2808 C CA . ILE A 1 349 ? 7.661 -5.272 -28.212 1.00 98.88 349 ILE A CA 1
ATOM 2809 C C . ILE A 1 349 ? 6.460 -5.779 -29.008 1.00 98.88 349 ILE A C 1
ATOM 2811 O O . ILE A 1 349 ? 5.538 -6.340 -28.413 1.00 98.88 349 ILE A O 1
ATOM 2815 N N . LYS A 1 350 ? 6.506 -5.697 -30.344 1.00 98.88 350 LYS A N 1
ATOM 2816 C CA . LYS A 1 350 ? 5.478 -6.285 -31.213 1.00 98.88 350 LYS A CA 1
ATOM 2817 C C . LYS A 1 350 ? 5.404 -7.807 -31.088 1.00 98.88 350 LYS A C 1
ATOM 2819 O O . LYS A 1 350 ? 4.311 -8.338 -30.903 1.00 98.88 350 LYS A O 1
ATOM 2824 N N . GLU A 1 351 ? 6.538 -8.507 -31.130 1.00 98.81 351 GLU A N 1
ATOM 2825 C CA . GLU A 1 351 ? 6.569 -9.975 -31.006 1.00 98.81 351 GLU A CA 1
ATOM 2826 C C . GLU A 1 351 ? 6.031 -10.469 -29.656 1.00 98.81 351 GLU A C 1
ATOM 2828 O O . GLU A 1 351 ? 5.370 -11.515 -29.585 1.00 98.81 351 GLU A O 1
ATOM 2833 N N . LEU A 1 352 ? 6.288 -9.724 -28.576 1.00 98.88 352 LEU A N 1
ATOM 2834 C CA . LEU A 1 352 ? 5.737 -10.043 -27.264 1.00 98.88 352 LEU A CA 1
ATOM 2835 C C . LEU A 1 352 ? 4.249 -9.695 -27.170 1.00 98.88 352 LEU A C 1
ATOM 2837 O O . LEU A 1 352 ? 3.492 -10.493 -26.615 1.00 98.88 352 LEU A O 1
ATOM 2841 N N . ALA A 1 353 ? 3.819 -8.557 -27.724 1.00 98.88 353 ALA A N 1
ATOM 2842 C CA . ALA A 1 353 ? 2.409 -8.169 -27.776 1.00 98.88 353 ALA A CA 1
ATOM 2843 C C . ALA A 1 353 ? 1.562 -9.228 -28.497 1.00 98.88 353 ALA A C 1
ATOM 2845 O O . ALA A 1 353 ? 0.551 -9.677 -27.955 1.00 98.88 353 ALA A O 1
ATOM 2846 N N . ASP A 1 354 ? 2.035 -9.712 -29.648 1.00 98.88 354 ASP A N 1
ATOM 2847 C CA . ASP A 1 354 ? 1.352 -10.744 -30.440 1.00 98.88 354 ASP A CA 1
ATOM 2848 C C . ASP A 1 354 ? 1.271 -12.076 -29.691 1.00 98.88 354 ASP A C 1
ATOM 2850 O O . ASP A 1 354 ? 0.238 -12.749 -29.696 1.00 98.88 354 ASP A O 1
ATOM 2854 N N . SER A 1 355 ? 2.335 -12.442 -28.973 1.00 98.88 355 SER A N 1
ATOM 2855 C CA . SER A 1 355 ? 2.339 -13.638 -28.123 1.00 98.88 355 SER A CA 1
ATOM 2856 C C . SER A 1 355 ? 1.369 -13.494 -26.947 1.00 98.88 355 SER A C 1
ATOM 2858 O O . SER A 1 355 ? 0.633 -14.427 -26.616 1.00 98.88 355 SER A O 1
ATOM 2860 N N . CYS A 1 356 ? 1.329 -12.317 -26.317 1.00 98.81 356 CYS A N 1
ATOM 2861 C CA . CYS A 1 356 ? 0.402 -12.014 -25.231 1.00 98.81 356 CYS A CA 1
ATOM 2862 C C . CYS A 1 356 ? -1.052 -12.118 -25.696 1.00 98.81 356 CYS A C 1
ATOM 2864 O O . CYS A 1 356 ? -1.843 -12.796 -25.038 1.00 98.81 356 CYS A O 1
ATOM 2866 N N . GLU A 1 357 ? -1.385 -11.534 -26.848 1.00 98.56 357 GLU A N 1
ATOM 2867 C CA . GLU A 1 357 ? -2.711 -11.647 -27.460 1.00 98.56 357 GLU A CA 1
ATOM 2868 C C . GLU A 1 357 ? -3.056 -13.111 -27.771 1.00 98.56 357 GLU A C 1
ATOM 2870 O O . GLU A 1 357 ? -4.084 -13.620 -27.314 1.00 98.56 357 GLU A O 1
ATOM 2875 N N . LYS A 1 358 ? -2.147 -13.828 -28.443 1.00 98.62 358 LYS A N 1
ATOM 2876 C CA . LYS A 1 358 ? -2.310 -15.237 -28.832 1.00 98.62 358 LYS A CA 1
ATOM 2877 C C . LYS A 1 358 ? -2.610 -16.163 -27.654 1.00 98.62 358 LYS A C 1
ATOM 2879 O O . LYS A 1 358 ? -3.398 -17.100 -27.791 1.00 98.62 358 LYS A O 1
ATOM 2884 N N . TYR A 1 359 ? -1.989 -15.934 -26.497 1.00 98.44 359 TYR A N 1
ATOM 2885 C CA . TYR A 1 359 ? -2.155 -16.795 -25.320 1.00 98.44 359 TYR A CA 1
ATOM 2886 C C . TYR A 1 359 ? -2.975 -16.163 -24.191 1.00 98.44 359 TYR A C 1
ATOM 2888 O O . TYR A 1 359 ? -3.155 -16.810 -23.156 1.00 98.44 359 TYR A O 1
ATOM 2896 N N . GLY A 1 360 ? -3.523 -14.963 -24.370 1.00 97.56 360 GLY A N 1
ATOM 2897 C CA . GLY A 1 360 ? -4.375 -14.297 -23.384 1.00 97.56 360 GLY A CA 1
ATOM 2898 C C . GLY A 1 360 ? -3.643 -13.828 -22.121 1.00 97.56 360 GLY A C 1
ATOM 2899 O O . GLY A 1 360 ? -4.206 -13.927 -21.029 1.00 97.56 360 GLY A O 1
ATOM 2900 N N . LEU A 1 361 ? -2.401 -13.349 -22.250 1.00 98.31 361 LEU A N 1
ATOM 2901 C CA . LEU A 1 361 ? -1.731 -12.564 -21.206 1.00 98.31 361 LEU A CA 1
ATOM 2902 C C . LEU A 1 361 ? -1.894 -11.068 -21.482 1.00 98.31 361 LEU A C 1
ATOM 2904 O O . LEU A 1 361 ? -2.007 -10.638 -22.625 1.00 98.31 361 LEU A O 1
ATOM 2908 N N . LYS A 1 362 ? -1.897 -10.262 -20.422 1.00 98.75 362 LYS A N 1
ATOM 2909 C CA . LYS A 1 362 ? -1.857 -8.800 -20.534 1.00 98.75 362 LYS A CA 1
ATOM 2910 C C . LYS A 1 362 ? -0.414 -8.310 -20.696 1.00 98.75 362 LYS A C 1
ATOM 2912 O O . LYS A 1 362 ? 0.470 -8.824 -20.015 1.00 98.75 362 LYS A O 1
ATOM 2917 N N . LEU A 1 363 ? -0.201 -7.293 -21.529 1.00 98.88 363 LEU A N 1
ATOM 2918 C CA . LEU A 1 363 ? 1.102 -6.653 -21.724 1.00 98.88 363 LEU A CA 1
ATOM 2919 C C . LEU A 1 363 ? 1.235 -5.391 -20.862 1.00 98.88 363 LEU A C 1
ATOM 2921 O O . LEU A 1 363 ? 0.322 -4.563 -20.820 1.00 98.88 363 LEU A O 1
ATOM 2925 N N . GLY A 1 364 ? 2.364 -5.249 -20.180 1.00 98.81 364 GLY A N 1
ATOM 2926 C CA . GLY A 1 364 ? 2.800 -4.021 -19.527 1.00 98.81 364 GLY A CA 1
ATOM 2927 C C . GLY A 1 364 ? 4.133 -3.546 -20.095 1.00 98.81 364 GLY A C 1
ATOM 2928 O O . GLY A 1 364 ? 4.871 -4.320 -20.710 1.00 98.81 364 GLY A O 1
ATOM 2929 N N . ILE A 1 365 ? 4.445 -2.273 -19.880 1.00 98.81 365 ILE A N 1
ATOM 2930 C CA . ILE A 1 365 ? 5.648 -1.633 -20.417 1.00 98.81 365 ILE A CA 1
ATOM 2931 C C . ILE A 1 365 ? 6.438 -0.986 -19.287 1.00 98.81 365 ILE A C 1
ATOM 2933 O O . ILE A 1 365 ? 5.924 -0.108 -18.599 1.00 98.81 365 ILE A O 1
ATOM 2937 N N . TYR A 1 366 ? 7.703 -1.371 -19.147 1.00 98.81 366 TYR A N 1
ATOM 2938 C CA . TYR A 1 366 ? 8.695 -0.594 -18.414 1.00 98.81 366 TYR A CA 1
ATOM 2939 C C . TYR A 1 366 ? 9.422 0.325 -19.396 1.00 98.81 366 TYR A C 1
ATOM 2941 O O . TYR A 1 366 ? 9.934 -0.124 -20.429 1.00 98.81 366 TYR A O 1
ATOM 2949 N N . LEU A 1 367 ? 9.477 1.611 -19.062 1.00 98.56 367 LEU A N 1
ATOM 2950 C CA . LEU A 1 367 ? 10.213 2.619 -19.816 1.00 98.56 367 LEU A CA 1
ATOM 2951 C C . LEU A 1 367 ? 11.050 3.429 -18.831 1.00 98.56 367 LEU A C 1
ATOM 2953 O O . LEU A 1 367 ? 10.508 4.255 -18.095 1.00 98.56 367 LEU A O 1
ATOM 2957 N N . SER A 1 368 ? 12.363 3.192 -18.824 1.00 97.31 368 SER A N 1
ATOM 2958 C CA . SER A 1 368 ? 13.247 3.840 -17.858 1.00 97.31 368 SER A CA 1
ATOM 2959 C C . SER A 1 368 ? 13.230 5.368 -17.996 1.00 97.31 368 SER A C 1
ATOM 2961 O O . SER A 1 368 ? 13.535 5.872 -19.086 1.00 97.31 368 SER A O 1
ATOM 2963 N N . PRO A 1 369 ? 12.899 6.118 -16.926 1.00 95.81 369 PRO A N 1
ATOM 2964 C CA . PRO A 1 369 ? 13.009 7.574 -16.927 1.00 95.81 369 PRO A CA 1
ATOM 2965 C C . PRO A 1 369 ? 14.469 8.027 -17.003 1.00 95.81 369 PRO A C 1
ATOM 2967 O O . PRO A 1 369 ? 14.777 8.953 -17.755 1.00 95.81 369 PRO A O 1
ATOM 2970 N N . TRP A 1 370 ? 15.369 7.334 -16.296 1.00 96.31 370 TRP A N 1
ATOM 2971 C CA . TRP A 1 370 ? 16.811 7.515 -16.426 1.00 96.31 370 TRP A CA 1
ATOM 2972 C C . TRP A 1 370 ? 17.338 6.875 -17.709 1.00 96.31 370 TRP A C 1
ATOM 2974 O O . TRP A 1 370 ? 17.137 5.689 -17.946 1.00 96.31 370 TRP A O 1
ATOM 2984 N N . ASP A 1 371 ? 18.041 7.661 -18.521 1.00 97.31 371 ASP A N 1
ATOM 2985 C CA . ASP A 1 371 ? 18.632 7.217 -19.782 1.00 97.31 371 ASP A CA 1
ATOM 2986 C C . ASP A 1 371 ? 20.108 7.616 -19.838 1.00 97.31 371 ASP A C 1
ATOM 2988 O O . ASP A 1 371 ? 20.447 8.796 -19.934 1.00 97.31 371 ASP A O 1
ATOM 2992 N N . ARG A 1 372 ? 20.990 6.618 -19.743 1.00 97.56 372 ARG A N 1
ATOM 2993 C CA . ARG A 1 372 ? 22.450 6.782 -19.732 1.00 97.56 372 ARG A CA 1
ATOM 2994 C C . ARG A 1 372 ? 23.041 6.921 -21.133 1.00 97.56 372 ARG A C 1
ATOM 2996 O O . ARG A 1 372 ? 24.235 7.189 -21.241 1.00 97.56 372 ARG A O 1
ATOM 3003 N N . ASN A 1 373 ? 22.246 6.782 -22.196 1.00 98.19 373 ASN A N 1
ATOM 3004 C CA . ASN A 1 373 ? 22.696 6.985 -23.572 1.00 98.19 373 ASN A CA 1
ATOM 3005 C C . ASN A 1 373 ? 22.409 8.406 -24.069 1.00 98.19 373 ASN A C 1
ATOM 3007 O O . ASN A 1 373 ? 23.276 9.009 -24.699 1.00 98.19 373 ASN A O 1
ATOM 3011 N N . HIS A 1 374 ? 21.224 8.952 -23.794 1.00 97.50 374 HIS A N 1
ATOM 3012 C CA . HIS A 1 374 ? 20.756 10.166 -24.461 1.00 97.50 374 HIS A CA 1
ATOM 3013 C C . HIS A 1 374 ? 21.527 11.432 -24.031 1.00 97.50 374 HIS A C 1
ATOM 3015 O O . HIS A 1 374 ? 21.584 11.778 -22.849 1.00 97.50 374 HIS A O 1
ATOM 3021 N N . LEU A 1 375 ? 22.069 12.183 -25.003 1.00 97.19 375 LEU A N 1
ATOM 3022 C CA . LEU A 1 375 ? 22.895 13.382 -24.767 1.00 97.19 375 LEU A CA 1
ATOM 3023 C C . LEU A 1 375 ? 22.188 14.459 -23.939 1.00 97.19 375 LEU A C 1
ATOM 3025 O O . LEU A 1 375 ? 22.845 15.151 -23.167 1.00 97.19 375 LEU A O 1
ATOM 3029 N N . SER A 1 376 ? 20.872 14.604 -24.078 1.00 96.75 376 SER A N 1
ATOM 3030 C CA . SER A 1 376 ? 20.093 15.633 -23.371 1.00 96.75 376 SER A CA 1
ATOM 3031 C C . SER A 1 376 ? 19.500 15.174 -22.035 1.00 96.75 376 SER A C 1
ATOM 3033 O O . SER A 1 376 ? 18.726 15.921 -21.446 1.00 96.75 376 SER A O 1
ATOM 3035 N N . TYR A 1 377 ? 19.803 13.966 -21.537 1.00 96.94 377 TYR A N 1
ATOM 3036 C CA . TYR A 1 377 ? 19.264 13.513 -20.246 1.00 96.94 377 TYR A CA 1
ATOM 3037 C C . TYR A 1 377 ? 19.582 14.520 -19.123 1.00 96.94 377 TYR A C 1
ATOM 3039 O O . TYR A 1 377 ? 20.731 14.914 -18.949 1.00 96.94 377 TYR A O 1
ATOM 3047 N N . GLY A 1 378 ? 18.580 14.956 -18.363 1.00 94.81 378 GLY A N 1
ATOM 3048 C CA . GLY A 1 378 ? 18.714 16.033 -17.374 1.00 94.81 378 GLY A CA 1
ATOM 3049 C C . GLY A 1 378 ? 18.425 17.444 -17.899 1.00 94.81 378 GLY A C 1
ATOM 3050 O O . GLY A 1 378 ? 18.429 18.379 -17.105 1.00 94.81 378 GLY A O 1
ATOM 3051 N N . GLN A 1 379 ? 18.134 17.596 -19.193 1.00 94.69 379 GLN A N 1
ATOM 3052 C CA . GLN A 1 379 ? 17.643 18.831 -19.820 1.00 94.69 379 GLN A CA 1
ATOM 3053 C C . GLN A 1 379 ? 16.165 18.691 -20.225 1.00 94.69 379 GLN A C 1
ATOM 3055 O O . GLN A 1 379 ? 15.626 17.577 -20.231 1.00 94.69 379 GLN A O 1
ATOM 3060 N N . GLU A 1 380 ? 15.497 19.802 -20.543 1.00 93.88 380 GLU A N 1
ATOM 3061 C CA . GLU A 1 380 ? 14.064 19.825 -20.884 1.00 93.88 380 GLU A CA 1
ATOM 3062 C C . GLU A 1 380 ? 13.769 19.065 -22.189 1.00 93.88 380 GLU A C 1
ATOM 3064 O O . GLU A 1 380 ? 12.770 18.348 -22.281 1.00 93.88 380 GLU A O 1
ATOM 3069 N N . GLU A 1 381 ? 14.684 19.104 -23.161 1.00 95.75 381 GLU A N 1
ATOM 3070 C CA . GLU A 1 381 ? 14.532 18.450 -24.468 1.00 95.75 381 GLU A CA 1
ATOM 3071 C C . GLU A 1 381 ? 14.419 16.922 -24.348 1.00 95.75 381 GLU A C 1
ATOM 3073 O O . GLU A 1 381 ? 13.743 16.270 -25.147 1.00 95.75 381 GLU A O 1
ATOM 3078 N N . TYR A 1 382 ? 15.038 16.322 -23.321 1.00 97.62 382 TYR A N 1
ATOM 3079 C CA . TYR A 1 382 ? 14.894 14.885 -23.068 1.00 97.62 382 TYR A CA 1
ATOM 3080 C C . TYR A 1 382 ? 13.462 14.501 -22.682 1.00 97.62 382 TYR A C 1
ATOM 3082 O O . TYR A 1 382 ? 13.022 13.393 -22.985 1.00 97.62 382 TYR A O 1
ATOM 3090 N N . LEU A 1 383 ? 12.706 15.398 -22.044 1.00 97.25 383 LEU A N 1
ATOM 3091 C CA . LEU A 1 383 ? 11.333 15.104 -21.636 1.00 97.25 383 LEU A CA 1
ATOM 3092 C C . LEU A 1 383 ? 10.413 14.954 -22.848 1.00 97.25 383 LEU A C 1
ATOM 3094 O O . LEU A 1 383 ? 9.517 14.109 -22.829 1.00 97.25 383 LEU A O 1
ATOM 3098 N N . GLU A 1 384 ? 10.645 15.729 -23.910 1.00 97.75 384 GLU A N 1
ATOM 3099 C CA . GLU A 1 384 ? 9.936 15.554 -25.178 1.00 97.75 384 GLU A CA 1
ATOM 3100 C C . GLU A 1 384 ? 10.283 14.201 -25.813 1.00 97.75 384 GLU A C 1
ATOM 3102 O O . GLU A 1 384 ? 9.377 13.432 -26.139 1.00 97.75 384 GLU A O 1
ATOM 3107 N N . TYR A 1 385 ? 11.574 13.857 -25.896 1.00 98.44 385 TYR A N 1
ATOM 3108 C CA . TYR A 1 385 ? 12.043 12.543 -26.359 1.00 98.44 385 TYR A CA 1
ATOM 3109 C C . TYR A 1 385 ? 11.385 11.385 -25.589 1.00 98.44 385 TYR A C 1
ATOM 3111 O O . TYR A 1 385 ? 10.801 10.479 -26.188 1.00 98.44 385 TYR A O 1
ATOM 3119 N N . PHE A 1 386 ? 11.406 11.443 -24.257 1.00 98.50 386 PHE A N 1
ATOM 3120 C CA . PHE A 1 386 ? 10.836 10.418 -23.386 1.00 98.50 386 PHE A CA 1
ATOM 3121 C C . PHE A 1 386 ? 9.320 10.258 -23.587 1.00 98.50 386 PHE A C 1
ATOM 3123 O O . PHE A 1 386 ? 8.815 9.141 -23.723 1.00 98.50 386 PHE A O 1
ATOM 3130 N N . ARG A 1 387 ? 8.582 11.374 -23.654 1.00 98.56 387 ARG A N 1
ATOM 3131 C CA . ARG A 1 387 ? 7.121 11.381 -23.857 1.00 98.56 387 ARG A CA 1
ATOM 3132 C C . ARG A 1 387 ? 6.727 10.904 -25.254 1.00 98.56 387 ARG A C 1
ATOM 3134 O O . ARG A 1 387 ? 5.715 10.219 -25.397 1.00 98.56 387 ARG A O 1
ATOM 3141 N N . ASN A 1 388 ? 7.540 11.205 -26.260 1.00 98.69 388 ASN A N 1
ATOM 3142 C CA . ASN A 1 388 ? 7.371 10.712 -27.622 1.00 98.69 388 ASN A CA 1
ATOM 3143 C C . ASN A 1 388 ? 7.534 9.183 -27.704 1.00 98.69 388 ASN A C 1
ATOM 3145 O O . ASN A 1 388 ? 6.679 8.503 -28.274 1.00 98.69 388 ASN A O 1
ATOM 3149 N N . GLN A 1 389 ? 8.563 8.625 -27.055 1.00 98.81 389 GLN A N 1
ATOM 3150 C CA . GLN A 1 389 ? 8.744 7.171 -26.940 1.00 98.81 389 GLN A CA 1
ATOM 3151 C C . GLN A 1 389 ? 7.598 6.494 -26.182 1.00 98.81 389 GLN A C 1
ATOM 3153 O O . GLN A 1 389 ? 7.096 5.450 -26.607 1.00 98.81 389 GLN A O 1
ATOM 3158 N N . LEU A 1 390 ? 7.135 7.111 -25.092 1.00 98.81 390 LEU A N 1
ATOM 3159 C CA . LEU A 1 390 ? 5.946 6.656 -24.377 1.00 98.81 390 LEU A CA 1
ATOM 3160 C C . LEU A 1 390 ? 4.719 6.637 -25.306 1.00 98.81 390 LEU A C 1
ATOM 3162 O O . LEU A 1 390 ? 3.973 5.662 -25.317 1.00 98.81 390 LEU A O 1
ATOM 3166 N N . GLY A 1 391 ? 4.536 7.668 -26.134 1.00 98.75 391 GLY A N 1
ATOM 3167 C CA . GLY A 1 391 ? 3.476 7.725 -27.141 1.00 98.75 391 GLY A CA 1
ATOM 3168 C C . GLY A 1 391 ? 3.513 6.557 -28.132 1.00 98.75 391 GLY A C 1
ATOM 3169 O O . GLY A 1 391 ? 2.472 5.946 -28.383 1.00 98.75 391 GLY A O 1
ATOM 3170 N N . GLU A 1 392 ? 4.693 6.190 -28.649 1.00 98.81 392 GLU A N 1
ATOM 3171 C CA . GLU A 1 392 ? 4.850 5.023 -29.537 1.00 98.81 392 GLU A CA 1
ATOM 3172 C C . GLU A 1 392 ? 4.418 3.724 -28.841 1.00 98.81 392 GLU A C 1
ATOM 3174 O O . GLU A 1 392 ? 3.614 2.960 -29.387 1.00 98.81 392 GLU A O 1
ATOM 3179 N N . LEU A 1 393 ? 4.917 3.496 -27.621 1.00 98.88 393 LEU A N 1
ATOM 3180 C CA . LEU A 1 393 ? 4.662 2.281 -26.840 1.00 98.88 393 LEU A CA 1
ATOM 3181 C C . LEU A 1 393 ? 3.191 2.124 -26.440 1.00 98.88 393 LEU A C 1
ATOM 3183 O O . LEU A 1 393 ? 2.669 1.012 -26.391 1.00 98.88 393 LEU A O 1
ATOM 3187 N N . LEU A 1 394 ? 2.499 3.231 -26.180 1.00 98.88 394 LEU A N 1
ATOM 3188 C CA . LEU A 1 394 ? 1.100 3.202 -25.757 1.00 98.88 394 LEU A CA 1
ATOM 3189 C C . LEU A 1 394 ? 0.101 3.269 -26.918 1.00 98.88 394 LEU A C 1
ATOM 3191 O O . LEU A 1 394 ? -1.093 3.098 -26.680 1.00 98.88 394 LEU A O 1
ATOM 3195 N N . THR A 1 395 ? 0.560 3.487 -28.153 1.00 98.75 395 THR A N 1
ATOM 3196 C CA . THR A 1 395 ? -0.311 3.559 -29.342 1.00 98.75 395 THR A CA 1
ATOM 3197 C C . THR A 1 395 ? -0.240 2.290 -30.190 1.00 98.75 395 THR A C 1
ATOM 3199 O O . THR A 1 395 ? -1.268 1.804 -30.659 1.00 98.75 395 THR A O 1
ATOM 3202 N N . ASN A 1 396 ? 0.958 1.730 -30.384 1.00 98.56 396 ASN A N 1
ATOM 3203 C CA . ASN A 1 396 ? 1.200 0.777 -31.476 1.00 98.56 396 ASN A CA 1
ATOM 3204 C C . ASN A 1 396 ? 1.098 -0.706 -31.076 1.00 98.56 396 ASN A C 1
ATOM 3206 O O . ASN A 1 396 ? 1.058 -1.566 -31.954 1.00 98.56 396 ASN A O 1
ATOM 3210 N N . 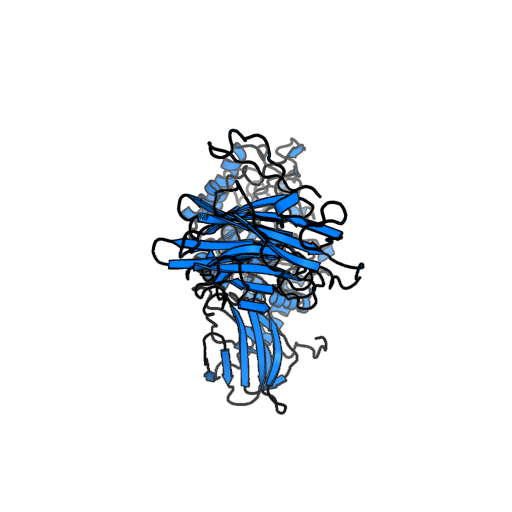TYR A 1 397 ? 1.044 -1.018 -29.776 1.00 98.69 397 TYR A N 1
ATOM 3211 C CA . TYR A 1 397 ? 1.189 -2.393 -29.263 1.00 98.69 397 TYR A CA 1
ATOM 3212 C C . TYR A 1 397 ? -0.056 -2.922 -28.536 1.00 98.69 397 TYR A C 1
ATOM 3214 O O . TYR A 1 397 ? 0.019 -3.875 -27.763 1.00 98.69 397 TYR A O 1
ATOM 3222 N N . GLY A 1 398 ? -1.220 -2.320 -28.798 1.00 98.06 398 GLY A N 1
ATOM 3223 C CA . GLY A 1 398 ? -2.498 -2.764 -28.244 1.00 98.06 398 GLY A CA 1
ATOM 3224 C C . GLY A 1 398 ? -2.734 -2.331 -26.788 1.00 98.06 398 GLY A C 1
ATOM 3225 O O . GLY A 1 398 ? -2.179 -1.329 -26.332 1.00 98.06 398 GLY A O 1
ATOM 3226 N N . PRO A 1 399 ? -3.630 -3.020 -26.055 1.00 98.50 399 PRO A N 1
ATOM 3227 C CA . PRO A 1 399 ? -3.974 -2.654 -24.684 1.00 98.50 399 PRO A CA 1
ATOM 3228 C C . PRO A 1 399 ? -2.831 -2.913 -23.696 1.00 98.50 399 PRO A C 1
ATOM 3230 O O . PRO A 1 399 ? -2.393 -4.052 -23.527 1.00 98.50 399 PRO A O 1
ATOM 3233 N N . ILE A 1 400 ? -2.440 -1.872 -22.963 1.00 98.81 400 ILE A N 1
ATOM 3234 C CA . ILE A 1 400 ? -1.431 -1.939 -21.902 1.00 98.81 400 ILE A CA 1
ATOM 3235 C C . ILE A 1 400 ? -2.136 -1.974 -20.541 1.00 98.81 400 ILE A C 1
ATOM 3237 O O . ILE A 1 400 ? -3.032 -1.167 -20.280 1.00 98.81 400 ILE A O 1
ATOM 3241 N N . PHE A 1 401 ? -1.786 -2.928 -19.671 1.00 98.75 401 PHE A N 1
ATOM 3242 C CA . PHE A 1 401 ? -2.384 -3.012 -18.326 1.00 98.75 401 PHE A CA 1
ATOM 3243 C C . PHE A 1 401 ? -1.618 -2.204 -17.279 1.00 98.75 401 PHE A C 1
ATOM 3245 O O . PHE A 1 401 ? -2.221 -1.772 -16.298 1.00 98.75 401 PHE A O 1
ATOM 3252 N N . GLU A 1 402 ? -0.322 -1.994 -17.496 1.00 98.81 402 GLU A N 1
ATOM 3253 C CA . GLU A 1 402 ? 0.562 -1.320 -16.555 1.00 98.81 402 GLU A CA 1
ATOM 3254 C C . GLU A 1 402 ? 1.717 -0.617 -17.271 1.00 98.81 402 GLU A C 1
ATOM 3256 O O . GLU A 1 402 ? 2.296 -1.163 -18.214 1.00 98.81 402 GLU A O 1
ATOM 3261 N N . VAL A 1 403 ? 2.029 0.598 -16.819 1.00 98.81 403 VAL A N 1
ATOM 3262 C CA . VAL A 1 403 ? 3.212 1.360 -17.231 1.00 98.81 403 VAL A CA 1
ATOM 3263 C C . VAL A 1 403 ? 4.103 1.561 -16.013 1.00 98.81 403 VAL A C 1
ATOM 3265 O O . VAL A 1 403 ? 3.654 2.115 -15.009 1.00 98.81 403 VAL A O 1
ATOM 3268 N N . TRP A 1 404 ? 5.349 1.113 -16.117 1.00 98.50 404 TRP A N 1
ATOM 3269 C CA . TRP A 1 404 ? 6.300 1.057 -15.016 1.00 98.50 404 TRP A CA 1
ATOM 3270 C C . TRP A 1 404 ? 7.392 2.111 -15.200 1.00 98.50 404 TRP A C 1
ATOM 3272 O O . TRP A 1 404 ? 8.167 2.055 -16.161 1.00 98.50 404 TRP A O 1
ATOM 3282 N N . PHE A 1 405 ? 7.431 3.086 -14.288 1.00 96.69 405 PHE A N 1
ATOM 3283 C CA . PHE A 1 405 ? 8.438 4.145 -14.253 1.00 96.69 405 PHE A CA 1
ATOM 3284 C C . PHE A 1 405 ? 9.342 3.986 -13.029 1.00 96.69 405 PHE A C 1
ATOM 3286 O O . PHE A 1 405 ? 8.878 4.046 -11.893 1.00 96.69 405 PHE A O 1
ATOM 3293 N N . ASP A 1 406 ? 10.638 3.824 -13.281 1.00 89.31 406 ASP A N 1
ATOM 3294 C CA . ASP A 1 406 ? 11.659 3.609 -12.255 1.00 89.31 406 ASP A CA 1
ATOM 3295 C C . ASP A 1 406 ? 11.969 4.846 -11.399 1.00 89.31 406 ASP A C 1
ATOM 3297 O O . ASP A 1 406 ? 11.956 5.989 -11.873 1.00 89.31 406 ASP A O 1
ATOM 3301 N N . GLY A 1 407 ? 12.305 4.598 -10.134 1.00 81.69 407 GLY A N 1
ATOM 3302 C CA . GLY A 1 407 ? 12.771 5.586 -9.165 1.00 81.69 407 GLY A CA 1
ATOM 3303 C C . GLY A 1 407 ? 14.259 5.920 -9.251 1.00 81.69 407 GLY A C 1
ATOM 3304 O O . GLY A 1 407 ? 14.683 7.002 -8.792 1.00 81.69 407 GLY A O 1
ATOM 3305 N N . ALA A 1 408 ? 15.059 5.026 -9.842 1.00 79.62 408 ALA A N 1
ATOM 3306 C CA . ALA A 1 408 ? 16.465 5.258 -10.146 1.00 79.62 408 ALA A CA 1
ATOM 3307 C C . ALA A 1 408 ? 16.582 6.383 -11.182 1.00 79.62 408 ALA A C 1
ATOM 3309 O O . ALA A 1 408 ? 16.106 6.276 -12.307 1.00 79.62 408 ALA A O 1
ATOM 3310 N N . ASN A 1 409 ? 17.167 7.507 -10.762 1.00 80.06 409 ASN A N 1
ATOM 3311 C CA . ASN A 1 409 ? 17.145 8.762 -11.505 1.00 80.06 409 ASN A CA 1
ATOM 3312 C C . ASN A 1 409 ? 18.444 9.537 -11.284 1.00 80.06 409 ASN A C 1
ATOM 3314 O O . ASN A 1 409 ? 18.631 10.155 -10.232 1.00 80.06 409 ASN A O 1
ATOM 3318 N N . GLY A 1 410 ? 19.314 9.521 -12.296 1.00 76.06 410 GLY A N 1
ATOM 3319 C CA . GLY A 1 410 ? 20.597 10.221 -12.299 1.00 76.06 410 GLY A CA 1
ATOM 3320 C C . GLY A 1 410 ? 21.760 9.366 -11.802 1.00 76.06 410 GLY A C 1
ATOM 3321 O O . GLY A 1 410 ? 21.580 8.357 -11.129 1.00 76.06 410 GLY A O 1
ATOM 3322 N N . GLY A 1 411 ? 22.967 9.793 -12.153 1.00 90.44 411 GLY A N 1
ATOM 3323 C CA . GLY A 1 411 ? 24.197 9.041 -11.956 1.00 90.44 411 GLY A CA 1
ATOM 3324 C C . GLY A 1 411 ? 25.188 9.299 -13.082 1.00 90.44 411 GLY A C 1
ATOM 3325 O O . GLY A 1 411 ? 25.021 10.222 -13.887 1.00 90.44 411 GLY A O 1
ATOM 3326 N N . ASP A 1 412 ? 26.225 8.481 -13.127 1.00 94.94 412 ASP A N 1
ATOM 3327 C CA . ASP A 1 412 ? 27.176 8.430 -14.230 1.00 94.94 412 ASP A CA 1
ATOM 3328 C C . ASP A 1 412 ? 26.543 7.796 -15.480 1.00 94.94 412 ASP A C 1
ATOM 3330 O O . ASP A 1 412 ? 25.675 6.926 -15.387 1.00 94.94 412 ASP A O 1
ATOM 3334 N N . GLY A 1 413 ? 26.970 8.210 -16.666 1.00 96.69 413 GLY A N 1
ATOM 3335 C CA . GLY A 1 413 ? 26.488 7.622 -17.915 1.00 96.69 413 GLY A CA 1
ATOM 3336 C C . GLY A 1 413 ? 27.260 8.111 -19.129 1.00 96.69 413 GLY A C 1
ATOM 3337 O O . GLY A 1 413 ? 27.992 9.098 -19.061 1.00 96.69 413 GLY A O 1
ATOM 3338 N N . TYR A 1 414 ? 27.095 7.414 -20.249 1.00 97.69 414 TYR A N 1
ATOM 3339 C CA . TYR A 1 414 ? 27.711 7.772 -21.523 1.00 97.69 414 TYR A CA 1
ATOM 3340 C C . TYR A 1 414 ? 27.219 9.125 -22.048 1.00 97.69 414 TYR A C 1
ATOM 3342 O O . TYR A 1 414 ? 28.030 9.931 -22.509 1.00 97.69 414 TYR A O 1
ATOM 3350 N N . TYR A 1 415 ? 25.906 9.362 -21.971 1.00 97.56 415 TYR A N 1
ATOM 3351 C CA . TYR A 1 415 ? 25.208 10.593 -22.345 1.00 97.56 415 TYR A CA 1
ATOM 3352 C C . TYR A 1 415 ? 25.711 11.209 -23.662 1.00 97.56 415 TYR A C 1
ATOM 3354 O O . TYR A 1 415 ? 26.213 12.332 -23.701 1.00 97.56 415 TYR A O 1
ATOM 3362 N N . GLY A 1 416 ? 25.627 10.448 -24.753 1.00 96.38 416 GLY A N 1
ATOM 3363 C CA . GLY A 1 416 ? 26.045 10.878 -26.088 1.00 96.38 416 GLY A CA 1
ATOM 3364 C C . GLY A 1 416 ? 27.554 11.077 -26.253 1.00 96.38 416 GLY A C 1
ATOM 3365 O O . GLY A 1 416 ? 27.973 11.775 -27.171 1.00 96.38 416 GLY A O 1
ATOM 3366 N N . GLY A 1 417 ? 28.369 10.502 -25.364 1.00 96.56 417 GLY A N 1
ATOM 3367 C CA . GLY A 1 417 ? 29.827 10.637 -25.365 1.00 96.56 417 GLY A CA 1
ATOM 3368 C C . GLY A 1 417 ? 30.381 11.636 -24.353 1.00 96.56 417 GLY A C 1
ATOM 3369 O O . GLY A 1 417 ? 31.601 11.711 -24.220 1.00 96.56 417 GLY A O 1
ATOM 3370 N N . ALA A 1 418 ? 29.523 12.350 -23.615 1.00 96.50 418 ALA A N 1
ATOM 3371 C CA . ALA A 1 418 ? 29.946 13.283 -22.572 1.00 96.50 418 ALA A CA 1
ATOM 3372 C C . ALA A 1 418 ? 30.642 12.581 -21.391 1.00 96.50 418 ALA A C 1
ATOM 3374 O O . ALA A 1 418 ? 31.580 13.139 -20.825 1.00 96.50 418 ALA A O 1
ATOM 3375 N N . LYS A 1 419 ? 30.225 11.345 -21.063 1.00 96.19 419 LYS A N 1
ATOM 3376 C CA . LYS A 1 419 ? 30.811 10.505 -19.999 1.00 96.19 419 LYS A CA 1
ATOM 3377 C C . LYS A 1 419 ? 30.915 11.228 -18.650 1.00 96.19 419 LYS A C 1
ATOM 3379 O O . LYS A 1 419 ? 31.971 11.247 -18.018 1.00 96.19 419 LYS A O 1
ATOM 3384 N N . ASP A 1 420 ? 29.819 11.844 -18.221 1.00 95.19 420 ASP A N 1
ATOM 3385 C CA . ASP A 1 420 ? 29.738 12.652 -17.004 1.00 95.19 420 ASP A CA 1
ATOM 3386 C C . ASP A 1 420 ? 28.722 12.091 -15.990 1.00 95.19 420 ASP A C 1
ATOM 3388 O O . ASP A 1 420 ? 28.193 10.989 -16.150 1.00 95.19 420 ASP A O 1
ATOM 3392 N N . ILE A 1 421 ? 28.512 12.816 -14.885 1.00 95.75 421 ILE A N 1
ATOM 3393 C CA . ILE A 1 421 ? 27.533 12.492 -13.840 1.00 95.75 421 ILE A CA 1
ATOM 3394 C C . ILE A 1 421 ? 26.432 13.545 -13.863 1.00 95.75 421 ILE A C 1
ATOM 3396 O O . ILE A 1 421 ? 26.701 14.732 -13.677 1.00 95.75 421 ILE A O 1
ATOM 3400 N N . ARG A 1 422 ? 25.179 13.103 -13.995 1.00 93.94 422 ARG A N 1
ATOM 3401 C CA . ARG A 1 422 ? 24.006 13.984 -14.054 1.00 93.94 422 ARG A CA 1
ATOM 3402 C C . ARG A 1 422 ? 23.058 13.711 -12.907 1.00 93.94 422 ARG A C 1
ATOM 3404 O O . ARG A 1 422 ? 22.741 12.562 -12.604 1.00 93.94 422 ARG A O 1
ATOM 3411 N N . LYS A 1 423 ? 22.583 14.778 -12.272 1.00 90.62 423 LYS A N 1
ATOM 3412 C CA . LYS A 1 423 ? 21.590 14.727 -11.197 1.00 90.62 423 LYS A CA 1
ATOM 3413 C C . LYS A 1 423 ? 20.395 15.569 -11.604 1.00 90.62 423 LYS A C 1
ATOM 3415 O O . LYS A 1 423 ? 20.568 16.685 -12.077 1.00 90.62 423 LYS A O 1
ATOM 3420 N N . VAL A 1 424 ? 19.205 15.027 -11.392 1.00 90.75 424 VAL A N 1
ATOM 3421 C CA . VAL A 1 424 ? 17.937 15.709 -11.655 1.00 90.75 424 VAL A CA 1
ATOM 3422 C C . VAL A 1 424 ? 17.174 15.862 -10.349 1.00 90.75 424 VAL A C 1
ATOM 3424 O O . VAL A 1 424 ? 17.257 14.993 -9.476 1.00 90.75 424 VAL A O 1
ATOM 3427 N N . ASP A 1 425 ? 16.420 16.950 -10.204 1.00 90.31 425 ASP A N 1
ATOM 3428 C CA . ASP A 1 425 ? 15.427 17.029 -9.136 1.00 90.31 425 ASP A CA 1
ATOM 3429 C C . ASP A 1 425 ? 14.283 16.068 -9.472 1.00 90.31 425 ASP A C 1
ATOM 3431 O O . ASP A 1 425 ? 13.392 16.379 -10.261 1.00 90.31 425 ASP A O 1
ATOM 3435 N N . LYS A 1 426 ? 14.315 14.881 -8.863 1.00 85.25 426 LYS A N 1
ATOM 3436 C CA . LYS A 1 426 ? 13.347 13.802 -9.101 1.00 85.25 426 LYS A CA 1
ATOM 3437 C C . LYS A 1 426 ? 11.894 14.234 -8.880 1.00 85.25 426 LYS A C 1
ATOM 3439 O O . LYS A 1 426 ? 10.990 13.643 -9.471 1.00 85.25 426 LYS A O 1
ATOM 3444 N N . LYS A 1 427 ? 11.667 15.253 -8.041 1.00 86.38 427 LYS A N 1
ATOM 3445 C CA . LYS A 1 427 ? 10.328 15.762 -7.737 1.00 86.38 427 LYS A CA 1
ATOM 3446 C C . LYS A 1 427 ? 9.747 16.572 -8.894 1.00 86.38 427 LYS A C 1
ATOM 3448 O O . LYS A 1 427 ? 8.548 16.482 -9.141 1.00 86.38 427 LYS A O 1
ATOM 3453 N N . THR A 1 428 ? 10.570 17.369 -9.575 1.00 90.25 428 THR A N 1
ATOM 3454 C CA . THR A 1 428 ? 10.096 18.383 -10.531 1.00 90.25 428 THR A CA 1
ATOM 3455 C C . THR A 1 428 ? 10.495 18.091 -11.975 1.00 90.25 428 THR A C 1
ATOM 3457 O O . THR A 1 428 ? 9.678 18.302 -12.867 1.00 90.25 428 THR A O 1
ATOM 3460 N N . TYR A 1 429 ? 11.687 17.533 -12.210 1.00 93.44 429 TYR A N 1
ATOM 3461 C CA . TYR A 1 429 ? 12.284 17.385 -13.541 1.00 93.44 429 TYR A CA 1
ATOM 3462 C C . TYR A 1 429 ? 11.393 16.640 -14.539 1.00 93.44 429 TYR A C 1
ATOM 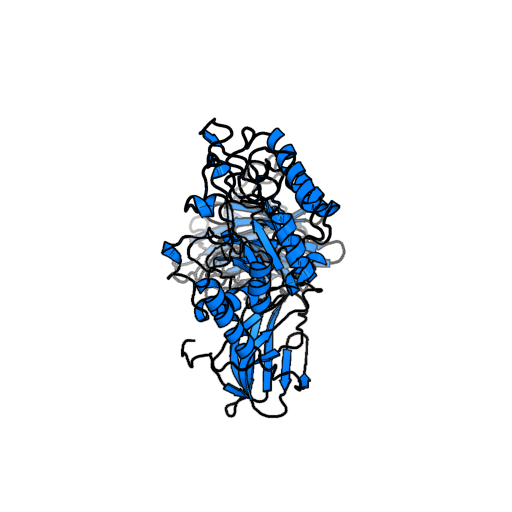3464 O O . TYR A 1 429 ? 11.194 17.111 -15.647 1.00 93.44 429 TYR A O 1
ATOM 3472 N N . TYR A 1 430 ? 10.816 15.499 -14.160 1.00 91.88 430 TYR A N 1
ATOM 3473 C CA . TYR A 1 430 ? 10.038 14.675 -15.095 1.00 91.88 430 TYR A CA 1
ATOM 3474 C C . TYR A 1 430 ? 8.651 15.235 -15.437 1.00 91.88 430 TYR A C 1
ATOM 3476 O O . TYR A 1 430 ? 7.978 14.710 -16.333 1.00 91.88 430 TYR A O 1
ATOM 3484 N N . GLU A 1 431 ? 8.213 16.269 -14.708 1.00 92.62 431 GLU A N 1
ATOM 3485 C CA . GLU A 1 431 ? 6.871 16.854 -14.763 1.00 92.62 431 GLU A CA 1
ATOM 3486 C C . GLU A 1 431 ? 5.796 15.761 -14.880 1.00 92.62 431 GLU A C 1
ATOM 3488 O O . GLU A 1 431 ? 5.058 15.664 -15.868 1.00 92.62 431 GLU A O 1
ATOM 3493 N N . TRP A 1 432 ? 5.766 14.868 -13.886 1.00 91.94 432 TRP A N 1
ATOM 3494 C CA . TRP A 1 432 ? 4.991 13.627 -13.933 1.00 91.94 432 TRP A CA 1
ATOM 3495 C C . TRP A 1 432 ? 3.516 13.827 -14.290 1.00 91.94 432 TRP A C 1
ATOM 3497 O O . TRP A 1 432 ? 2.935 12.952 -14.925 1.00 91.94 432 TRP A O 1
ATOM 3507 N N . ASP A 1 433 ? 2.910 14.971 -13.981 1.00 91.44 433 ASP A N 1
ATOM 3508 C CA . ASP A 1 433 ? 1.533 15.277 -14.383 1.00 91.44 433 ASP A CA 1
ATOM 3509 C C . ASP A 1 433 ? 1.352 15.295 -15.912 1.00 91.44 433 ASP A C 1
ATOM 3511 O O . ASP A 1 433 ? 0.391 14.715 -16.427 1.00 91.44 433 ASP A O 1
ATOM 3515 N N . LYS A 1 434 ? 2.305 15.864 -16.667 1.00 94.94 434 LYS A N 1
ATOM 3516 C CA . LYS A 1 434 ? 2.280 15.856 -18.143 1.00 94.94 434 LYS A CA 1
ATOM 3517 C C . LYS A 1 434 ? 2.483 14.441 -18.685 1.00 94.94 434 LYS A C 1
ATOM 3519 O O . LYS A 1 434 ? 1.725 13.980 -19.535 1.00 94.94 434 LYS A O 1
ATOM 3524 N N . THR A 1 435 ? 3.475 13.729 -18.155 1.00 94.62 435 THR A N 1
ATOM 3525 C CA . THR A 1 435 ? 3.824 12.366 -18.584 1.00 94.62 435 THR A CA 1
ATOM 3526 C C . THR A 1 435 ? 2.700 11.367 -18.290 1.00 94.62 435 THR A C 1
ATOM 3528 O O . THR A 1 435 ? 2.290 10.599 -19.159 1.00 94.62 435 THR A O 1
ATOM 3531 N N . THR A 1 436 ? 2.137 11.394 -17.082 1.00 95.25 436 THR A N 1
ATOM 3532 C CA . THR A 1 436 ? 1.041 10.496 -16.692 1.00 95.25 436 THR A CA 1
ATOM 3533 C C . THR A 1 436 ? -0.247 10.804 -17.458 1.00 95.25 436 THR A C 1
ATOM 3535 O O . THR A 1 436 ? -0.987 9.872 -17.774 1.00 95.25 436 THR A O 1
ATOM 3538 N N . SER A 1 437 ? -0.489 12.062 -17.852 1.00 97.50 437 SER A N 1
ATOM 3539 C CA . SER A 1 437 ? -1.627 12.442 -18.707 1.00 97.50 437 SER A CA 1
ATOM 3540 C C . SER A 1 437 ? -1.606 11.755 -20.079 1.00 97.50 437 SER A C 1
ATOM 3542 O O . SER A 1 437 ? -2.668 11.403 -20.598 1.00 97.50 437 SER A O 1
ATOM 3544 N N . ILE A 1 438 ? -0.421 11.472 -20.635 1.00 98.31 438 ILE A N 1
ATOM 3545 C CA . ILE A 1 438 ? -0.281 10.680 -21.870 1.00 98.31 438 ILE A CA 1
ATOM 3546 C C . ILE A 1 438 ? -0.802 9.259 -21.638 1.00 98.31 438 ILE A C 1
ATOM 3548 O O . ILE A 1 438 ? -1.642 8.781 -22.402 1.00 98.31 438 ILE A O 1
ATOM 3552 N N . VAL A 1 439 ? -0.391 8.615 -20.538 1.00 98.50 439 VAL A N 1
ATOM 3553 C CA . VAL A 1 439 ? -0.892 7.279 -20.170 1.00 98.50 439 VAL A CA 1
ATOM 3554 C C . VAL A 1 439 ? -2.407 7.300 -19.980 1.00 98.50 439 VAL A C 1
ATOM 3556 O O . VAL A 1 439 ? -3.105 6.418 -20.474 1.00 98.50 439 VAL A O 1
ATOM 3559 N N . ARG A 1 440 ? -2.947 8.322 -19.303 1.00 97.62 440 ARG A N 1
ATOM 3560 C CA . ARG A 1 440 ? -4.400 8.462 -19.105 1.00 97.62 440 ARG A CA 1
ATOM 3561 C C . ARG A 1 440 ? -5.171 8.602 -20.408 1.00 97.62 440 ARG A C 1
ATOM 3563 O O . ARG A 1 440 ? -6.273 8.067 -20.489 1.00 97.62 440 ARG A O 1
ATOM 3570 N N . THR A 1 441 ? -4.597 9.295 -21.384 1.00 98.31 441 THR A N 1
ATOM 3571 C CA . THR A 1 441 ? -5.229 9.553 -22.680 1.00 98.31 441 THR A CA 1
ATOM 3572 C C . THR A 1 441 ? -5.187 8.315 -23.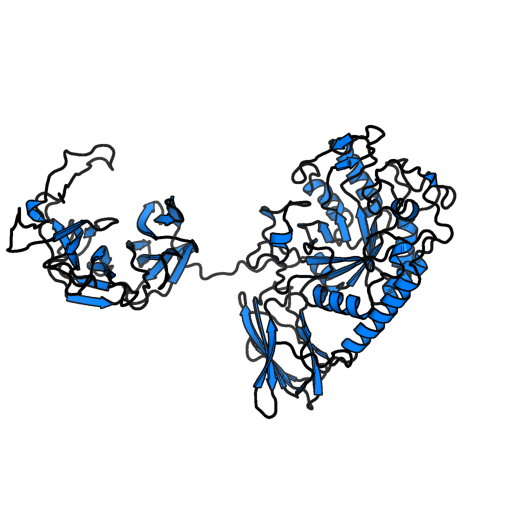570 1.00 98.31 441 THR A C 1
ATOM 3574 O O . THR A 1 441 ? -6.220 7.894 -24.084 1.00 98.31 441 THR A O 1
ATOM 3577 N N . LEU A 1 442 ? -4.009 7.706 -23.723 1.00 98.62 442 LEU A N 1
ATOM 3578 C CA . LEU A 1 442 ? -3.800 6.601 -24.661 1.00 98.62 442 LEU A CA 1
ATOM 3579 C C . LEU A 1 442 ? -4.230 5.248 -24.083 1.00 98.62 442 LEU A C 1
ATOM 3581 O O . LEU A 1 442 ? -4.741 4.395 -24.803 1.00 98.62 442 LEU A O 1
ATOM 3585 N N . GLN A 1 443 ? -4.047 5.041 -22.777 1.00 98.56 443 GLN A N 1
ATOM 3586 C CA . GLN A 1 443 ? -4.288 3.767 -22.094 1.00 98.56 443 GLN A CA 1
ATOM 3587 C C . GLN A 1 443 ? -5.054 3.992 -20.776 1.00 98.56 443 GLN A C 1
ATOM 3589 O O . GLN A 1 443 ? -4.551 3.713 -19.685 1.00 98.56 443 GLN A O 1
ATOM 3594 N N . PRO A 1 444 ? -6.321 4.456 -20.822 1.00 97.75 444 PRO A N 1
ATOM 3595 C CA . PRO A 1 444 ? -7.097 4.821 -19.630 1.00 97.75 444 PRO A CA 1
ATOM 3596 C C . PRO A 1 444 ? -7.369 3.656 -18.665 1.00 97.75 444 PRO A C 1
ATOM 3598 O O . PRO A 1 444 ? -7.819 3.889 -17.543 1.00 97.75 444 PRO A O 1
ATOM 3601 N N . LYS A 1 445 ? -7.127 2.408 -19.085 1.00 97.88 445 LYS A N 1
ATOM 3602 C CA . LYS A 1 445 ? -7.260 1.207 -18.248 1.00 97.88 445 LYS A CA 1
ATOM 3603 C C . LYS A 1 445 ? -5.948 0.787 -17.577 1.00 97.88 445 LYS A C 1
ATOM 3605 O O . LYS A 1 445 ? -6.015 -0.049 -16.680 1.00 97.88 445 LYS A O 1
ATOM 3610 N N . ALA A 1 446 ? -4.807 1.344 -17.985 1.00 98.62 446 ALA A N 1
ATOM 3611 C CA . ALA A 1 446 ? -3.517 1.033 -17.390 1.00 98.62 446 ALA A CA 1
ATOM 3612 C C . ALA A 1 446 ? -3.391 1.656 -15.994 1.00 98.62 446 ALA A C 1
ATOM 3614 O O . ALA A 1 446 ? -3.816 2.801 -15.772 1.00 98.62 446 ALA A O 1
ATOM 3615 N N . VAL A 1 447 ? -2.791 0.908 -15.070 1.00 98.75 447 VAL A N 1
ATOM 3616 C CA . VAL A 1 447 ? -2.219 1.482 -13.846 1.00 98.75 447 VAL A CA 1
ATOM 3617 C C . VAL A 1 447 ? -0.810 2.003 -14.130 1.00 98.75 447 VAL A C 1
ATOM 3619 O O . VAL A 1 447 ? -0.134 1.535 -15.043 1.00 98.75 447 VAL A O 1
ATOM 3622 N N . ILE A 1 448 ? -0.386 3.009 -13.376 1.00 98.50 448 ILE A N 1
ATOM 3623 C CA . ILE A 1 448 ? 0.959 3.576 -13.435 1.00 98.50 448 ILE A CA 1
ATOM 3624 C C . ILE A 1 448 ? 1.674 3.249 -12.131 1.00 98.50 448 ILE A C 1
ATOM 3626 O O . ILE A 1 448 ? 1.225 3.667 -11.053 1.00 98.50 448 ILE A O 1
ATOM 3630 N N . PHE A 1 449 ? 2.786 2.539 -12.264 1.00 97.94 449 PHE A N 1
ATOM 3631 C CA . PHE A 1 449 ? 3.727 2.291 -11.188 1.00 97.94 449 PHE A CA 1
ATOM 3632 C C . PHE A 1 449 ? 4.802 3.383 -11.148 1.00 97.94 449 PHE A C 1
ATOM 3634 O O . PHE A 1 449 ? 5.346 3.784 -12.179 1.00 97.94 449 PHE A O 1
ATOM 3641 N N . SER A 1 450 ? 5.124 3.811 -9.931 1.00 92.94 450 SER A N 1
ATOM 3642 C CA . SER A 1 450 ? 6.461 4.271 -9.533 1.00 92.94 450 SER A CA 1
ATOM 3643 C C . SER A 1 450 ? 6.661 3.919 -8.058 1.00 92.94 450 SER A C 1
ATOM 3645 O O . SER A 1 450 ? 5.734 3.397 -7.429 1.00 92.94 450 SER A O 1
ATOM 3647 N N . ASP A 1 451 ? 7.799 4.287 -7.460 1.00 88.38 451 ASP A N 1
ATOM 3648 C CA . ASP A 1 451 ? 8.050 4.107 -6.025 1.00 88.38 451 ASP A CA 1
ATOM 3649 C C . ASP A 1 451 ? 6.848 4.533 -5.177 1.00 88.38 451 ASP A C 1
ATOM 3651 O O . ASP A 1 451 ? 6.432 3.794 -4.293 1.00 88.38 451 ASP A O 1
ATOM 3655 N N . ALA A 1 452 ? 6.243 5.685 -5.497 1.00 86.31 452 ALA A N 1
ATOM 3656 C CA . ALA A 1 452 ? 5.191 6.319 -4.704 1.00 86.31 452 ALA A CA 1
ATOM 3657 C C . ALA A 1 452 ? 3.823 6.451 -5.410 1.00 86.31 452 ALA A C 1
ATOM 3659 O O . ALA A 1 452 ? 2.940 7.138 -4.889 1.00 86.31 452 ALA A O 1
ATOM 3660 N N . GLY A 1 453 ? 3.614 5.829 -6.577 1.00 90.06 453 GLY A N 1
ATOM 3661 C CA . GLY A 1 453 ? 2.361 5.947 -7.342 1.00 90.06 453 GLY A CA 1
ATOM 3662 C C . GLY A 1 453 ? 2.521 6.574 -8.736 1.00 90.06 453 GLY A C 1
ATOM 3663 O O . GLY A 1 453 ? 3.620 6.650 -9.261 1.00 90.06 453 GLY A O 1
ATOM 3664 N N . PRO A 1 454 ? 1.452 7.063 -9.382 1.00 92.38 454 PRO A N 1
ATOM 3665 C CA . PRO A 1 454 ? 0.219 7.528 -8.764 1.00 92.38 454 PRO A CA 1
ATOM 3666 C C . PRO A 1 454 ? -0.853 6.456 -8.546 1.00 92.38 454 PRO A C 1
ATOM 3668 O O . PRO A 1 454 ? -1.746 6.716 -7.745 1.00 92.38 454 PRO A O 1
ATOM 3671 N N . ASP A 1 455 ? -0.807 5.304 -9.230 1.00 97.38 455 ASP A N 1
ATOM 3672 C CA . ASP A 1 455 ? -1.845 4.271 -9.073 1.00 97.38 455 ASP A CA 1
ATOM 3673 C C . ASP A 1 455 ? -1.417 3.146 -8.149 1.00 97.38 455 ASP A C 1
ATOM 3675 O O . ASP A 1 455 ? -2.228 2.700 -7.346 1.00 97.38 455 ASP A O 1
ATOM 3679 N N . ILE A 1 456 ? -0.180 2.673 -8.275 1.00 97.62 456 ILE A N 1
ATOM 3680 C CA . ILE A 1 456 ? 0.376 1.583 -7.471 1.00 97.62 456 ILE A CA 1
ATOM 3681 C C . ILE A 1 456 ? 1.803 1.943 -7.062 1.00 97.62 456 ILE A C 1
ATOM 3683 O O . ILE A 1 456 ? 2.468 2.711 -7.759 1.00 97.62 456 ILE A O 1
ATOM 3687 N N . ARG A 1 457 ? 2.239 1.445 -5.905 1.00 96.31 457 ARG A N 1
ATOM 3688 C CA . ARG A 1 457 ? 3.511 1.829 -5.282 1.00 96.31 457 ARG A CA 1
ATOM 3689 C C . ARG A 1 457 ? 4.428 0.637 -5.065 1.00 96.31 457 ARG A C 1
ATOM 3691 O O . ARG A 1 457 ? 3.956 -0.486 -4.878 1.00 96.31 457 ARG A O 1
ATOM 3698 N N . TRP A 1 458 ? 5.714 0.925 -4.948 1.00 97.19 458 TRP A N 1
ATOM 3699 C CA . TRP A 1 458 ? 6.730 -0.056 -4.598 1.00 97.19 458 TRP A CA 1
ATOM 3700 C C . TRP A 1 458 ? 6.542 -0.625 -3.182 1.00 97.19 458 TRP A C 1
ATOM 3702 O O . TRP A 1 458 ? 6.045 0.038 -2.265 1.00 97.19 458 TRP A O 1
ATOM 3712 N N . VAL A 1 459 ? 6.964 -1.872 -2.967 1.00 95.75 459 VAL A N 1
ATOM 3713 C CA . VAL A 1 459 ? 6.953 -2.527 -1.647 1.00 95.75 459 VAL A CA 1
ATOM 3714 C C . VAL A 1 459 ? 8.096 -2.071 -0.734 1.00 95.75 459 VAL A C 1
ATOM 3716 O O . VAL A 1 459 ? 8.103 -2.377 0.461 1.00 95.75 459 VAL A O 1
ATOM 3719 N N . GLY A 1 460 ? 9.066 -1.328 -1.263 1.00 93.94 460 GLY A N 1
ATOM 3720 C CA . GLY A 1 460 ? 10.201 -0.821 -0.496 1.00 93.94 460 GLY A CA 1
ATOM 3721 C C . GLY A 1 460 ? 11.313 -1.842 -0.242 1.00 93.94 460 GLY A C 1
ATOM 3722 O O . GLY A 1 460 ? 12.047 -1.724 0.741 1.00 93.94 460 GLY A O 1
ATOM 3723 N N . ASN A 1 461 ? 11.373 -2.914 -1.034 1.00 94.31 461 ASN A N 1
ATOM 3724 C CA . ASN A 1 461 ? 12.464 -3.890 -1.065 1.00 94.31 461 ASN A CA 1
ATOM 3725 C C . ASN A 1 461 ? 12.380 -4.736 -2.339 1.00 94.31 461 ASN A C 1
ATOM 3727 O O . ASN A 1 461 ? 11.301 -4.906 -2.883 1.00 94.31 461 ASN A O 1
ATOM 3731 N N . GLU A 1 462 ? 13.493 -5.360 -2.715 1.00 93.31 462 GLU A N 1
ATOM 3732 C CA . GLU A 1 462 ? 13.565 -6.307 -3.840 1.00 93.31 462 GLU A CA 1
ATOM 3733 C C . GLU A 1 462 ? 13.663 -7.771 -3.357 1.00 93.31 462 GLU A C 1
ATOM 3735 O O . GLU A 1 462 ? 14.024 -8.681 -4.102 1.00 93.31 462 GLU A O 1
ATOM 3740 N N . THR A 1 463 ? 13.375 -8.036 -2.073 1.00 94.69 463 THR A N 1
ATOM 3741 C CA . THR A 1 463 ? 13.421 -9.397 -1.500 1.00 94.69 463 THR A CA 1
ATOM 3742 C C . THR A 1 463 ? 12.101 -10.152 -1.662 1.00 94.69 463 THR A C 1
ATOM 3744 O O . THR A 1 463 ? 12.026 -11.339 -1.320 1.00 94.69 463 THR A O 1
ATOM 3747 N N . GLY A 1 464 ? 11.072 -9.490 -2.204 1.00 96.12 464 GLY A N 1
ATOM 3748 C CA . GLY A 1 464 ? 9.758 -10.068 -2.466 1.00 96.12 464 GLY A CA 1
ATOM 3749 C C . GLY A 1 464 ? 8.852 -10.113 -1.237 1.00 96.12 464 GLY A C 1
ATOM 3750 O O . GLY A 1 464 ? 8.072 -11.057 -1.095 1.00 96.12 464 GLY A O 1
ATOM 3751 N N . GLN A 1 465 ? 8.978 -9.147 -0.318 1.00 97.25 465 GLN A N 1
ATOM 3752 C CA . GLN A 1 465 ? 8.299 -9.192 0.981 1.00 97.25 465 GLN A CA 1
ATOM 3753 C C . GLN A 1 465 ? 7.470 -7.936 1.256 1.00 97.25 465 GLN A C 1
ATOM 3755 O O . GLN A 1 465 ? 7.992 -6.897 1.665 1.00 97.25 465 GLN A O 1
ATOM 3760 N N . ALA A 1 466 ? 6.147 -8.051 1.142 1.00 97.50 466 ALA A N 1
ATOM 3761 C CA . ALA A 1 466 ? 5.233 -7.046 1.664 1.00 97.50 466 ALA A CA 1
ATOM 3762 C C . ALA A 1 466 ? 5.180 -7.079 3.196 1.00 97.50 466 ALA A C 1
ATOM 3764 O O . ALA A 1 466 ? 5.384 -8.110 3.855 1.00 97.50 466 ALA A O 1
ATOM 3765 N N . LYS A 1 467 ? 4.901 -5.914 3.785 1.00 97.00 467 LYS A N 1
ATOM 3766 C CA . LYS A 1 467 ? 4.777 -5.756 5.236 1.00 97.00 467 LYS A CA 1
ATOM 3767 C C . LYS A 1 467 ? 3.583 -6.560 5.758 1.00 97.00 467 LYS A C 1
ATOM 3769 O O . LYS A 1 467 ? 2.568 -6.713 5.084 1.00 97.00 467 LYS A O 1
ATOM 3774 N N . LEU A 1 468 ? 3.688 -7.074 6.987 1.00 95.44 468 LEU A N 1
ATOM 3775 C CA . LEU A 1 468 ? 2.582 -7.799 7.628 1.00 95.44 468 LEU A CA 1
ATOM 3776 C C . LEU A 1 468 ? 1.334 -6.920 7.778 1.00 95.44 468 LEU A C 1
ATOM 3778 O O . LEU A 1 468 ? 0.231 -7.419 7.563 1.00 95.44 468 LEU A O 1
ATOM 3782 N N . THR A 1 469 ? 1.535 -5.643 8.102 1.00 97.38 469 THR A N 1
ATOM 3783 C CA . THR A 1 469 ? 0.534 -4.576 8.026 1.00 97.38 469 THR A CA 1
ATOM 3784 C C . THR A 1 469 ? 0.751 -3.826 6.716 1.00 97.38 469 THR A C 1
ATOM 3786 O O . THR A 1 469 ? 1.790 -3.188 6.555 1.00 97.38 469 THR A O 1
ATOM 3789 N N . SER A 1 470 ? -0.202 -3.924 5.790 1.00 96.88 470 SER A N 1
ATOM 3790 C CA . SER A 1 470 ? -0.126 -3.319 4.458 1.00 96.88 470 SER A CA 1
ATOM 3791 C C . SER A 1 470 ? -1.429 -2.590 4.134 1.00 96.88 470 SER A C 1
ATOM 3793 O O . SER A 1 470 ? -2.446 -3.188 3.759 1.00 96.88 470 SER A O 1
ATOM 3795 N N . TRP A 1 471 ? -1.399 -1.276 4.324 1.00 97.00 471 TRP A N 1
ATOM 3796 C CA . TRP A 1 471 ? -2.458 -0.351 3.946 1.00 97.00 471 TRP A CA 1
ATOM 3797 C C . TRP A 1 471 ? -2.284 0.058 2.483 1.00 97.00 471 TRP A C 1
ATOM 3799 O O . TRP A 1 471 ? -1.212 0.500 2.085 1.00 97.00 471 TRP A O 1
ATOM 3809 N N . ALA A 1 472 ? -3.329 -0.057 1.667 1.00 97.00 472 ALA A N 1
ATOM 3810 C CA . ALA A 1 472 ? -3.394 0.596 0.362 1.00 97.00 472 ALA A CA 1
ATOM 3811 C C . ALA A 1 472 ? -3.504 2.132 0.475 1.00 97.00 472 ALA A C 1
ATOM 3813 O O . ALA A 1 472 ? -2.910 2.811 -0.363 1.00 97.00 472 ALA A O 1
ATOM 3814 N N . PRO A 1 473 ? -4.189 2.701 1.492 1.00 93.75 473 PRO A N 1
ATOM 3815 C CA . PRO A 1 473 ? -4.169 4.139 1.736 1.00 93.75 473 PRO A CA 1
ATOM 3816 C C . PRO A 1 473 ? -2.767 4.703 2.020 1.00 93.75 473 PRO A C 1
ATOM 3818 O O . PRO A 1 473 ? -1.977 4.106 2.756 1.00 93.75 473 PRO A O 1
ATOM 3821 N N . ILE A 1 474 ? -2.469 5.878 1.458 1.00 90.38 474 ILE A N 1
ATOM 3822 C CA . ILE A 1 474 ? -1.245 6.653 1.719 1.00 90.38 474 ILE A CA 1
ATOM 3823 C C . ILE A 1 474 ? -1.494 8.165 1.541 1.00 90.38 474 ILE A C 1
ATOM 3825 O O . ILE A 1 474 ? -2.432 8.566 0.844 1.00 90.38 474 ILE A O 1
ATOM 3829 N N . PHE A 1 475 ? -0.691 9.027 2.174 1.00 86.25 475 PHE A N 1
ATOM 3830 C CA . PHE A 1 475 ? -0.730 10.479 1.944 1.00 86.25 475 PHE A CA 1
ATOM 3831 C C . PHE A 1 475 ? 0.163 10.857 0.756 1.00 86.25 475 PHE A C 1
ATOM 3833 O O . PHE A 1 475 ? 1.334 11.193 0.926 1.00 86.25 475 PHE A O 1
ATOM 3840 N N . LYS A 1 476 ? -0.397 10.799 -0.459 1.00 81.06 476 LYS A N 1
ATOM 3841 C CA . LYS A 1 476 ? 0.339 11.080 -1.703 1.00 81.06 476 LYS A CA 1
ATOM 3842 C C . LYS A 1 476 ? 0.966 12.476 -1.736 1.00 81.06 476 LYS A C 1
ATOM 3844 O O . LYS A 1 476 ? 2.054 12.620 -2.270 1.00 81.06 476 LYS A O 1
ATOM 3849 N N . ASP A 1 477 ? 0.320 13.480 -1.147 1.00 76.62 477 ASP A N 1
ATOM 3850 C CA . ASP A 1 477 ? 0.725 14.892 -1.268 1.00 76.62 477 ASP A CA 1
ATOM 3851 C C . ASP A 1 477 ? 2.131 15.185 -0.706 1.00 76.62 477 ASP A C 1
ATOM 3853 O O . ASP A 1 477 ? 2.733 16.210 -1.017 1.00 76.62 477 ASP A O 1
ATOM 3857 N N . SER A 1 478 ? 2.677 14.282 0.117 1.00 70.38 478 SER A N 1
ATOM 3858 C CA . SER A 1 478 ? 4.036 14.371 0.673 1.00 70.38 478 SER A CA 1
ATOM 3859 C C . SER A 1 478 ? 5.042 13.415 0.019 1.00 70.38 478 SER A C 1
ATOM 3861 O O . SER A 1 478 ? 6.194 13.373 0.446 1.00 70.38 478 SER A O 1
ATOM 3863 N N . LEU A 1 479 ? 4.628 12.651 -0.996 1.00 84.50 479 LEU A N 1
ATOM 3864 C CA . LEU A 1 479 ? 5.424 11.610 -1.646 1.00 84.50 479 LEU A CA 1
ATOM 3865 C C . LEU A 1 479 ? 5.573 11.901 -3.143 1.00 84.50 479 LEU A C 1
ATOM 3867 O O . LEU A 1 479 ? 4.696 12.489 -3.773 1.00 84.50 479 LEU A O 1
ATOM 3871 N N . TYR A 1 480 ? 6.691 11.480 -3.725 1.00 83.06 480 TYR A N 1
ATOM 3872 C CA . TYR A 1 480 ? 6.974 11.657 -5.149 1.00 83.06 480 TYR A CA 1
ATOM 3873 C C . TYR A 1 480 ? 7.798 10.476 -5.694 1.00 83.06 480 TYR A C 1
ATOM 3875 O O . TYR A 1 480 ? 8.488 9.813 -4.913 1.00 83.06 480 TYR A O 1
ATOM 3883 N N . PRO A 1 481 ? 7.727 10.182 -7.007 1.00 84.44 481 PRO A N 1
ATOM 3884 C CA . PRO A 1 481 ? 8.518 9.115 -7.628 1.00 84.44 481 PRO A CA 1
ATOM 3885 C C . PRO A 1 481 ? 10.027 9.284 -7.381 1.00 84.44 481 PRO A C 1
ATOM 3887 O O . PRO A 1 481 ? 10.552 10.398 -7.453 1.00 84.44 481 PRO A O 1
ATOM 3890 N N . GLY A 1 482 ? 10.730 8.191 -7.072 1.00 82.00 482 GLY A N 1
ATOM 3891 C CA . GLY A 1 482 ? 12.163 8.200 -6.757 1.00 82.00 482 GLY A CA 1
ATOM 3892 C C . GLY A 1 482 ? 12.567 8.874 -5.435 1.00 82.00 482 GLY A C 1
ATOM 3893 O O . GLY A 1 482 ? 13.756 9.172 -5.253 1.00 82.00 482 GLY A O 1
ATOM 3894 N N . MET A 1 483 ? 11.616 9.140 -4.529 1.00 84.00 483 MET A N 1
ATOM 3895 C CA . MET A 1 483 ? 11.859 9.730 -3.205 1.00 84.00 483 MET A CA 1
ATOM 3896 C C . MET A 1 483 ? 12.847 8.905 -2.366 1.00 84.00 483 MET A C 1
ATOM 3898 O O . MET A 1 483 ? 12.732 7.687 -2.234 1.00 84.00 483 MET A O 1
ATOM 3902 N N . VAL A 1 484 ? 13.788 9.598 -1.722 1.00 80.56 484 VAL A N 1
ATOM 3903 C CA . VAL A 1 484 ? 14.721 8.986 -0.765 1.00 80.56 484 VAL A CA 1
ATOM 3904 C C . VAL A 1 484 ? 13.954 8.476 0.461 1.00 80.56 484 VAL A C 1
ATOM 3906 O O . VAL A 1 484 ? 13.056 9.148 0.962 1.00 80.56 484 VAL A O 1
ATOM 3909 N N . ASP A 1 485 ? 14.324 7.298 0.966 1.00 83.00 485 ASP A N 1
ATOM 3910 C CA . ASP A 1 485 ? 13.712 6.646 2.133 1.00 83.00 485 ASP A CA 1
ATOM 3911 C C . ASP A 1 485 ? 12.226 6.273 1.986 1.00 83.00 485 ASP A C 1
ATOM 3913 O O . ASP A 1 485 ? 11.531 6.094 2.995 1.00 83.00 485 ASP A O 1
ATOM 3917 N N . PHE A 1 486 ? 11.729 6.081 0.758 1.00 86.38 486 PHE A N 1
ATOM 3918 C CA . PHE A 1 486 ? 10.345 5.651 0.527 1.00 86.38 486 PHE A CA 1
ATOM 3919 C C . PHE A 1 486 ? 9.953 4.399 1.343 1.00 86.38 486 PHE A C 1
ATOM 3921 O O . PHE A 1 486 ? 8.814 4.267 1.792 1.00 86.38 486 PHE A O 1
ATOM 3928 N N . ASN A 1 487 ? 10.916 3.523 1.647 1.00 86.50 487 ASN A N 1
ATOM 3929 C CA . ASN A 1 487 ? 10.747 2.331 2.484 1.00 86.50 487 ASN A CA 1
ATOM 3930 C C . ASN A 1 487 ? 10.039 2.600 3.824 1.00 86.50 487 ASN A C 1
ATOM 3932 O O . ASN A 1 487 ? 9.328 1.716 4.312 1.00 86.50 487 ASN A O 1
ATOM 3936 N N . LYS A 1 488 ? 10.167 3.808 4.398 1.00 86.94 488 LYS A N 1
ATOM 3937 C CA . LYS A 1 488 ? 9.461 4.226 5.628 1.00 86.94 488 LYS A CA 1
ATOM 3938 C C . LYS A 1 488 ? 7.935 4.246 5.464 1.00 86.94 488 LYS A C 1
ATOM 3940 O O . LYS A 1 488 ? 7.219 4.078 6.445 1.00 86.94 488 LYS A O 1
ATOM 3945 N N . PHE A 1 489 ? 7.447 4.401 4.235 1.00 90.06 489 PHE A N 1
ATOM 3946 C CA . PHE A 1 489 ? 6.026 4.470 3.882 1.00 90.06 489 PHE A CA 1
ATOM 3947 C C . PHE A 1 489 ? 5.516 3.209 3.169 1.00 90.06 489 PHE A C 1
ATOM 3949 O O . PHE A 1 489 ? 4.335 3.123 2.837 1.00 90.06 489 PHE A O 1
ATOM 3956 N N . SER A 1 490 ? 6.375 2.203 2.966 1.00 90.12 490 SER A N 1
ATOM 3957 C CA . SER A 1 490 ? 6.039 0.957 2.256 1.00 90.12 490 SER A CA 1
ATOM 3958 C C . SER A 1 490 ? 4.844 0.195 2.847 1.00 90.12 490 SER A C 1
ATOM 3960 O O . SER A 1 490 ? 4.063 -0.397 2.101 1.00 90.12 490 SER A O 1
ATOM 3962 N N . SER A 1 491 ? 4.637 0.258 4.169 1.00 93.81 491 SER A N 1
ATOM 3963 C CA . SER A 1 491 ? 3.464 -0.319 4.851 1.00 93.81 491 SER A CA 1
ATOM 3964 C C . SER A 1 491 ? 2.147 0.383 4.519 1.00 93.81 491 SER A C 1
ATOM 3966 O O . SER A 1 491 ? 1.086 -0.091 4.920 1.00 93.81 491 SER A O 1
ATOM 3968 N N . GLY A 1 492 ? 2.205 1.526 3.836 1.00 93.44 492 GLY A N 1
ATOM 3969 C CA . GLY A 1 492 ? 1.096 2.454 3.710 1.00 93.44 492 GLY A CA 1
ATOM 3970 C C . GLY A 1 492 ? 0.817 3.153 5.031 1.00 93.44 492 GLY A C 1
ATOM 3971 O O . GLY A 1 492 ? 1.499 2.944 6.041 1.00 93.44 492 GLY A O 1
ATOM 3972 N N . GLN A 1 493 ? -0.197 4.004 5.016 1.00 90.25 493 GLN A N 1
ATOM 3973 C CA . GLN A 1 493 ? -0.582 4.813 6.161 1.00 90.25 493 GLN A CA 1
ATOM 3974 C C . GLN A 1 493 ? -2.070 4.629 6.370 1.00 90.25 493 GLN A C 1
ATOM 3976 O O . GLN A 1 493 ? -2.860 4.948 5.489 1.00 90.25 493 GLN A O 1
ATOM 3981 N N . GLU A 1 494 ? -2.447 4.138 7.548 1.00 88.94 494 GLU A N 1
ATOM 3982 C CA . GLU A 1 494 ? -3.830 3.809 7.880 1.00 88.94 494 GLU A CA 1
ATOM 3983 C C . GLU A 1 494 ? -4.789 4.934 7.468 1.00 88.94 494 GLU A C 1
ATOM 3985 O O . GLU A 1 494 ? -5.750 4.693 6.742 1.00 88.94 494 GLU A O 1
ATOM 3990 N N . ASN A 1 495 ? -4.479 6.180 7.838 1.00 85.00 495 ASN A N 1
ATOM 3991 C CA . ASN A 1 495 ? -5.289 7.374 7.568 1.00 85.00 495 ASN A CA 1
ATOM 3992 C C . ASN A 1 495 ? -4.995 8.083 6.236 1.00 85.00 495 ASN A C 1
ATOM 3994 O O . ASN A 1 495 ? -5.445 9.212 6.047 1.00 85.00 495 ASN A O 1
ATOM 3998 N N . GLY A 1 496 ? -4.266 7.438 5.322 1.00 86.00 496 GLY A N 1
ATOM 3999 C CA . GLY A 1 496 ? -3.932 7.998 4.018 1.00 86.00 496 GLY A CA 1
ATOM 4000 C C . GLY A 1 496 ? -5.160 8.410 3.201 1.00 86.00 496 GLY A C 1
ATOM 4001 O O . GLY A 1 496 ? -6.230 7.809 3.292 1.00 86.00 496 GLY A O 1
ATOM 4002 N N . THR A 1 497 ? -4.999 9.451 2.387 1.00 87.81 497 THR A N 1
ATOM 4003 C CA . THR A 1 497 ? -6.079 10.071 1.598 1.00 87.81 497 THR A CA 1
ATOM 4004 C C . THR A 1 497 ? -6.201 9.528 0.179 1.00 87.81 497 THR A C 1
ATOM 4006 O O . THR A 1 497 ? -7.174 9.836 -0.501 1.00 87.81 497 THR A O 1
ATOM 4009 N N . HIS A 1 498 ? -5.240 8.720 -0.272 1.00 91.00 498 HIS A N 1
ATOM 4010 C CA . HIS A 1 498 ? -5.181 8.194 -1.632 1.00 91.00 498 HIS A CA 1
ATOM 4011 C C . HIS A 1 498 ? -5.046 6.674 -1.617 1.00 91.00 498 HIS A C 1
ATOM 4013 O O . HIS A 1 498 ? -4.251 6.134 -0.850 1.00 91.00 498 HIS A O 1
ATOM 4019 N N . TRP A 1 499 ? -5.798 5.982 -2.473 1.00 95.88 499 TRP A N 1
ATOM 4020 C CA . TRP A 1 499 ? -5.657 4.540 -2.663 1.00 95.88 499 TRP A CA 1
ATOM 4021 C C . TRP A 1 499 ? -4.486 4.290 -3.609 1.00 95.88 499 TRP A C 1
ATOM 4023 O O . TRP A 1 499 ? -4.610 4.573 -4.796 1.00 95.88 499 TRP A O 1
ATOM 4033 N N . ILE A 1 500 ? -3.355 3.805 -3.096 1.00 96.88 500 ILE A N 1
ATOM 4034 C CA . ILE A 1 500 ? -2.158 3.501 -3.895 1.00 96.88 500 ILE A CA 1
ATOM 4035 C C . ILE A 1 500 ? -1.586 2.171 -3.395 1.00 96.88 500 ILE A C 1
ATOM 4037 O O . ILE A 1 500 ? -0.667 2.174 -2.580 1.00 96.88 500 ILE A O 1
ATOM 4041 N N . PRO A 1 501 ? -2.170 1.024 -3.769 1.00 97.50 501 PRO A N 1
ATOM 4042 C CA . PRO A 1 501 ? -1.800 -0.277 -3.235 1.00 97.50 501 PRO A CA 1
ATOM 4043 C C . PRO A 1 501 ? -0.386 -0.687 -3.645 1.00 97.50 501 PRO A C 1
ATOM 4045 O O . PRO A 1 501 ? 0.206 -0.134 -4.569 1.00 97.50 501 PRO A O 1
ATOM 4048 N N . THR A 1 502 ? 0.144 -1.672 -2.929 1.00 97.06 502 THR A N 1
ATOM 4049 C CA . THR A 1 502 ? 1.519 -2.142 -3.086 1.00 97.06 502 THR A CA 1
ATOM 4050 C C . THR A 1 502 ? 1.652 -3.181 -4.188 1.00 97.06 502 THR A C 1
ATOM 4052 O O . THR A 1 502 ? 0.850 -4.114 -4.255 1.00 97.06 502 THR A O 1
ATOM 4055 N N . GLU A 1 503 ? 2.701 -3.037 -4.988 1.00 98.56 503 GLU A N 1
ATOM 4056 C CA . GLU A 1 503 ? 3.271 -4.075 -5.839 1.00 98.56 503 GLU A CA 1
ATOM 4057 C C . GLU A 1 503 ? 4.563 -4.606 -5.216 1.00 98.56 503 GLU A C 1
ATOM 4059 O O . GLU A 1 503 ? 5.409 -3.828 -4.778 1.00 98.56 503 GLU A O 1
ATOM 4064 N N . THR A 1 504 ? 4.709 -5.931 -5.151 1.00 98.62 504 THR A N 1
ATOM 4065 C CA . THR A 1 504 ? 5.922 -6.597 -4.661 1.00 98.62 504 THR A CA 1
ATOM 4066 C C . THR A 1 504 ? 6.709 -7.178 -5.820 1.00 98.62 504 THR A C 1
ATOM 4068 O O . THR A 1 504 ? 6.358 -8.235 -6.341 1.00 98.62 504 THR A O 1
ATOM 4071 N N . ASP A 1 505 ? 7.778 -6.494 -6.186 1.00 98.38 505 ASP A N 1
ATOM 4072 C CA . ASP A 1 505 ? 8.735 -6.867 -7.213 1.00 98.38 505 ASP A CA 1
ATOM 4073 C C . ASP A 1 505 ? 9.909 -7.665 -6.625 1.00 98.38 505 ASP A C 1
ATOM 4075 O O . ASP A 1 505 ? 10.368 -7.436 -5.503 1.00 98.38 505 ASP A O 1
ATOM 4079 N N . VAL A 1 506 ? 10.354 -8.684 -7.360 1.00 98.69 506 VAL A N 1
ATOM 4080 C CA . VAL A 1 506 ? 11.507 -9.519 -6.995 1.00 98.69 506 VAL A CA 1
ATOM 4081 C C . VAL A 1 506 ? 11.948 -10.358 -8.186 1.00 98.69 506 VAL A C 1
ATOM 4083 O O . VAL A 1 506 ? 11.119 -10.843 -8.954 1.00 98.69 506 VAL A O 1
ATOM 4086 N N . SER A 1 507 ? 13.248 -10.616 -8.318 1.00 98.81 507 SER A N 1
ATOM 4087 C CA . SER A 1 507 ? 13.765 -11.560 -9.313 1.00 98.81 507 SER A CA 1
ATOM 4088 C C . SER A 1 507 ? 13.701 -13.017 -8.870 1.00 98.81 507 SER A C 1
ATOM 4090 O O . SER A 1 507 ? 13.867 -13.341 -7.693 1.00 98.81 507 SER A O 1
ATOM 4092 N N . ILE A 1 508 ? 13.492 -13.940 -9.812 1.00 98.75 508 ILE A N 1
ATOM 4093 C CA . ILE A 1 508 ? 13.658 -15.381 -9.579 1.00 98.75 508 ILE A CA 1
ATOM 4094 C C . ILE A 1 508 ? 15.127 -15.742 -9.289 1.00 98.75 508 ILE A C 1
ATOM 4096 O O . ILE A 1 508 ? 15.394 -16.749 -8.634 1.00 98.75 508 ILE A O 1
ATOM 4100 N N . ARG A 1 509 ? 16.071 -14.886 -9.693 1.00 98.62 509 ARG A N 1
ATOM 4101 C CA . ARG A 1 509 ? 17.524 -14.989 -9.468 1.00 98.62 509 ARG A CA 1
ATOM 4102 C C . ARG A 1 509 ? 18.016 -13.926 -8.475 1.00 98.62 509 ARG A C 1
ATOM 4104 O O . ARG A 1 509 ? 17.189 -13.173 -7.953 1.00 98.62 509 ARG A O 1
ATOM 4111 N N . PRO A 1 510 ? 19.311 -13.911 -8.106 1.00 98.19 510 PRO A N 1
ATOM 4112 C CA . PRO A 1 510 ? 19.905 -12.785 -7.390 1.00 98.19 510 PRO A CA 1
ATOM 4113 C C . PRO A 1 510 ? 19.822 -11.465 -8.168 1.00 98.19 510 PRO A C 1
ATOM 4115 O O . PRO A 1 510 ? 19.387 -10.479 -7.585 1.00 98.19 510 PRO A O 1
ATOM 4118 N N . GLY A 1 511 ? 20.190 -11.467 -9.454 1.00 97.81 511 GLY A N 1
ATOM 4119 C CA . GLY A 1 511 ? 20.127 -10.304 -10.345 1.00 97.81 511 GLY A CA 1
ATOM 4120 C C . GLY A 1 511 ? 18.811 -10.192 -11.117 1.00 97.81 511 GLY A C 1
ATOM 4121 O O . GLY A 1 511 ? 18.019 -11.146 -11.169 1.00 97.81 511 GLY A O 1
ATOM 4122 N N . TRP A 1 512 ? 18.566 -9.023 -11.708 1.00 98.44 512 TRP A N 1
ATOM 4123 C CA . TRP A 1 512 ? 17.437 -8.771 -12.598 1.00 98.44 512 TRP A CA 1
ATOM 4124 C C . TRP A 1 512 ? 17.710 -9.270 -14.011 1.00 98.44 512 TRP A C 1
ATOM 4126 O O . TRP A 1 512 ? 16.794 -9.822 -14.621 1.00 98.44 512 TRP A O 1
ATOM 4136 N N . TYR A 1 513 ? 18.941 -9.142 -14.509 1.00 98.62 513 TYR A N 1
ATOM 4137 C CA . TYR A 1 513 ? 19.341 -9.660 -15.818 1.00 98.62 513 TYR A CA 1
ATOM 4138 C C . TYR A 1 513 ? 19.820 -11.112 -15.736 1.00 98.62 513 TYR A C 1
ATOM 4140 O O . TYR A 1 513 ? 20.001 -11.699 -14.668 1.00 98.62 513 TYR A O 1
ATOM 4148 N N . TYR A 1 514 ? 19.955 -11.745 -16.903 1.00 98.69 514 TYR A N 1
ATOM 4149 C CA . TYR A 1 514 ? 20.509 -13.089 -16.975 1.00 98.69 514 TYR A CA 1
ATOM 4150 C C . TYR A 1 514 ? 22.023 -13.038 -16.783 1.00 98.69 514 TYR A C 1
ATOM 4152 O O . TYR A 1 514 ? 22.723 -12.394 -17.562 1.00 98.69 514 TYR A O 1
ATOM 4160 N N . HIS A 1 515 ? 22.491 -13.820 -15.816 1.00 98.50 515 HIS A N 1
ATOM 4161 C CA . HIS A 1 515 ? 23.892 -14.139 -15.594 1.00 98.50 515 HIS A CA 1
ATOM 4162 C C . HIS A 1 515 ? 24.044 -15.660 -15.521 1.00 98.50 515 HIS A C 1
ATOM 4164 O O . HIS A 1 515 ? 23.281 -16.332 -14.816 1.00 98.50 515 HIS A O 1
ATOM 4170 N N . GLU A 1 516 ? 25.008 -16.205 -16.263 1.00 98.19 516 GLU A N 1
ATOM 4171 C CA . GLU A 1 516 ? 25.249 -17.654 -16.335 1.00 98.19 516 GLU A CA 1
ATOM 4172 C C . GLU A 1 516 ? 25.704 -18.217 -14.977 1.00 98.19 516 GLU A C 1
ATOM 4174 O O . GLU A 1 516 ? 25.263 -19.288 -14.558 1.00 98.19 516 GLU A O 1
ATOM 4179 N N . ASP A 1 517 ? 26.495 -17.456 -14.216 1.00 98.00 517 ASP A N 1
ATOM 4180 C CA . ASP A 1 517 ? 26.942 -17.834 -12.867 1.00 98.00 517 ASP A CA 1
ATOM 4181 C C . ASP A 1 517 ? 25.788 -17.937 -11.845 1.00 98.00 517 ASP A C 1
ATOM 4183 O O . ASP A 1 517 ? 25.912 -18.609 -10.816 1.00 98.00 517 ASP A O 1
ATOM 4187 N N . GLN A 1 518 ? 24.623 -17.361 -12.158 1.00 98.50 518 GLN A N 1
ATOM 4188 C CA . GLN A 1 518 ? 23.409 -17.434 -11.347 1.00 98.50 518 GLN A CA 1
ATOM 4189 C C . GLN A 1 518 ? 22.481 -18.598 -11.727 1.00 98.50 518 GLN A C 1
ATOM 4191 O O . GLN A 1 518 ? 21.449 -18.778 -11.073 1.00 98.50 518 GLN A O 1
ATOM 4196 N N . ASP A 1 519 ? 22.814 -19.425 -12.726 1.00 98.50 519 ASP A N 1
ATOM 4197 C CA . ASP A 1 519 ? 21.961 -20.551 -13.156 1.00 98.50 519 ASP A CA 1
ATOM 4198 C C . ASP A 1 519 ? 21.680 -21.555 -12.040 1.00 98.50 519 ASP A C 1
ATOM 4200 O O . ASP A 1 519 ? 20.595 -22.143 -11.977 1.00 98.50 519 ASP A O 1
ATOM 4204 N N . SER A 1 520 ? 22.642 -21.732 -11.136 1.00 97.75 520 SER A N 1
ATOM 4205 C CA . SER A 1 520 ? 22.515 -22.586 -9.951 1.00 97.75 520 SER A CA 1
ATOM 4206 C C . SER A 1 520 ? 21.835 -21.891 -8.761 1.00 97.75 520 SER A C 1
ATOM 4208 O O . SER A 1 520 ? 21.488 -22.551 -7.781 1.00 97.75 520 SER A O 1
ATOM 4210 N N . LEU A 1 521 ? 21.612 -20.575 -8.851 1.00 98.44 521 LEU A N 1
ATOM 4211 C CA . LEU A 1 521 ? 21.092 -19.713 -7.782 1.00 98.44 521 LEU A CA 1
ATOM 4212 C C . LEU A 1 521 ? 19.620 -19.320 -7.980 1.00 98.44 521 LEU A C 1
ATOM 4214 O O . LEU A 1 521 ? 19.086 -18.503 -7.223 1.00 98.44 521 LEU A O 1
ATOM 4218 N N . VAL A 1 522 ? 18.945 -19.906 -8.974 1.00 98.69 522 VAL A N 1
ATOM 4219 C CA . VAL A 1 522 ? 17.496 -19.763 -9.169 1.00 98.69 522 VAL A CA 1
ATOM 4220 C C . VAL A 1 522 ? 16.772 -20.136 -7.872 1.00 98.69 522 VAL A C 1
ATOM 4222 O O . VAL A 1 522 ? 16.971 -21.216 -7.305 1.00 98.69 522 VAL A O 1
ATOM 4225 N N . LYS A 1 523 ? 15.912 -19.237 -7.383 1.00 98.62 523 LYS A N 1
ATOM 4226 C CA . LYS A 1 523 ? 15.144 -19.442 -6.151 1.00 98.62 523 LYS A CA 1
ATOM 4227 C C . LYS A 1 523 ? 14.341 -20.739 -6.251 1.00 98.62 523 LYS A C 1
ATOM 4229 O O . LYS A 1 523 ? 13.595 -20.966 -7.201 1.00 98.62 523 LYS A O 1
ATOM 4234 N N . SER A 1 524 ? 14.461 -21.582 -5.227 1.00 98.44 524 SER A N 1
ATOM 4235 C CA . SER A 1 524 ? 13.756 -22.863 -5.191 1.00 98.44 524 SER A CA 1
ATOM 4236 C C . SER A 1 524 ? 12.229 -22.674 -5.198 1.00 98.44 524 SER A C 1
ATOM 4238 O O . SER A 1 524 ? 11.730 -21.671 -4.672 1.00 98.44 524 SER A O 1
ATOM 4240 N N . PRO A 1 525 ? 11.452 -23.665 -5.681 1.00 98.12 525 PRO A N 1
ATOM 4241 C CA . PRO A 1 525 ? 9.989 -23.628 -5.631 1.00 98.12 525 PRO A CA 1
ATOM 4242 C C . PRO A 1 525 ? 9.419 -23.281 -4.251 1.00 98.12 525 PRO A C 1
ATOM 4244 O O . PRO A 1 525 ? 8.461 -22.519 -4.146 1.00 98.12 525 PRO A O 1
ATOM 4247 N N . LYS A 1 526 ? 10.038 -23.794 -3.177 1.00 97.00 526 LYS A N 1
ATOM 4248 C CA . LYS A 1 526 ? 9.636 -23.493 -1.798 1.00 97.00 526 LYS A CA 1
ATOM 4249 C C . LYS A 1 526 ? 9.859 -22.020 -1.460 1.00 97.00 526 LYS A C 1
ATOM 4251 O O . LYS A 1 526 ? 8.958 -21.398 -0.915 1.00 97.00 526 LYS A O 1
ATOM 4256 N N . LYS A 1 527 ? 11.013 -21.438 -1.809 1.00 98.12 527 LYS A N 1
ATOM 4257 C CA . LYS A 1 527 ? 11.271 -20.008 -1.565 1.00 98.12 527 LYS A CA 1
ATOM 4258 C C . LYS A 1 527 ? 10.321 -19.116 -2.369 1.00 98.12 527 LYS A C 1
ATOM 4260 O O . LYS A 1 527 ? 9.830 -18.130 -1.830 1.00 98.12 527 LYS A O 1
ATOM 4265 N N . LEU A 1 528 ? 10.024 -19.476 -3.617 1.00 98.50 528 LEU A N 1
ATOM 4266 C CA . LEU A 1 528 ? 9.046 -18.753 -4.437 1.00 98.50 528 LEU A CA 1
ATOM 4267 C C . LEU A 1 528 ? 7.626 -18.845 -3.860 1.00 98.50 528 LEU A C 1
ATOM 4269 O O . LEU A 1 528 ? 6.891 -17.860 -3.864 1.00 98.50 528 LEU A O 1
ATOM 4273 N N . ARG A 1 529 ? 7.255 -20.001 -3.298 1.00 97.19 529 ARG A N 1
ATOM 4274 C CA . ARG A 1 529 ? 5.994 -20.165 -2.567 1.00 97.19 529 ARG A CA 1
ATOM 4275 C C . ARG A 1 529 ? 5.944 -19.259 -1.336 1.00 97.19 529 ARG A C 1
ATOM 4277 O O . ARG A 1 529 ? 4.918 -18.632 -1.104 1.00 97.19 529 ARG A O 1
ATOM 4284 N N . GLU A 1 530 ? 7.031 -19.151 -0.570 1.00 98.19 530 GLU A N 1
ATOM 4285 C CA . GLU A 1 530 ? 7.093 -18.199 0.548 1.00 98.19 530 GLU A CA 1
ATOM 4286 C C . GLU A 1 530 ? 6.842 -16.771 0.056 1.00 98.19 530 GLU A C 1
ATOM 4288 O O . GLU A 1 530 ? 5.926 -16.122 0.548 1.00 98.19 530 GLU A O 1
ATOM 4293 N N . ILE A 1 531 ? 7.547 -16.330 -0.991 1.00 98.62 531 ILE A N 1
ATOM 4294 C CA . ILE A 1 531 ? 7.344 -15.010 -1.612 1.00 98.62 531 ILE A CA 1
ATOM 4295 C C . ILE A 1 531 ? 5.875 -14.795 -2.009 1.00 98.62 531 ILE A C 1
ATOM 4297 O O . ILE A 1 531 ? 5.324 -13.736 -1.726 1.00 98.62 531 ILE A O 1
ATOM 4301 N N . TYR A 1 532 ? 5.197 -15.794 -2.583 1.00 98.44 532 TYR A N 1
ATOM 4302 C CA . TYR A 1 532 ? 3.763 -15.719 -2.902 1.00 98.44 532 TYR A CA 1
ATOM 4303 C C . TYR A 1 532 ? 2.890 -15.411 -1.665 1.00 98.44 532 TYR A C 1
ATOM 4305 O O . TYR A 1 532 ? 2.026 -14.531 -1.705 1.00 98.44 532 TYR A O 1
ATOM 4313 N N . PHE A 1 533 ? 3.131 -16.082 -0.533 1.00 98.25 533 PHE A N 1
ATOM 4314 C CA . PHE A 1 533 ? 2.426 -15.787 0.725 1.00 98.25 533 PHE A CA 1
ATOM 4315 C C . PHE A 1 533 ? 2.855 -14.453 1.353 1.00 98.25 533 PHE A C 1
ATOM 4317 O O . PHE A 1 533 ? 2.055 -13.820 2.042 1.00 98.25 533 PHE A O 1
ATOM 4324 N N . GLU A 1 534 ? 4.094 -14.018 1.130 1.00 98.38 534 GLU A N 1
ATOM 4325 C CA . GLU A 1 534 ? 4.638 -12.758 1.646 1.00 98.38 534 GLU A CA 1
ATOM 4326 C C . GLU A 1 534 ? 4.324 -11.537 0.770 1.00 98.38 534 GLU A C 1
ATOM 4328 O O . GLU A 1 534 ? 4.618 -10.421 1.184 1.00 98.38 534 GLU A O 1
ATOM 4333 N N . SER A 1 535 ? 3.678 -11.729 -0.381 1.00 98.56 535 SER A N 1
ATOM 4334 C CA . SER A 1 535 ? 3.239 -10.680 -1.314 1.00 98.56 535 SER A CA 1
ATOM 4335 C C . SER A 1 535 ? 1.711 -10.676 -1.438 1.00 98.56 535 SER A C 1
ATOM 4337 O O . SER A 1 535 ? 1.026 -9.971 -0.695 1.00 98.56 535 SER A O 1
ATOM 4339 N N . ILE A 1 536 ? 1.154 -11.542 -2.290 1.00 98.12 536 ILE A N 1
ATOM 4340 C CA . ILE A 1 536 ? -0.291 -11.720 -2.518 1.00 98.12 536 ILE A CA 1
ATOM 4341 C C . ILE A 1 536 ? -1.021 -12.039 -1.214 1.00 98.12 536 ILE A C 1
ATOM 4343 O O . ILE A 1 536 ? -2.129 -11.562 -0.968 1.00 98.12 536 ILE A O 1
ATOM 4347 N N . GLY A 1 537 ? -0.380 -12.818 -0.341 1.00 98.25 537 GLY A N 1
ATOM 4348 C CA . GLY A 1 537 ? -0.907 -13.131 0.983 1.00 98.25 537 GLY A CA 1
ATOM 4349 C C . GLY A 1 537 ? -0.913 -11.969 1.979 1.00 98.25 537 GLY A C 1
ATOM 4350 O O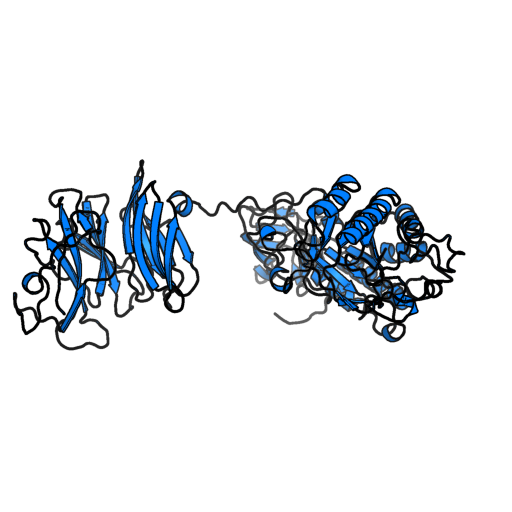 . GLY A 1 537 ? -1.451 -12.139 3.072 1.00 98.25 537 GLY A O 1
ATOM 4351 N N . ARG A 1 538 ? -0.358 -10.802 1.635 1.00 98.31 538 ARG A N 1
ATOM 4352 C CA . ARG A 1 538 ? -0.235 -9.618 2.502 1.00 98.31 538 ARG A CA 1
ATOM 4353 C C . ARG A 1 538 ? -0.746 -8.339 1.821 1.00 98.31 538 ARG A C 1
ATOM 4355 O O . ARG A 1 538 ? -0.161 -7.275 1.998 1.00 98.31 538 ARG A O 1
ATOM 4362 N N . ASN A 1 539 ? -1.862 -8.431 1.095 1.00 98.44 539 ASN A N 1
ATOM 4363 C CA . ASN A 1 539 ? -2.508 -7.292 0.431 1.00 98.44 539 ASN A CA 1
ATOM 4364 C C . ASN A 1 539 ? -1.595 -6.566 -0.581 1.00 98.44 539 ASN A C 1
ATOM 4366 O O . ASN A 1 539 ? -1.580 -5.340 -0.655 1.00 98.44 539 ASN A O 1
ATOM 4370 N N . SER A 1 540 ? -0.825 -7.334 -1.349 1.00 98.19 540 SER A N 1
ATOM 4371 C CA . SER A 1 540 ? 0.033 -6.843 -2.431 1.00 98.19 540 SER A CA 1
ATOM 4372 C C . SER A 1 540 ? -0.241 -7.628 -3.716 1.00 98.19 540 SER A C 1
ATOM 4374 O O . SER A 1 540 ? -0.937 -8.647 -3.683 1.00 98.19 540 SER A O 1
ATOM 4376 N N . SER A 1 541 ? 0.296 -7.184 -4.846 1.00 98.25 541 SER A N 1
ATOM 4377 C CA . SER A 1 541 ? 0.540 -8.065 -5.995 1.00 98.25 541 SER A CA 1
ATOM 4378 C C . SER A 1 541 ? 1.953 -8.659 -5.925 1.00 98.25 541 SER A C 1
ATOM 4380 O O . SER A 1 541 ? 2.773 -8.239 -5.109 1.00 98.25 541 SER A O 1
ATOM 4382 N N . LEU A 1 542 ? 2.235 -9.652 -6.767 1.00 98.81 542 LEU A N 1
ATOM 4383 C CA . LEU A 1 542 ? 3.568 -10.199 -6.991 1.00 98.81 542 LEU A CA 1
ATOM 4384 C C . LEU A 1 542 ? 3.967 -9.996 -8.452 1.00 98.81 542 LEU A C 1
ATOM 4386 O O . LEU A 1 542 ? 3.373 -10.602 -9.352 1.00 98.81 542 LEU A O 1
ATOM 4390 N N . LEU A 1 543 ? 5.011 -9.199 -8.642 1.00 98.81 543 LEU A N 1
ATOM 4391 C CA . LEU A 1 543 ? 5.725 -9.026 -9.893 1.00 98.81 543 LEU A CA 1
ATOM 4392 C C . LEU A 1 543 ? 7.030 -9.836 -9.833 1.00 98.81 543 LEU A C 1
ATOM 4394 O O . LEU A 1 543 ? 8.001 -9.437 -9.195 1.00 98.81 543 LEU A O 1
ATOM 4398 N N . LEU A 1 544 ? 7.049 -11.014 -10.460 1.00 98.88 544 LEU A N 1
ATOM 4399 C CA . LEU A 1 544 ? 8.221 -11.899 -10.431 1.00 98.88 544 LEU A CA 1
ATOM 4400 C C . LEU A 1 544 ? 9.038 -11.748 -11.716 1.00 98.88 544 LEU A C 1
ATOM 4402 O O . LEU A 1 544 ? 8.563 -12.113 -12.794 1.00 98.88 544 LEU A O 1
ATOM 4406 N N . ASN A 1 545 ? 10.273 -11.262 -11.604 1.00 98.88 545 ASN A N 1
ATOM 4407 C CA . ASN A 1 545 ? 11.187 -11.176 -12.735 1.00 98.88 545 ASN A CA 1
ATOM 4408 C C . ASN A 1 545 ? 11.746 -12.543 -13.142 1.00 98.88 545 ASN A C 1
ATOM 4410 O O . ASN A 1 545 ? 12.179 -13.326 -12.294 1.00 98.88 545 ASN A O 1
ATOM 4414 N N . ILE A 1 546 ? 11.745 -12.801 -14.449 1.00 98.69 546 ILE A N 1
ATOM 4415 C CA . ILE A 1 546 ? 12.284 -14.002 -15.085 1.00 98.69 546 ILE A CA 1
ATOM 4416 C C . ILE A 1 546 ? 13.189 -13.537 -16.235 1.00 98.69 546 ILE A C 1
ATOM 4418 O O . ILE A 1 546 ? 12.686 -13.248 -17.322 1.00 98.69 546 ILE A O 1
ATOM 4422 N N . PRO A 1 547 ? 14.510 -13.419 -16.028 1.00 98.56 547 PRO A N 1
ATOM 4423 C CA . PRO A 1 547 ? 15.375 -12.904 -17.075 1.00 98.56 547 PRO A CA 1
ATOM 4424 C C . PRO A 1 547 ? 15.451 -13.861 -18.262 1.00 98.56 547 PRO A C 1
ATOM 4426 O O . PRO A 1 547 ? 15.385 -15.087 -18.125 1.00 98.56 547 PRO A O 1
ATOM 4429 N N . VAL A 1 548 ? 15.623 -13.274 -19.439 1.00 98.62 548 VAL A N 1
ATOM 4430 C CA . VAL A 1 548 ? 15.829 -14.002 -20.690 1.00 98.62 548 VAL A CA 1
ATOM 4431 C C . VAL A 1 548 ? 17.328 -14.092 -20.956 1.00 98.62 548 VAL A C 1
ATOM 4433 O O . VAL A 1 548 ? 18.055 -13.109 -20.809 1.00 98.62 548 VAL A O 1
ATOM 4436 N N . ASP A 1 549 ? 17.789 -15.279 -21.342 1.00 98.38 549 ASP A N 1
ATOM 4437 C CA . ASP A 1 549 ? 19.201 -15.532 -21.614 1.00 98.38 549 ASP A CA 1
ATOM 4438 C C . ASP A 1 549 ? 19.656 -15.010 -22.989 1.00 98.38 549 ASP A C 1
ATOM 4440 O O . ASP A 1 549 ? 18.870 -14.522 -23.805 1.00 98.38 549 ASP A O 1
ATOM 4444 N N . ARG A 1 550 ? 20.952 -15.152 -23.287 1.00 98.06 550 ARG A N 1
ATOM 4445 C CA . ARG A 1 550 ? 21.569 -14.674 -24.540 1.00 98.06 550 ARG A CA 1
ATOM 4446 C C . ARG A 1 550 ? 21.008 -15.323 -25.812 1.00 98.06 550 ARG A C 1
ATOM 4448 O O . ARG A 1 550 ? 21.195 -14.784 -26.904 1.00 98.06 550 ARG A O 1
ATOM 4455 N N . ARG A 1 551 ? 20.315 -16.462 -25.710 1.00 98.00 551 ARG A N 1
ATOM 4456 C CA . ARG A 1 551 ? 19.633 -17.092 -26.854 1.00 98.00 551 ARG A CA 1
ATOM 4457 C C . ARG A 1 551 ? 18.343 -16.353 -27.198 1.00 98.00 551 ARG A C 1
ATOM 4459 O O . ARG A 1 551 ? 17.903 -16.430 -28.342 1.00 98.00 551 ARG A O 1
ATOM 4466 N N . GLY A 1 552 ? 17.766 -15.627 -26.237 1.00 98.38 552 GLY A N 1
ATOM 4467 C CA . GLY A 1 552 ? 16.432 -15.040 -26.323 1.00 98.38 552 GLY A CA 1
ATOM 4468 C C . GLY A 1 552 ? 15.341 -15.968 -25.775 1.00 98.38 552 GLY A C 1
ATOM 4469 O O . GLY A 1 552 ? 14.197 -15.903 -26.226 1.00 98.38 552 GLY A O 1
ATOM 4470 N N . LYS A 1 553 ? 15.673 -16.853 -24.824 1.00 98.62 553 LYS A N 1
ATOM 4471 C CA . LYS A 1 553 ? 14.724 -17.780 -24.179 1.00 98.62 553 LYS A CA 1
ATOM 4472 C C . LYS A 1 553 ? 14.764 -17.654 -22.656 1.00 98.62 553 LYS A C 1
ATOM 4474 O O . LYS A 1 553 ? 15.786 -17.292 -22.079 1.00 98.62 553 LYS A O 1
ATOM 4479 N N . ILE A 1 554 ? 13.658 -18.000 -21.997 1.00 98.69 554 ILE A N 1
ATOM 4480 C CA . ILE A 1 554 ? 13.677 -18.251 -20.550 1.00 98.69 554 ILE A CA 1
ATOM 4481 C C . ILE A 1 554 ? 14.483 -19.527 -20.315 1.00 98.69 554 ILE A C 1
ATOM 4483 O O . ILE A 1 554 ? 14.179 -20.572 -20.904 1.00 98.69 554 ILE A O 1
ATOM 4487 N N . HIS A 1 555 ? 15.491 -19.437 -19.450 1.00 98.62 555 HIS A N 1
ATOM 4488 C CA . HIS A 1 555 ? 16.404 -20.535 -19.171 1.00 98.62 555 HIS A CA 1
ATOM 4489 C C . HIS A 1 555 ? 15.696 -21.721 -18.474 1.00 98.62 555 HIS A C 1
ATOM 4491 O O . HIS A 1 555 ? 14.663 -21.582 -17.811 1.00 98.62 555 HIS A O 1
ATOM 4497 N N . GLN A 1 556 ? 16.216 -22.939 -18.670 1.00 98.00 556 GLN A N 1
ATOM 4498 C CA . GLN A 1 556 ? 15.511 -24.166 -18.275 1.00 98.00 556 GLN A CA 1
ATOM 4499 C C . GLN A 1 556 ? 15.333 -24.284 -16.754 1.00 98.00 556 GLN A C 1
ATOM 4501 O O . GLN A 1 556 ? 14.309 -24.787 -16.295 1.00 98.00 556 GLN A O 1
ATOM 4506 N N . ASN A 1 557 ? 16.308 -23.805 -15.973 1.00 98.50 557 ASN A N 1
ATOM 4507 C CA . ASN A 1 557 ? 16.274 -23.888 -14.511 1.00 98.50 557 ASN A CA 1
ATOM 4508 C C . ASN A 1 557 ? 15.149 -23.011 -13.947 1.00 98.50 557 ASN A C 1
ATOM 4510 O O . ASN A 1 557 ? 14.417 -23.436 -13.053 1.00 98.50 557 ASN A O 1
ATOM 4514 N N . ASP A 1 558 ? 14.955 -21.830 -14.530 1.00 98.62 558 ASP A N 1
ATOM 4515 C CA . ASP A 1 558 ? 13.882 -20.887 -14.223 1.00 98.62 558 ASP A CA 1
ATOM 4516 C C . ASP A 1 558 ? 12.529 -21.518 -14.554 1.00 98.62 558 ASP A C 1
ATOM 4518 O O . ASP A 1 558 ? 11.636 -21.562 -13.708 1.00 98.62 558 ASP A O 1
ATOM 4522 N N . SER A 1 559 ? 12.403 -22.107 -15.749 1.00 97.88 559 SER A N 1
ATOM 4523 C CA . SER A 1 559 ? 11.197 -22.833 -16.163 1.00 97.88 559 SER A CA 1
ATOM 4524 C C . SER A 1 559 ? 10.856 -23.988 -15.206 1.00 97.88 559 SER A C 1
ATOM 4526 O O . SER A 1 559 ? 9.710 -24.123 -14.772 1.00 97.88 559 SER A O 1
ATOM 4528 N N . LEU A 1 560 ? 11.847 -24.787 -14.792 1.00 97.94 560 LEU A N 1
ATOM 4529 C CA . LEU A 1 560 ? 11.658 -25.883 -13.833 1.00 97.94 560 LEU A CA 1
ATOM 4530 C C . LEU A 1 560 ? 11.252 -25.382 -12.438 1.00 97.94 560 LEU A C 1
ATOM 4532 O O . LEU A 1 560 ? 10.352 -25.961 -11.818 1.00 97.94 560 LEU A O 1
ATOM 4536 N N . ALA A 1 561 ? 11.865 -24.299 -11.951 1.00 98.50 561 ALA A N 1
ATOM 4537 C CA . ALA A 1 561 ? 11.505 -23.681 -10.675 1.00 98.50 561 ALA A CA 1
ATOM 4538 C C . ALA A 1 561 ? 10.060 -23.154 -10.690 1.00 98.50 561 ALA A C 1
ATOM 4540 O O . ALA A 1 561 ? 9.294 -23.396 -9.752 1.00 98.50 561 ALA A O 1
ATOM 4541 N N . LEU A 1 562 ? 9.659 -22.522 -11.795 1.00 98.25 562 LEU A N 1
ATOM 4542 C CA . LEU A 1 562 ? 8.299 -22.051 -12.052 1.00 98.25 562 LEU A CA 1
ATOM 4543 C C . LEU A 1 562 ? 7.287 -23.210 -12.100 1.00 98.25 562 LEU A C 1
ATOM 4545 O O . LEU A 1 562 ? 6.242 -23.151 -11.445 1.00 98.25 562 LEU A O 1
ATOM 4549 N N . VAL A 1 563 ? 7.605 -24.318 -12.776 1.00 96.88 563 VAL A N 1
ATOM 4550 C CA . VAL A 1 563 ? 6.769 -25.535 -12.752 1.00 96.88 563 VAL A CA 1
ATOM 4551 C C . VAL A 1 563 ? 6.619 -26.074 -11.326 1.00 96.88 563 VAL A C 1
ATOM 4553 O O . VAL A 1 563 ? 5.514 -26.447 -10.920 1.00 96.88 563 VAL A O 1
ATOM 4556 N N . GLY A 1 564 ? 7.703 -26.094 -10.546 1.00 97.44 564 GLY A N 1
ATOM 4557 C CA . GLY A 1 564 ? 7.664 -26.474 -9.134 1.00 97.44 564 GLY A CA 1
ATOM 4558 C C . GLY A 1 564 ? 6.752 -25.565 -8.306 1.00 97.44 564 GLY A C 1
ATOM 4559 O O . GLY A 1 564 ? 5.924 -26.063 -7.544 1.00 97.44 564 GLY A O 1
ATOM 4560 N N . LEU A 1 565 ? 6.846 -24.245 -8.496 1.00 97.75 565 LEU A N 1
ATOM 4561 C CA . LEU A 1 565 ? 5.972 -23.267 -7.843 1.00 97.75 565 LEU A CA 1
ATOM 4562 C C . LEU A 1 565 ? 4.497 -23.505 -8.199 1.00 97.75 565 LEU A C 1
ATOM 4564 O O . LEU A 1 565 ? 3.650 -23.566 -7.312 1.00 97.75 565 LEU A O 1
ATOM 4568 N N . SER A 1 566 ? 4.195 -23.702 -9.486 1.00 96.31 566 SER A N 1
ATOM 4569 C CA . SER A 1 566 ? 2.840 -23.989 -9.980 1.00 96.31 566 SER A CA 1
ATOM 4570 C C . SER A 1 566 ? 2.246 -25.234 -9.323 1.00 96.31 566 SER A C 1
ATOM 4572 O O . SER A 1 566 ? 1.086 -25.220 -8.908 1.00 96.31 566 SER A O 1
ATOM 4574 N N . LYS A 1 567 ? 3.044 -26.300 -9.160 1.00 96.50 567 LYS A N 1
ATOM 4575 C CA . LYS A 1 567 ? 2.622 -27.511 -8.439 1.00 96.50 567 LYS A CA 1
ATOM 4576 C C . LYS A 1 567 ? 2.283 -27.213 -6.977 1.00 96.50 567 LYS A C 1
ATOM 4578 O O . LYS A 1 567 ? 1.246 -27.671 -6.506 1.00 96.50 567 LYS A O 1
ATOM 4583 N N . LEU A 1 568 ? 3.114 -26.430 -6.287 1.00 96.25 568 LEU A N 1
ATOM 4584 C CA . LEU A 1 568 ? 2.892 -26.069 -4.885 1.00 96.25 568 LEU A CA 1
ATOM 4585 C C . LEU A 1 568 ? 1.637 -25.204 -4.701 1.00 96.25 568 LEU A C 1
ATOM 4587 O O . LEU A 1 568 ? 0.791 -25.551 -3.884 1.00 96.25 568 LEU A O 1
ATOM 4591 N N . ILE A 1 569 ? 1.459 -24.149 -5.505 1.00 95.75 569 ILE A N 1
ATOM 4592 C CA . ILE A 1 569 ? 0.271 -23.277 -5.441 1.00 95.75 569 ILE A CA 1
ATOM 4593 C C . ILE A 1 569 ? -1.004 -24.078 -5.744 1.00 95.75 569 ILE A C 1
ATOM 4595 O O . ILE A 1 569 ? -2.003 -23.959 -5.034 1.00 95.75 569 ILE A O 1
ATOM 4599 N N . LYS A 1 570 ? -0.985 -24.936 -6.775 1.00 95.62 570 LYS A N 1
ATOM 4600 C CA . LYS A 1 570 ? -2.133 -25.800 -7.102 1.00 95.62 570 LYS A CA 1
ATOM 4601 C C . LYS A 1 570 ? -2.453 -26.783 -5.979 1.00 95.62 570 LYS A C 1
ATOM 4603 O O . LYS A 1 570 ? -3.627 -27.057 -5.757 1.00 95.62 570 LYS A O 1
ATOM 4608 N N . ALA A 1 571 ? -1.440 -27.305 -5.287 1.00 95.19 571 ALA A N 1
ATOM 4609 C CA . ALA A 1 571 ? -1.641 -28.169 -4.130 1.00 95.19 571 ALA A CA 1
ATOM 4610 C C . ALA A 1 571 ? -2.240 -27.395 -2.944 1.00 95.19 571 ALA A C 1
ATOM 4612 O O . ALA A 1 571 ? -3.212 -27.863 -2.358 1.00 95.19 571 ALA A O 1
ATOM 4613 N N . ASP A 1 572 ? -1.723 -26.198 -2.645 1.00 95.81 572 ASP A N 1
ATOM 4614 C CA . ASP A 1 572 ? -2.189 -25.358 -1.534 1.00 95.81 572 ASP A CA 1
ATOM 4615 C C . ASP A 1 572 ? -3.667 -24.977 -1.648 1.00 95.81 572 ASP A C 1
ATOM 4617 O O . ASP A 1 572 ? -4.375 -24.927 -0.645 1.00 95.81 572 ASP A O 1
ATOM 4621 N N . PHE A 1 573 ? -4.133 -24.705 -2.870 1.00 96.38 573 PHE A N 1
ATOM 4622 C CA . PHE A 1 573 ? -5.481 -24.194 -3.132 1.00 96.38 573 PHE A CA 1
ATOM 4623 C C . PHE A 1 573 ? -6.369 -25.189 -3.893 1.00 96.38 573 PHE A C 1
ATOM 4625 O O . PHE A 1 573 ? -7.354 -24.782 -4.513 1.00 96.38 573 PHE A O 1
ATOM 4632 N N . LYS A 1 574 ? -6.030 -26.487 -3.849 1.00 95.38 574 LYS A N 1
ATOM 4633 C CA . LYS A 1 574 ? -6.702 -27.561 -4.605 1.00 95.38 574 LYS A CA 1
ATOM 4634 C C . LYS A 1 574 ? -8.208 -27.627 -4.343 1.00 95.38 574 LYS A C 1
ATOM 4636 O O . LYS A 1 574 ? -8.988 -27.794 -5.276 1.00 95.38 574 LYS A O 1
ATOM 4641 N N . GLU A 1 575 ? -8.607 -27.516 -3.079 1.00 96.31 575 GLU A N 1
ATOM 4642 C CA . GLU A 1 575 ? -10.000 -27.610 -2.643 1.00 96.31 575 GLU A CA 1
ATOM 4643 C C . GLU A 1 575 ? -10.313 -26.471 -1.673 1.00 96.31 575 GLU A C 1
ATOM 4645 O O . GLU A 1 575 ? -9.728 -26.387 -0.594 1.00 96.31 575 GLU A O 1
ATOM 4650 N N . ASN A 1 576 ? -11.267 -25.608 -2.035 1.00 97.75 576 ASN A N 1
ATOM 4651 C CA . ASN A 1 576 ? -11.860 -24.688 -1.070 1.00 97.75 576 ASN A CA 1
ATOM 4652 C C . ASN A 1 576 ? -12.826 -25.470 -0.173 1.00 97.75 576 ASN A C 1
ATOM 4654 O O . ASN A 1 576 ? -13.990 -25.667 -0.522 1.00 97.75 576 ASN A O 1
ATOM 4658 N N . ILE A 1 577 ? -12.349 -25.863 1.002 1.00 97.38 577 ILE A N 1
ATOM 4659 C CA . ILE A 1 577 ? -13.091 -26.656 1.991 1.00 97.38 577 ILE A CA 1
ATOM 4660 C C . ILE A 1 577 ? -14.359 -25.921 2.457 1.00 97.38 577 ILE A C 1
ATOM 4662 O O . ILE A 1 577 ? -15.353 -26.549 2.817 1.00 97.38 577 ILE A O 1
ATOM 4666 N N . ALA A 1 578 ? -14.361 -24.585 2.399 1.00 97.12 578 ALA A N 1
ATOM 4667 C CA . ALA A 1 578 ? -15.511 -23.762 2.764 1.00 97.12 578 ALA A CA 1
ATOM 4668 C C . ALA A 1 578 ? -16.569 -23.621 1.646 1.00 97.12 578 ALA A C 1
ATOM 4670 O O . ALA A 1 578 ? -17.541 -22.891 1.829 1.00 97.12 578 ALA A O 1
ATOM 4671 N N . ALA A 1 579 ? -16.413 -24.285 0.491 1.00 96.25 579 ALA A N 1
ATOM 4672 C CA . ALA A 1 579 ? -17.331 -24.135 -0.647 1.00 96.25 579 ALA A CA 1
ATOM 4673 C C . ALA A 1 579 ? -18.785 -24.526 -0.319 1.00 96.25 579 ALA A C 1
ATOM 4675 O O . ALA A 1 579 ? -19.706 -23.837 -0.748 1.00 96.25 579 ALA A O 1
ATOM 4676 N N . ASN A 1 580 ? -18.974 -25.579 0.484 1.00 93.19 580 ASN A N 1
ATOM 4677 C CA . ASN A 1 580 ? -20.287 -26.073 0.926 1.00 93.19 580 ASN A CA 1
ATOM 4678 C C . ASN A 1 580 ? -20.568 -25.750 2.405 1.00 93.19 580 ASN A C 1
ATOM 4680 O O . ASN A 1 580 ? -21.342 -26.446 3.060 1.00 93.19 580 ASN A O 1
ATOM 4684 N N . ALA A 1 581 ? -19.881 -24.749 2.958 1.00 97.50 581 ALA A N 1
ATOM 4685 C CA . ALA A 1 581 ? -20.061 -24.342 4.343 1.00 97.50 581 ALA A CA 1
ATOM 4686 C C . ALA A 1 581 ? -21.273 -23.419 4.511 1.00 97.50 581 ALA A C 1
ATOM 4688 O O . ALA A 1 581 ? -21.588 -22.609 3.634 1.00 97.50 581 ALA A O 1
ATOM 4689 N N . THR A 1 582 ? -21.890 -23.474 5.687 1.00 98.06 582 THR A N 1
ATOM 4690 C CA . THR A 1 582 ? -22.848 -22.457 6.125 1.00 98.06 582 THR A CA 1
ATOM 4691 C C . THR A 1 582 ? -22.077 -21.294 6.742 1.00 98.06 582 THR A C 1
ATOM 4693 O O . THR A 1 582 ? -21.243 -21.497 7.623 1.00 98.06 582 THR A O 1
ATOM 4696 N N . PHE A 1 583 ? -22.355 -20.073 6.286 1.00 97.50 583 PHE A N 1
ATOM 4697 C CA . PHE A 1 583 ? -21.759 -18.854 6.831 1.00 97.50 583 PHE A CA 1
ATOM 4698 C C . PHE A 1 583 ? -22.762 -18.153 7.746 1.00 97.50 583 PHE A C 1
ATOM 4700 O O . PHE A 1 583 ? -23.896 -17.915 7.332 1.00 97.50 583 PHE A O 1
ATOM 4707 N N . ILE A 1 584 ? -22.337 -17.799 8.959 1.00 94.12 584 ILE A N 1
ATOM 4708 C CA . ILE A 1 584 ? -23.132 -17.011 9.908 1.00 94.12 584 ILE A CA 1
ATOM 4709 C C . ILE A 1 584 ? -22.377 -15.715 10.192 1.00 94.12 584 ILE A C 1
ATOM 4711 O O . ILE A 1 584 ? -21.279 -15.745 10.742 1.00 94.12 584 ILE A O 1
ATOM 4715 N N . ASN A 1 585 ? -22.982 -14.581 9.840 1.00 88.12 585 ASN A N 1
ATOM 4716 C CA . ASN A 1 585 ? -22.476 -13.256 10.187 1.00 88.12 585 ASN A CA 1
ATOM 4717 C C . ASN A 1 585 ? -23.443 -12.639 11.200 1.00 88.12 585 ASN A C 1
ATOM 4719 O O . ASN A 1 585 ? -24.545 -12.244 10.827 1.00 88.12 585 ASN A O 1
ATOM 4723 N N . GLN A 1 586 ? -23.068 -12.623 12.480 1.00 74.19 586 GLN A N 1
ATOM 4724 C CA . GLN A 1 586 ? -23.905 -12.042 13.542 1.00 74.19 586 GLN A CA 1
ATOM 4725 C C . GLN A 1 586 ? -23.906 -10.509 13.478 1.00 74.19 586 GLN A C 1
ATOM 4727 O O . GLN A 1 586 ? -24.910 -9.866 13.767 1.00 74.19 586 GLN A O 1
ATOM 4732 N N . ASP A 1 587 ? -22.777 -9.943 13.061 1.00 82.75 587 ASP A N 1
ATOM 4733 C CA . ASP A 1 587 ? -22.508 -8.519 12.923 1.00 82.75 587 ASP A CA 1
ATOM 4734 C C . ASP A 1 587 ? -21.394 -8.323 11.864 1.00 82.75 587 ASP A C 1
ATOM 4736 O O . ASP A 1 587 ? -20.826 -9.309 11.379 1.00 82.75 587 ASP A O 1
ATOM 4740 N N . PRO A 1 588 ? -21.055 -7.079 11.474 1.00 80.62 588 PRO A N 1
ATOM 4741 C CA . PRO A 1 588 ? -19.964 -6.825 10.528 1.00 80.62 588 PRO A CA 1
ATOM 4742 C C . PRO A 1 588 ? -18.577 -7.313 10.988 1.00 80.62 588 PRO A C 1
ATOM 4744 O O . PRO A 1 588 ? -17.688 -7.501 10.160 1.00 80.62 588 PRO A O 1
ATOM 4747 N N . TYR A 1 589 ? -18.373 -7.516 12.291 1.00 87.44 589 TYR A N 1
ATOM 4748 C CA . TYR A 1 589 ? -17.097 -7.871 12.913 1.00 87.44 589 TYR A CA 1
ATOM 4749 C C . TYR A 1 589 ? -16.895 -9.383 13.063 1.00 87.44 589 TYR A C 1
ATOM 4751 O O . TYR A 1 589 ? -15.784 -9.811 13.377 1.00 87.44 589 TYR A O 1
ATOM 4759 N N . THR A 1 590 ? -17.916 -10.205 12.821 1.00 91.56 590 THR A N 1
ATOM 4760 C CA . THR A 1 590 ? -17.842 -11.651 13.049 1.00 91.56 590 THR A CA 1
ATOM 4761 C C . THR A 1 590 ? -18.322 -12.440 11.837 1.00 91.56 590 THR A C 1
ATOM 4763 O O . THR A 1 590 ? -19.462 -12.294 11.403 1.00 91.56 590 THR A O 1
ATOM 4766 N N . GLN A 1 591 ? -17.477 -13.348 11.342 1.00 96.75 591 GLN A N 1
ATOM 4767 C CA . GLN A 1 591 ? -17.848 -14.355 10.343 1.00 96.75 591 GLN A CA 1
ATOM 4768 C C . GLN A 1 591 ? -17.556 -15.750 10.889 1.00 96.75 591 GLN A C 1
ATOM 4770 O O . GLN A 1 591 ? -16.408 -16.094 11.170 1.00 96.75 591 GLN A O 1
ATOM 4775 N N . GLU A 1 592 ? -18.587 -16.577 11.006 1.00 97.94 592 GLU A N 1
ATOM 4776 C CA . GLU A 1 592 ? -18.457 -17.989 11.350 1.00 97.94 592 GLU A CA 1
ATOM 4777 C C . GLU A 1 592 ? -18.658 -18.870 10.115 1.00 97.94 592 GLU A C 1
ATOM 4779 O O . GLU A 1 592 ? -19.534 -18.620 9.288 1.00 97.94 592 GLU A O 1
ATOM 4784 N N . ILE A 1 593 ? -17.840 -19.916 10.004 1.00 98.25 593 ILE A N 1
ATOM 4785 C CA . ILE A 1 593 ? -17.846 -20.898 8.920 1.00 98.25 593 ILE A CA 1
ATOM 4786 C C . ILE A 1 593 ? -18.126 -22.264 9.538 1.00 98.25 593 ILE A C 1
ATOM 4788 O O . ILE A 1 593 ? -17.302 -22.792 10.291 1.00 98.25 593 ILE A O 1
ATOM 4792 N N . LEU A 1 594 ? -19.283 -22.829 9.206 1.00 98.19 594 LEU A N 1
ATOM 4793 C CA . LEU A 1 594 ? -19.736 -24.141 9.650 1.00 98.19 594 LEU A CA 1
ATOM 4794 C C . LEU A 1 594 ? -19.598 -25.148 8.511 1.00 98.19 594 LEU A C 1
ATOM 4796 O O . LEU A 1 594 ? -20.325 -25.100 7.518 1.00 98.19 594 LEU A O 1
ATOM 4800 N N . LEU A 1 595 ? -18.654 -26.068 8.660 1.00 97.81 595 LEU A N 1
ATOM 4801 C CA . LEU A 1 595 ? -18.463 -27.189 7.753 1.00 97.81 595 LEU A CA 1
ATOM 4802 C C . LEU A 1 595 ? -19.452 -28.314 8.102 1.00 97.81 595 LEU A C 1
ATOM 4804 O O . LEU A 1 595 ? -19.648 -28.591 9.285 1.00 97.81 595 LEU A O 1
ATOM 4808 N N . PRO A 1 596 ? -19.992 -29.049 7.110 1.00 96.75 596 PRO A N 1
ATOM 4809 C CA . PRO A 1 596 ? -20.885 -30.185 7.369 1.00 96.75 596 PRO A CA 1
ATOM 4810 C C . PRO A 1 596 ? -20.250 -31.286 8.232 1.00 96.75 596 PRO A C 1
ATOM 4812 O O . PRO A 1 596 ? -20.934 -32.006 8.951 1.00 96.75 596 PRO A O 1
ATOM 4815 N N . THR A 1 597 ? -18.925 -31.429 8.149 1.00 95.50 597 THR A N 1
ATOM 4816 C CA . THR A 1 597 ? -18.139 -32.397 8.922 1.00 95.50 597 THR A CA 1
ATOM 4817 C C . THR A 1 597 ? -16.782 -31.787 9.274 1.00 95.50 597 THR A C 1
ATOM 4819 O O . THR A 1 597 ? -16.278 -30.987 8.480 1.00 95.50 597 THR A O 1
ATOM 4822 N N . PRO A 1 598 ? -16.136 -32.182 10.387 1.00 95.94 598 PRO A N 1
ATOM 4823 C CA . PRO A 1 598 ? -14.800 -31.696 10.718 1.00 95.94 598 PRO A CA 1
ATOM 4824 C C . PRO A 1 598 ? -13.749 -32.058 9.656 1.00 95.94 598 PRO A C 1
ATOM 4826 O O . PRO A 1 598 ? -13.566 -33.236 9.332 1.00 95.94 598 PRO A O 1
ATOM 4829 N N . LYS A 1 599 ? -13.003 -31.062 9.165 1.00 96.06 599 LYS A N 1
ATOM 4830 C CA . LYS A 1 599 ? -11.932 -31.219 8.163 1.00 96.06 599 LYS A CA 1
ATOM 4831 C C . LYS A 1 599 ? -10.606 -30.681 8.689 1.00 96.06 599 LYS A C 1
ATOM 4833 O O . LYS A 1 599 ? -10.594 -29.827 9.575 1.00 96.06 599 LYS A O 1
ATOM 4838 N N . TYR A 1 600 ? -9.499 -31.199 8.156 1.00 95.44 600 TYR A N 1
ATOM 4839 C CA . TYR A 1 600 ? -8.185 -30.608 8.394 1.00 95.44 600 TYR A CA 1
ATOM 4840 C C . TYR A 1 600 ? -8.046 -29.308 7.605 1.00 95.44 600 TYR A C 1
ATOM 4842 O O . TYR A 1 600 ? -8.445 -29.259 6.447 1.00 95.44 600 TYR A O 1
ATOM 4850 N N . ILE A 1 601 ? -7.488 -28.279 8.237 1.00 95.75 601 ILE A N 1
ATOM 4851 C CA . ILE A 1 601 ? -7.208 -26.972 7.638 1.00 95.75 601 ILE A CA 1
ATOM 4852 C C . ILE A 1 601 ? -5.870 -26.440 8.156 1.00 95.75 601 ILE A C 1
ATOM 4854 O O . ILE A 1 601 ? -5.477 -26.732 9.290 1.00 95.75 601 ILE A O 1
ATOM 4858 N N . ASN A 1 602 ? -5.182 -25.659 7.328 1.00 96.81 602 ASN A N 1
ATOM 4859 C CA . ASN A 1 602 ? -3.956 -24.938 7.704 1.00 96.81 602 ASN A CA 1
ATOM 4860 C C . ASN A 1 602 ? -3.727 -23.640 6.917 1.00 96.81 602 ASN A C 1
ATOM 4862 O O . ASN A 1 602 ? -2.757 -22.933 7.182 1.00 96.81 602 ASN A O 1
ATOM 4866 N N . ILE A 1 603 ? -4.617 -23.307 5.978 1.00 98.19 603 ILE A N 1
ATOM 4867 C CA . ILE A 1 603 ? -4.589 -22.048 5.239 1.00 98.19 603 ILE A CA 1
ATOM 4868 C C . ILE A 1 603 ? -5.987 -21.430 5.268 1.00 98.19 603 ILE A C 1
ATOM 4870 O O . ILE A 1 603 ? -6.984 -22.102 4.994 1.00 98.19 603 ILE A O 1
ATOM 4874 N N . ILE A 1 604 ? -6.061 -20.133 5.557 1.00 98.31 604 ILE A N 1
ATOM 4875 C CA . ILE A 1 604 ? -7.281 -19.332 5.402 1.00 98.31 604 ILE A CA 1
ATOM 4876 C C . ILE A 1 604 ? -7.000 -18.131 4.501 1.00 98.31 604 ILE A C 1
ATOM 4878 O O . ILE A 1 604 ? -5.983 -17.452 4.649 1.00 98.31 604 ILE A O 1
ATOM 4882 N N . SER A 1 605 ? -7.912 -17.880 3.562 1.00 98.62 605 SER A N 1
ATOM 4883 C CA . SER A 1 605 ? -7.919 -16.685 2.718 1.00 98.62 605 SER A CA 1
ATOM 4884 C C . SER A 1 605 ? -9.038 -15.758 3.166 1.00 98.62 605 SER A C 1
ATOM 4886 O O . SER A 1 605 ? -10.213 -16.116 3.063 1.00 98.62 605 SER A O 1
ATOM 4888 N N . LEU A 1 606 ? -8.661 -14.562 3.604 1.00 98.75 606 LEU A N 1
ATOM 4889 C CA . LEU A 1 606 ? -9.560 -13.475 3.983 1.00 98.75 606 LEU A CA 1
ATOM 4890 C C . LEU A 1 606 ? -9.495 -12.377 2.919 1.00 98.75 606 LEU A C 1
ATOM 4892 O O . LEU A 1 606 ? -8.426 -12.126 2.362 1.00 98.75 606 LEU A O 1
ATOM 4896 N N . GLN A 1 607 ? -10.620 -11.727 2.636 1.00 98.62 607 GLN A N 1
ATOM 4897 C CA . GLN A 1 607 ? -10.693 -10.597 1.707 1.00 98.62 607 GLN A CA 1
ATOM 4898 C C . GLN A 1 607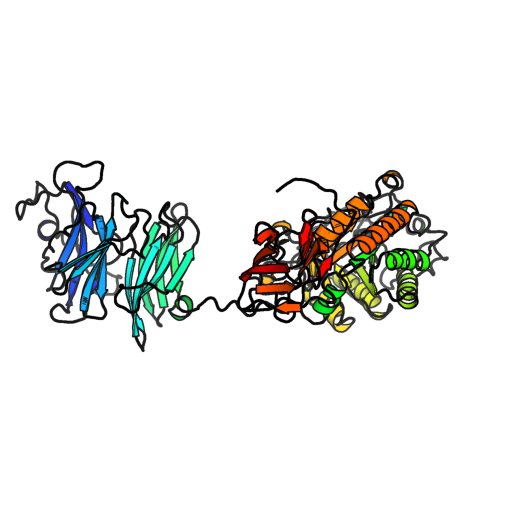 ? -11.728 -9.595 2.220 1.00 98.62 607 GLN A C 1
ATOM 4900 O O . GLN A 1 607 ? -12.828 -9.997 2.600 1.00 98.62 607 GLN A O 1
ATOM 4905 N N . GLU A 1 608 ? -11.390 -8.310 2.219 1.00 97.75 608 GLU A N 1
ATOM 4906 C CA . GLU A 1 608 ? -12.370 -7.237 2.374 1.00 97.75 608 GLU A CA 1
ATOM 4907 C C . GLU A 1 608 ? -13.027 -6.935 1.022 1.00 97.75 608 GLU A C 1
ATOM 4909 O O . GLU A 1 608 ? -12.415 -7.101 -0.038 1.00 97.75 608 GLU A O 1
ATOM 4914 N N . ASP A 1 609 ? -14.263 -6.441 1.048 1.00 96.19 609 ASP A N 1
ATOM 4915 C CA . ASP A 1 609 ? -14.830 -5.743 -0.100 1.00 96.19 609 ASP A CA 1
ATOM 4916 C C . ASP A 1 609 ? -14.182 -4.360 -0.223 1.00 96.19 609 ASP A C 1
ATOM 4918 O O . ASP A 1 609 ? -14.700 -3.344 0.247 1.00 96.19 609 ASP A O 1
ATOM 4922 N N . ILE A 1 610 ? -13.014 -4.335 -0.862 1.00 96.69 610 ILE A N 1
ATOM 4923 C CA . ILE A 1 610 ? -12.221 -3.118 -1.045 1.00 96.69 610 ILE A CA 1
ATOM 4924 C C . ILE A 1 610 ? -12.907 -2.067 -1.929 1.00 96.69 610 ILE A C 1
ATOM 4926 O O . ILE A 1 610 ? -12.449 -0.928 -1.950 1.00 96.69 610 ILE A O 1
ATOM 4930 N N . SER A 1 611 ? -14.026 -2.384 -2.600 1.00 94.94 611 SER A N 1
ATOM 4931 C CA . SER A 1 611 ? -14.845 -1.361 -3.274 1.00 94.94 611 SER A CA 1
ATOM 4932 C C . SER A 1 611 ? -15.480 -0.371 -2.290 1.00 94.94 611 SER A C 1
ATOM 4934 O O . SER A 1 611 ? -15.852 0.734 -2.678 1.00 94.94 611 SER A O 1
ATOM 4936 N N . LEU A 1 612 ? -15.534 -0.745 -1.006 1.00 92.50 612 LEU A N 1
ATOM 4937 C CA . LEU A 1 612 ? -15.957 0.087 0.119 1.00 92.50 612 LEU A CA 1
ATOM 4938 C C . LEU A 1 612 ? -14.762 0.634 0.925 1.00 92.50 612 LEU A C 1
ATOM 4940 O O . LEU A 1 612 ? -14.951 1.148 2.032 1.00 92.50 612 LEU A O 1
ATOM 4944 N N . GLY A 1 613 ? -13.547 0.503 0.386 1.00 93.00 613 GLY A N 1
ATOM 4945 C CA . GLY A 1 613 ? -12.281 0.860 1.017 1.00 93.00 613 GLY A CA 1
ATOM 4946 C C . GLY A 1 613 ? -11.747 -0.217 1.966 1.00 93.00 613 GLY A C 1
ATOM 4947 O O . GLY A 1 613 ? -12.427 -1.183 2.307 1.00 93.00 613 GLY A O 1
ATOM 4948 N N . GLN A 1 614 ? -10.497 -0.047 2.394 1.00 95.81 614 GLN A N 1
ATOM 4949 C CA . GLN A 1 614 ? -9.819 -0.937 3.339 1.00 95.81 614 GLN A CA 1
ATOM 4950 C C . GLN A 1 614 ? -10.063 -0.449 4.764 1.00 95.81 614 GLN A C 1
ATOM 4952 O O . GLN A 1 614 ? -9.874 0.738 5.049 1.00 95.81 614 GLN A O 1
ATOM 4957 N N . LYS A 1 615 ? -10.476 -1.352 5.655 1.00 91.81 615 LYS A N 1
ATOM 4958 C CA . LYS A 1 615 ? -11.000 -0.971 6.968 1.00 91.81 615 LYS A CA 1
ATOM 4959 C C . LYS A 1 615 ? -10.387 -1.738 8.123 1.00 91.81 615 LYS A C 1
ATOM 4961 O O . LYS A 1 615 ? -10.155 -1.134 9.165 1.00 91.81 615 LYS A O 1
ATOM 4966 N N . VAL A 1 616 ? -10.157 -3.040 7.980 1.00 94.62 616 VAL A N 1
ATOM 4967 C CA . VAL A 1 616 ? -9.693 -3.889 9.087 1.00 94.62 616 VAL A CA 1
ATOM 4968 C C . VAL A 1 616 ? -8.259 -3.530 9.483 1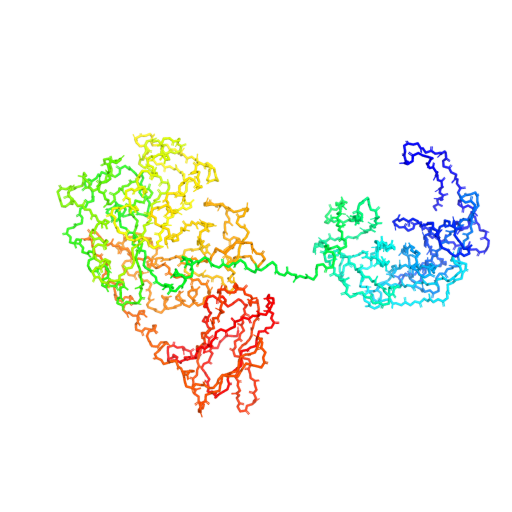.00 94.62 616 VAL A C 1
ATOM 4970 O O . VAL A 1 616 ? -7.360 -3.568 8.643 1.00 94.62 616 VAL A O 1
ATOM 4973 N N . SER A 1 617 ? -8.044 -3.231 10.769 1.00 93.50 617 SER A N 1
ATOM 4974 C CA . SER A 1 617 ? -6.724 -2.932 11.348 1.00 93.50 617 SER A CA 1
ATOM 4975 C C . SER A 1 617 ? -6.235 -4.007 12.322 1.00 93.50 617 SER A C 1
ATOM 4977 O O . SER A 1 617 ? -5.028 -4.134 12.535 1.00 93.50 617 SER A O 1
ATOM 4979 N N . SER A 1 618 ? -7.137 -4.832 12.870 1.00 94.44 618 SER A N 1
ATOM 4980 C CA . SER A 1 618 ? -6.769 -6.062 13.582 1.00 94.44 618 SER A CA 1
ATOM 4981 C C . SER A 1 618 ? -7.894 -7.088 13.616 1.00 94.44 618 SER A C 1
ATOM 4983 O O . SER A 1 618 ? -9.076 -6.742 13.672 1.00 94.44 618 SER A O 1
ATOM 4985 N N . PHE A 1 619 ? -7.520 -8.364 13.613 1.00 97.19 619 PHE A N 1
ATOM 4986 C CA . PHE A 1 619 ? -8.445 -9.486 13.684 1.00 97.19 619 PHE A CA 1
ATOM 4987 C C . PHE A 1 619 ? -7.769 -10.734 14.262 1.00 97.19 619 PHE A C 1
ATOM 4989 O O . PHE A 1 619 ? -6.541 -10.846 14.350 1.00 97.19 619 PHE A O 1
ATOM 4996 N N . GLU A 1 620 ? -8.588 -11.721 14.591 1.00 97.94 620 GLU A N 1
ATOM 4997 C CA . GLU A 1 620 ? -8.152 -13.063 14.946 1.00 97.94 620 GLU A CA 1
ATOM 4998 C C . GLU A 1 620 ? -9.008 -14.128 14.260 1.00 97.94 620 GLU A C 1
ATOM 5000 O O . GLU A 1 620 ? -10.166 -13.906 13.897 1.00 97.94 620 GLU A O 1
ATOM 5005 N N . VAL A 1 621 ? -8.412 -15.302 14.082 1.00 98.25 621 VAL A N 1
ATOM 5006 C CA . VAL A 1 621 ? -9.078 -16.499 13.577 1.00 98.25 621 VAL A CA 1
ATOM 5007 C C . VAL A 1 621 ? -9.069 -17.528 14.691 1.00 98.25 621 VAL A C 1
ATOM 5009 O O . VAL A 1 621 ? -8.028 -17.808 15.291 1.00 98.25 621 VAL A O 1
ATOM 5012 N N . MET A 1 622 ? -10.233 -18.099 14.959 1.00 97.62 622 MET A N 1
ATOM 5013 C CA . MET A 1 622 ? -10.459 -19.112 15.971 1.00 97.62 622 MET A CA 1
ATOM 5014 C C . MET A 1 622 ? -11.054 -20.366 15.342 1.00 97.62 622 MET A C 1
ATOM 5016 O O . MET A 1 622 ? -11.774 -20.300 14.349 1.00 97.62 622 MET A O 1
ATOM 5020 N N . ALA A 1 623 ? -10.816 -21.509 15.968 1.00 97.25 623 ALA A N 1
ATOM 5021 C CA . ALA A 1 623 ? -11.462 -22.763 15.619 1.00 97.25 623 ALA A CA 1
ATOM 5022 C C . ALA A 1 623 ? -11.998 -23.450 16.869 1.00 97.25 623 ALA A C 1
ATOM 5024 O O . ALA A 1 623 ? -11.353 -23.451 17.924 1.00 97.25 623 ALA A O 1
ATOM 5025 N N . ASN A 1 624 ? -13.176 -24.049 16.745 1.00 96.69 624 ASN A N 1
ATOM 5026 C CA . ASN A 1 624 ? -13.747 -24.867 17.797 1.00 96.69 624 ASN A CA 1
ATOM 5027 C C . ASN A 1 624 ? -13.077 -26.248 17.792 1.00 96.69 624 ASN A C 1
ATOM 5029 O O . ASN A 1 624 ? -12.955 -26.900 16.750 1.00 96.69 624 ASN A O 1
ATOM 5033 N N . THR A 1 625 ? -12.616 -26.675 18.961 1.00 89.38 625 THR A N 1
ATOM 5034 C CA . THR A 1 625 ? -11.987 -27.977 19.196 1.00 89.38 625 THR A CA 1
ATOM 5035 C C . THR A 1 625 ? -12.730 -28.705 20.312 1.00 89.38 625 THR A C 1
ATOM 5037 O O . THR A 1 625 ? -13.560 -28.112 20.996 1.00 89.38 625 THR A O 1
ATOM 5040 N N . ALA A 1 626 ? -12.380 -29.967 20.577 1.00 86.50 626 ALA A N 1
ATOM 5041 C CA . ALA A 1 626 ? -12.922 -30.704 21.724 1.00 86.50 626 ALA A CA 1
ATOM 5042 C C . ALA A 1 626 ? -12.671 -30.006 23.082 1.00 86.50 626 ALA A C 1
ATOM 5044 O O . ALA A 1 626 ? -13.387 -30.256 24.042 1.00 86.50 626 ALA A O 1
ATOM 5045 N N . GLN A 1 627 ? -11.674 -29.117 23.160 1.00 87.81 627 GLN A N 1
ATOM 5046 C CA . GLN A 1 627 ? -11.338 -28.319 24.348 1.00 87.81 627 GLN A CA 1
ATOM 5047 C C . GLN A 1 627 ? -11.956 -26.907 24.305 1.00 87.81 627 GLN A C 1
ATOM 5049 O O . GLN A 1 627 ? -11.550 -26.032 25.063 1.00 87.81 627 GLN A O 1
ATOM 5054 N N . GLY A 1 628 ? -12.896 -26.658 23.388 1.00 93.00 628 GLY A N 1
ATOM 5055 C CA . GLY A 1 628 ? -13.500 -25.349 23.153 1.00 93.00 628 GLY A CA 1
ATOM 5056 C C . GLY A 1 628 ? -12.787 -24.527 22.076 1.00 93.00 628 GLY A C 1
ATOM 5057 O O . GLY A 1 628 ? -12.019 -25.045 21.257 1.00 93.00 628 GLY A O 1
ATOM 5058 N N . TRP A 1 629 ? -13.092 -23.230 22.051 1.00 95.31 629 TRP A N 1
ATOM 5059 C CA . TRP A 1 629 ? -12.549 -22.275 21.087 1.00 95.31 629 TRP A CA 1
ATOM 5060 C C . TRP A 1 629 ? -11.071 -21.987 21.339 1.00 95.31 629 TRP A C 1
ATOM 5062 O O . TRP A 1 629 ? -10.679 -21.631 22.448 1.00 95.31 629 TRP A O 1
ATOM 5072 N N . LYS A 1 630 ? -10.257 -22.082 20.286 1.00 95.12 630 LYS A N 1
ATOM 5073 C CA . LYS A 1 630 ? -8.839 -21.710 20.313 1.00 95.12 630 LYS A CA 1
ATOM 5074 C C . LYS A 1 630 ? -8.539 -20.692 19.231 1.00 95.12 630 LYS A C 1
ATOM 5076 O O . LYS A 1 630 ? -9.010 -20.850 18.110 1.00 95.12 630 LYS A O 1
ATOM 5081 N N . ILE A 1 631 ? -7.735 -19.684 19.558 1.00 96.44 631 ILE A N 1
ATOM 5082 C CA . ILE A 1 631 ? -7.158 -18.773 18.565 1.00 96.44 631 ILE A CA 1
ATOM 5083 C C . ILE A 1 631 ? -6.067 -19.536 17.813 1.00 96.44 631 ILE A C 1
ATOM 5085 O O . ILE A 1 631 ? -5.181 -20.122 18.433 1.00 96.44 631 ILE A O 1
ATOM 5089 N N . ILE A 1 632 ? -6.148 -19.538 16.486 1.00 96.00 632 ILE A N 1
ATOM 5090 C CA . ILE A 1 632 ? -5.255 -20.299 15.598 1.00 96.00 632 ILE A CA 1
ATOM 5091 C C . ILE A 1 632 ? -4.378 -19.380 14.750 1.00 96.00 632 ILE A C 1
ATOM 5093 O O . ILE A 1 632 ? -3.343 -19.804 14.247 1.00 96.00 632 ILE A O 1
ATOM 5097 N N . SER A 1 633 ? -4.785 -18.119 14.593 1.00 96.81 633 SER A N 1
ATOM 5098 C CA . SER A 1 633 ? -4.001 -17.082 13.930 1.00 96.81 633 SER A CA 1
ATOM 5099 C C . SER A 1 633 ? -4.493 -15.692 14.342 1.00 96.81 633 SER A C 1
ATOM 5101 O O . SER A 1 633 ? -5.649 -15.524 14.737 1.00 96.81 633 SER A O 1
ATOM 5103 N N . LYS A 1 634 ? -3.621 -14.690 14.233 1.00 96.25 634 LYS A N 1
ATOM 5104 C CA . LYS A 1 634 ? -3.928 -13.266 14.428 1.00 96.25 634 LYS A CA 1
ATOM 5105 C C . LYS A 1 634 ? -3.329 -12.460 13.281 1.00 96.25 634 LYS A C 1
ATOM 5107 O O . LYS A 1 634 ? -2.352 -12.883 12.661 1.00 96.25 634 LYS A O 1
ATOM 5112 N N . GLY A 1 635 ? -3.893 -11.292 13.007 1.00 95.31 635 GLY A N 1
ATOM 5113 C CA . GLY A 1 635 ? -3.356 -10.386 11.999 1.00 95.31 635 GLY A CA 1
ATOM 5114 C C . GLY A 1 635 ? -3.812 -8.948 12.192 1.00 95.31 635 GLY A C 1
ATOM 5115 O O . GLY A 1 635 ? -4.651 -8.652 13.041 1.00 95.31 635 GLY A O 1
ATOM 5116 N N . THR A 1 636 ? -3.223 -8.059 11.397 1.00 97.75 636 THR A N 1
ATOM 5117 C CA . THR A 1 636 ? -3.563 -6.635 11.348 1.00 97.75 636 THR A CA 1
ATOM 5118 C C . THR A 1 636 ? -4.501 -6.354 10.175 1.00 97.75 636 THR A C 1
ATOM 5120 O O . THR A 1 636 ? -5.704 -6.566 10.286 1.00 97.75 636 THR A O 1
ATOM 5123 N N . THR A 1 637 ? -3.966 -5.945 9.026 1.00 98.19 637 THR A N 1
ATOM 5124 C CA . THR A 1 637 ? -4.737 -5.601 7.822 1.00 98.19 637 THR A CA 1
ATOM 5125 C C . THR A 1 637 ? -5.167 -6.823 7.014 1.00 98.19 637 THR A C 1
ATOM 5127 O O . THR A 1 637 ? -4.415 -7.800 6.929 1.00 98.19 637 THR A O 1
ATOM 5130 N N . ILE A 1 638 ? -6.322 -6.731 6.340 1.00 98.56 638 ILE A N 1
ATOM 5131 C CA . ILE A 1 638 ? -6.790 -7.733 5.364 1.00 98.56 638 ILE A CA 1
ATOM 5132 C C . ILE A 1 638 ? -6.680 -7.212 3.922 1.00 98.56 638 ILE A C 1
ATOM 5134 O O . ILE A 1 638 ? -5.935 -7.784 3.128 1.00 98.56 638 ILE A O 1
ATOM 5138 N N . GLY A 1 639 ? -7.389 -6.132 3.584 1.00 97.75 639 GLY A N 1
ATOM 5139 C CA . GLY A 1 639 ? -7.415 -5.536 2.247 1.00 97.75 639 GLY A CA 1
ATOM 5140 C C . GLY A 1 639 ? -7.935 -6.477 1.156 1.00 97.75 639 GLY A C 1
ATOM 5141 O O . GLY A 1 639 ? -8.852 -7.266 1.381 1.00 97.75 639 GLY A O 1
ATOM 5142 N N . ASN A 1 640 ? -7.344 -6.400 -0.038 1.00 97.88 640 ASN A N 1
ATOM 5143 C CA . ASN A 1 640 ? -7.718 -7.215 -1.196 1.00 97.88 640 ASN A CA 1
ATOM 5144 C C . ASN A 1 640 ? -7.638 -8.712 -0.894 1.00 97.88 640 ASN A C 1
ATOM 5146 O O . ASN A 1 640 ? -8.527 -9.471 -1.283 1.00 97.88 640 ASN A O 1
ATOM 5150 N N . LYS A 1 641 ? -6.558 -9.134 -0.226 1.00 98.56 641 LYS A N 1
ATOM 5151 C CA . LYS A 1 641 ? -6.340 -10.521 0.172 1.00 98.56 641 LYS A CA 1
ATOM 5152 C C . LYS A 1 641 ? -5.324 -10.642 1.300 1.00 98.56 641 LYS A C 1
ATOM 5154 O O . LYS A 1 641 ? -4.223 -10.098 1.233 1.00 98.56 641 LYS A O 1
ATOM 5159 N N . ARG A 1 642 ? -5.676 -11.468 2.283 1.00 98.75 642 ARG A N 1
ATOM 5160 C CA . ARG A 1 642 ? -4.794 -11.953 3.340 1.00 98.75 642 ARG A CA 1
ATOM 5161 C C . ARG A 1 642 ? -4.800 -13.474 3.352 1.00 98.75 642 ARG A C 1
ATOM 5163 O O . ARG A 1 642 ? -5.854 -14.084 3.517 1.00 98.75 642 ARG A O 1
ATOM 5170 N N . LEU A 1 643 ? -3.625 -14.076 3.207 1.00 98.50 643 LEU A N 1
ATOM 5171 C CA . LEU A 1 643 ? -3.426 -15.515 3.353 1.00 98.50 643 LEU A CA 1
ATOM 5172 C C . LEU A 1 643 ? -2.704 -15.772 4.672 1.00 98.50 643 LEU A C 1
ATOM 5174 O O . LEU A 1 643 ? -1.594 -15.284 4.883 1.00 98.50 643 LEU A O 1
ATOM 5178 N N . LEU A 1 644 ? -3.331 -16.533 5.563 1.00 98.00 644 LEU A N 1
ATOM 5179 C CA . LEU A 1 644 ? -2.714 -16.948 6.821 1.00 98.00 644 LEU A CA 1
ATOM 5180 C C . LEU A 1 644 ? -2.447 -18.439 6.763 1.00 98.00 644 LEU A C 1
ATOM 5182 O O . LEU A 1 644 ? -3.317 -19.212 6.361 1.00 98.00 644 LEU A O 1
ATOM 5186 N N . ARG A 1 645 ? -1.252 -18.812 7.208 1.00 95.75 645 ARG A N 1
ATOM 5187 C CA . ARG A 1 645 ? -0.832 -20.194 7.413 1.00 95.75 645 ARG A CA 1
ATOM 5188 C C . ARG A 1 645 ? -0.718 -20.450 8.906 1.00 95.75 645 ARG A C 1
ATOM 5190 O O . ARG A 1 645 ? -0.302 -19.560 9.647 1.00 95.75 645 ARG A O 1
ATOM 5197 N N . PHE A 1 646 ? -1.119 -21.631 9.346 1.00 94.31 646 PHE A N 1
ATOM 5198 C CA . PHE A 1 646 ? -1.089 -22.027 10.752 1.00 94.31 646 PHE A CA 1
ATOM 5199 C C . PHE A 1 646 ? -0.964 -23.547 10.870 1.00 94.31 646 PHE A C 1
ATOM 5201 O O . PHE A 1 646 ? -1.126 -24.279 9.896 1.00 94.31 646 PHE A O 1
ATOM 5208 N N . LYS A 1 647 ? -0.671 -24.043 12.075 1.00 92.19 647 LYS A N 1
ATOM 5209 C CA . LYS A 1 647 ? -0.517 -25.482 12.316 1.00 92.19 647 LYS A CA 1
ATOM 5210 C C . LYS A 1 647 ? -1.791 -26.243 11.936 1.00 92.19 647 LYS A C 1
ATOM 5212 O O . LYS A 1 647 ? -2.881 -25.888 12.381 1.00 92.19 647 LYS A O 1
ATOM 5217 N N . SER A 1 648 ? -1.626 -27.324 11.173 1.00 94.12 648 SER A N 1
ATOM 5218 C CA . SER A 1 648 ? -2.720 -28.204 10.756 1.00 94.12 648 SER A CA 1
ATOM 5219 C C . SER A 1 648 ? -3.596 -28.631 11.923 1.00 94.12 648 SER A C 1
ATOM 5221 O O . SER A 1 648 ? -3.111 -29.148 12.932 1.00 94.12 648 SER A O 1
ATOM 5223 N N . MET A 1 649 ? -4.904 -28.460 11.757 1.00 92.88 649 MET A N 1
ATOM 5224 C CA . MET A 1 649 ? -5.880 -28.823 12.774 1.00 92.88 649 MET A CA 1
ATOM 5225 C C . MET A 1 649 ? -7.191 -29.296 12.166 1.00 92.88 649 MET A C 1
ATOM 5227 O O . MET A 1 649 ? -7.527 -28.907 11.052 1.00 92.88 649 MET A O 1
ATOM 5231 N N . LYS A 1 650 ? -7.947 -30.103 12.916 1.00 95.12 650 LYS A N 1
ATOM 5232 C CA . LYS A 1 650 ? -9.257 -30.613 12.506 1.00 95.12 650 LYS A CA 1
ATOM 5233 C C . LYS A 1 650 ? -10.371 -29.845 13.213 1.00 95.12 650 LYS A C 1
ATOM 5235 O O . LYS A 1 650 ? -10.410 -29.834 14.441 1.00 95.12 650 LYS A O 1
ATOM 5240 N N . SER A 1 651 ? -11.276 -29.226 12.460 1.00 96.81 651 SER A N 1
ATOM 5241 C CA . SER A 1 651 ? -12.442 -28.529 13.017 1.00 96.81 651 SER A CA 1
ATOM 5242 C C . SER A 1 651 ? -13.598 -28.502 12.019 1.00 96.81 651 SER A C 1
ATOM 5244 O O . SER A 1 651 ? -13.383 -28.621 10.814 1.00 96.81 651 SER A O 1
ATOM 5246 N N . ALA A 1 652 ? -14.824 -28.379 12.527 1.00 97.06 652 ALA A N 1
ATOM 5247 C CA . ALA A 1 652 ? -16.015 -28.095 11.727 1.00 97.06 652 ALA A CA 1
ATOM 5248 C C . ALA A 1 652 ? -16.470 -26.634 11.845 1.00 97.06 652 ALA A C 1
ATOM 5250 O O . ALA A 1 652 ? -17.365 -26.227 11.117 1.00 97.06 652 ALA A O 1
ATOM 5251 N N . HIS A 1 653 ? -15.895 -25.848 12.759 1.00 97.88 653 HIS A N 1
ATOM 5252 C CA . HIS A 1 653 ? -16.416 -24.526 13.092 1.00 97.88 653 HIS A CA 1
ATOM 5253 C C . HIS A 1 653 ? -15.278 -23.533 13.278 1.00 97.88 653 HIS A C 1
ATOM 5255 O O . HIS A 1 653 ? -14.519 -23.601 14.247 1.00 97.88 653 HIS A O 1
ATOM 5261 N N . ILE A 1 654 ? -15.160 -22.621 12.316 1.00 98.31 654 ILE A N 1
ATOM 5262 C CA . ILE A 1 654 ? -14.153 -21.559 12.287 1.00 98.31 654 ILE A CA 1
ATOM 5263 C C . ILE A 1 654 ? -14.844 -20.225 12.528 1.00 98.31 654 ILE A C 1
ATOM 5265 O O . ILE A 1 654 ? -15.955 -20.011 12.054 1.00 98.31 654 ILE A O 1
ATOM 5269 N N . LYS A 1 655 ? -14.189 -19.327 13.257 1.00 97.88 655 LYS A N 1
ATOM 5270 C CA . LYS A 1 655 ? -14.679 -17.983 13.558 1.00 97.88 655 LYS A CA 1
ATOM 5271 C C . LYS A 1 655 ? -13.595 -16.964 13.254 1.00 97.88 655 LYS A C 1
ATOM 5273 O O . LYS A 1 655 ? -12.480 -17.086 13.749 1.00 97.88 655 LYS A O 1
ATOM 5278 N N . ILE A 1 656 ? -13.927 -15.959 12.462 1.00 98.19 656 ILE A N 1
ATOM 5279 C CA . ILE A 1 656 ? -13.108 -14.775 12.232 1.00 98.19 656 ILE A CA 1
ATOM 5280 C C . ILE A 1 656 ? -13.727 -13.654 13.058 1.00 98.19 656 ILE A C 1
ATOM 5282 O O . ILE A 1 656 ? -14.919 -13.381 12.910 1.00 98.19 656 ILE A O 1
ATOM 5286 N N . ARG A 1 657 ? -12.926 -13.025 13.920 1.00 94.25 657 ARG A N 1
ATOM 5287 C CA . ARG A 1 657 ? -13.337 -11.887 14.746 1.00 94.25 657 ARG A CA 1
ATOM 5288 C C . ARG A 1 657 ? -12.466 -10.683 14.420 1.00 94.25 657 ARG A C 1
ATOM 5290 O O . ARG A 1 657 ? -11.258 -10.707 14.650 1.00 94.25 657 ARG A O 1
ATOM 5297 N N . ILE A 1 658 ? -13.078 -9.639 13.884 1.00 91.62 658 ILE A N 1
ATOM 5298 C CA . ILE A 1 658 ? -12.456 -8.337 13.676 1.00 91.62 658 ILE A CA 1
ATOM 5299 C C . ILE A 1 658 ? -12.425 -7.620 15.025 1.00 91.62 658 ILE A C 1
ATOM 5301 O O . ILE A 1 658 ? -13.459 -7.438 15.659 1.00 91.62 658 ILE A O 1
ATOM 5305 N N . LEU A 1 659 ? -11.228 -7.248 15.474 1.00 82.12 659 LEU A N 1
ATOM 5306 C CA . LEU A 1 659 ? -11.012 -6.610 16.774 1.00 82.12 659 LEU A CA 1
ATOM 5307 C C . LEU A 1 659 ? -11.035 -5.087 16.650 1.00 82.12 659 LEU A C 1
ATOM 5309 O O . LEU A 1 659 ? -11.592 -4.414 17.507 1.00 82.12 659 LEU A O 1
ATOM 5313 N N . ASN A 1 660 ? -10.456 -4.556 15.569 1.00 81.25 660 ASN A N 1
ATOM 5314 C CA . ASN A 1 660 ? -10.484 -3.133 15.248 1.00 81.25 660 ASN A CA 1
ATOM 5315 C C . ASN A 1 660 ? -10.633 -2.947 13.735 1.00 81.25 660 ASN A C 1
ATOM 5317 O O . ASN A 1 660 ? -10.016 -3.668 12.939 1.00 81.25 660 ASN A O 1
ATOM 5321 N N . ALA A 1 661 ? -11.455 -1.976 13.345 1.00 83.38 661 ALA A N 1
ATOM 5322 C CA . ALA A 1 661 ? -11.647 -1.576 11.962 1.00 83.38 661 ALA A CA 1
ATOM 5323 C C . ALA A 1 661 ? -12.135 -0.129 11.871 1.00 83.38 661 ALA A C 1
ATOM 5325 O O . ALA A 1 661 ? -12.747 0.404 12.796 1.00 83.38 661 ALA A O 1
ATOM 5326 N N . LYS A 1 662 ? -11.904 0.476 10.712 1.00 77.50 662 LYS A N 1
ATOM 5327 C CA . LYS A 1 662 ? -12.470 1.761 10.322 1.00 77.50 662 LYS A CA 1
ATOM 5328 C C . LYS A 1 662 ? -13.923 1.612 9.906 1.00 77.50 662 LYS A C 1
ATOM 5330 O O . LYS A 1 662 ? -14.204 0.947 8.907 1.00 77.50 662 LYS A O 1
ATOM 5335 N N . ASN A 1 663 ? -14.834 2.296 10.594 1.00 76.94 663 ASN A N 1
ATOM 5336 C CA . ASN A 1 663 ? -16.274 2.139 10.370 1.00 76.94 663 ASN A CA 1
ATOM 5337 C C . ASN A 1 663 ? -16.673 0.643 10.429 1.00 76.94 663 ASN A C 1
ATOM 5339 O O . ASN A 1 663 ? -15.990 -0.173 11.049 1.00 76.94 663 ASN A O 1
ATOM 5343 N N . ASN A 1 664 ? -17.763 0.266 9.756 1.00 82.62 664 ASN A N 1
ATOM 5344 C CA . ASN A 1 664 ? -18.168 -1.133 9.637 1.00 82.62 664 ASN A CA 1
ATOM 5345 C C . ASN A 1 664 ? -17.331 -1.850 8.557 1.00 82.62 664 ASN A C 1
ATOM 5347 O O . ASN A 1 664 ? -17.411 -1.452 7.380 1.00 82.62 664 ASN A O 1
ATOM 5351 N N . PRO A 1 665 ? -16.548 -2.890 8.910 1.00 87.12 665 PRO A N 1
ATOM 5352 C CA . PRO A 1 665 ? -15.816 -3.700 7.939 1.00 87.12 665 PRO A CA 1
ATOM 5353 C C . PRO A 1 665 ? -16.779 -4.504 7.053 1.00 87.12 665 PRO A C 1
ATOM 5355 O O . PRO A 1 665 ? -17.911 -4.789 7.437 1.00 87.12 665 PRO A O 1
ATOM 5358 N N . SER A 1 666 ? -16.333 -4.859 5.846 1.00 89.31 666 SER A N 1
ATOM 5359 C CA . SER A 1 666 ? -17.088 -5.714 4.922 1.00 89.31 666 SER A CA 1
ATOM 5360 C C . SER A 1 666 ? -16.200 -6.875 4.504 1.00 89.31 666 SER A C 1
ATOM 5362 O O . SER A 1 666 ? -15.333 -6.717 3.647 1.00 89.31 666 SER A O 1
ATOM 5364 N N . LEU A 1 667 ? -16.363 -8.023 5.160 1.00 95.06 667 LEU A N 1
ATOM 5365 C CA . LEU A 1 667 ? -15.594 -9.227 4.861 1.00 95.06 667 LEU A CA 1
ATOM 5366 C C . LEU A 1 667 ? -16.334 -10.067 3.813 1.00 95.06 667 LEU A C 1
ATOM 5368 O O . LEU A 1 667 ? -17.493 -10.441 4.002 1.00 95.06 667 LEU A O 1
ATOM 5372 N N . LEU A 1 668 ? -15.650 -10.415 2.725 1.00 96.62 668 LEU A N 1
ATOM 5373 C CA . LEU A 1 668 ? -16.151 -11.394 1.763 1.00 96.62 668 LEU A CA 1
ATOM 5374 C C . LEU A 1 668 ? -16.158 -12.799 2.391 1.00 96.62 668 LEU A C 1
ATOM 5376 O O . LEU A 1 668 ? -15.571 -13.041 3.447 1.00 96.62 668 LEU A O 1
ATOM 5380 N N . LYS A 1 669 ? -16.830 -13.764 1.752 1.00 97.12 669 LYS A N 1
ATOM 5381 C CA . LYS A 1 669 ? -16.812 -15.158 2.226 1.00 97.12 669 LYS A CA 1
ATOM 5382 C C . LYS A 1 669 ? -15.377 -15.690 2.232 1.00 97.12 669 LYS A C 1
ATOM 5384 O O . LYS A 1 669 ? -14.769 -15.854 1.171 1.00 97.12 669 LYS A O 1
ATOM 5389 N N . SER A 1 670 ? -14.857 -15.964 3.425 1.00 98.19 670 SER A N 1
ATOM 5390 C CA . SER A 1 670 ? -13.512 -16.508 3.600 1.00 98.19 670 SER A CA 1
ATOM 5391 C C . SER A 1 670 ? -13.415 -17.919 3.029 1.00 98.19 670 SER A C 1
ATOM 5393 O O . SER A 1 670 ? -14.391 -18.671 2.998 1.00 98.19 670 SER A O 1
ATOM 5395 N N . LYS A 1 671 ? -12.214 -18.291 2.587 1.00 98.56 671 LYS A N 1
ATOM 5396 C CA . LYS A 1 671 ? -11.931 -19.617 2.021 1.00 98.56 671 LYS A CA 1
ATOM 5397 C C . LYS A 1 671 ? -10.986 -20.379 2.936 1.00 98.56 671 LYS A C 1
ATOM 5399 O O . LYS A 1 671 ? -10.069 -19.784 3.501 1.00 98.56 671 LYS A O 1
ATOM 5404 N N . LEU A 1 672 ? -11.203 -21.684 3.056 1.00 98.31 672 LEU A N 1
ATOM 5405 C CA . LEU A 1 672 ? -10.395 -22.582 3.881 1.00 98.31 672 LEU A CA 1
ATOM 5406 C C . LEU A 1 672 ? -9.715 -23.608 2.987 1.00 98.31 672 LEU A C 1
ATOM 5408 O O . LEU A 1 672 ? -10.359 -24.160 2.095 1.00 98.31 672 LEU A O 1
ATOM 5412 N N . PHE A 1 673 ? -8.443 -23.882 3.253 1.00 98.00 673 PHE A N 1
ATOM 5413 C CA . PHE A 1 673 ? -7.672 -24.867 2.508 1.00 98.00 673 PHE A CA 1
ATOM 5414 C C . PHE A 1 673 ? -6.796 -25.708 3.434 1.00 98.00 673 PHE A C 1
ATOM 5416 O O . PHE A 1 673 ? -6.521 -25.358 4.591 1.00 98.00 673 PHE A O 1
ATOM 5423 N N . TYR A 1 674 ? -6.357 -26.832 2.883 1.00 96.19 674 TYR A N 1
ATOM 5424 C CA . TYR A 1 674 ? -5.399 -27.732 3.492 1.00 96.19 674 TYR A CA 1
ATOM 5425 C C . TYR A 1 674 ? -4.264 -27.997 2.510 1.00 96.19 674 TYR A C 1
ATOM 5427 O O . TYR A 1 674 ? -4.503 -28.426 1.384 1.00 96.19 674 TYR A O 1
ATOM 5435 N N . SER A 1 675 ? -3.038 -27.763 2.961 1.00 92.81 675 SER A N 1
ATOM 5436 C CA . SER A 1 675 ? -1.818 -28.084 2.236 1.00 92.81 675 SER A CA 1
ATOM 5437 C C . SER A 1 675 ? -0.994 -29.112 2.999 1.00 92.81 675 SER A C 1
ATOM 5439 O O . SER A 1 675 ? -0.604 -28.881 4.142 1.00 92.81 675 SER A O 1
ATOM 5441 N N . GLU A 1 676 ? -0.672 -30.227 2.353 1.00 86.31 676 GLU A N 1
ATOM 5442 C CA . GLU A 1 676 ? 0.252 -31.239 2.888 1.00 86.31 676 GLU A CA 1
ATOM 5443 C C . GLU A 1 676 ? 1.702 -30.726 2.960 1.00 86.31 676 GLU A C 1
ATOM 5445 O O . GLU A 1 676 ? 2.522 -31.283 3.685 1.00 86.31 676 GLU A O 1
ATOM 5450 N N . ASN A 1 677 ? 2.013 -29.639 2.242 1.00 77.44 677 ASN A N 1
ATOM 5451 C CA . ASN A 1 677 ? 3.345 -29.032 2.205 1.00 77.44 677 ASN A CA 1
ATOM 5452 C C . ASN A 1 677 ? 3.641 -28.146 3.426 1.00 77.44 677 ASN A C 1
ATOM 5454 O O . ASN A 1 677 ? 4.782 -27.714 3.611 1.00 77.44 677 ASN A O 1
ATOM 5458 N N . GLU A 1 678 ? 2.636 -27.852 4.255 1.00 70.38 678 GLU A N 1
ATOM 5459 C CA . GLU A 1 678 ? 2.847 -27.194 5.542 1.00 70.38 678 GLU A CA 1
ATOM 5460 C C . GLU A 1 678 ? 3.451 -28.196 6.529 1.00 70.38 678 GLU A C 1
ATOM 5462 O O . GLU A 1 678 ? 2.776 -29.082 7.060 1.00 70.38 678 GLU A O 1
ATOM 5467 N N . VAL A 1 679 ? 4.756 -28.057 6.772 1.00 51.38 679 VAL A N 1
ATOM 5468 C CA . VAL A 1 679 ? 5.458 -28.818 7.808 1.00 51.38 679 VAL A CA 1
ATOM 5469 C C . VAL A 1 679 ? 4.842 -28.465 9.164 1.00 51.38 679 VAL A C 1
ATOM 5471 O O . VAL A 1 679 ? 4.510 -27.310 9.420 1.00 51.38 679 VAL A O 1
ATOM 5474 N N . GLN A 1 680 ? 4.720 -29.446 10.063 1.00 41.00 680 GLN A N 1
ATOM 5475 C CA . GLN A 1 680 ? 4.389 -29.230 11.475 1.00 41.00 680 GLN A CA 1
ATOM 5476 C C . GLN A 1 680 ? 5.496 -28.415 12.189 1.00 41.00 680 GLN A C 1
ATOM 5478 O O . GLN A 1 680 ? 6.177 -28.934 13.068 1.00 41.00 680 GLN A O 1
ATOM 5483 N N . SER A 1 681 ? 5.745 -27.158 11.817 1.00 34.81 681 SER A N 1
ATOM 5484 C CA . SER A 1 681 ? 6.754 -26.326 12.477 1.00 34.81 681 SER A CA 1
ATOM 5485 C C . SER A 1 681 ? 6.136 -25.599 13.669 1.00 34.81 681 SER A C 1
ATOM 5487 O O . SER A 1 681 ? 5.246 -24.763 13.520 1.00 34.81 681 SER A O 1
ATOM 5489 N N . ASN A 1 682 ? 6.608 -25.947 14.866 1.00 29.97 682 ASN A N 1
ATOM 5490 C CA . ASN A 1 682 ? 6.310 -25.245 16.107 1.00 29.97 682 ASN A CA 1
ATOM 5491 C C . ASN A 1 682 ? 7.095 -23.924 16.152 1.00 29.97 682 ASN A C 1
ATOM 5493 O O . ASN A 1 682 ? 8.290 -23.947 16.428 1.00 29.97 682 ASN A O 1
ATOM 5497 N N . SER A 1 683 ? 6.438 -22.786 15.955 1.00 29.47 683 SER A N 1
ATOM 5498 C CA . SER A 1 683 ? 6.901 -21.506 16.511 1.00 29.47 683 SER A CA 1
ATOM 5499 C C . SER A 1 683 ? 5.752 -20.500 16.506 1.00 29.47 683 SER A C 1
ATOM 5501 O O . SER A 1 683 ? 5.099 -20.327 15.477 1.00 29.47 683 SER A O 1
ATOM 5503 N N . TYR A 1 684 ? 5.499 -19.941 17.691 1.00 29.73 684 TYR A N 1
ATOM 5504 C CA . TYR A 1 684 ? 4.404 -19.044 18.067 1.00 29.73 684 TYR A CA 1
ATOM 5505 C C . TYR A 1 684 ? 4.567 -17.625 17.531 1.00 29.73 684 TYR A C 1
ATOM 5507 O O . TYR A 1 684 ? 5.730 -17.167 17.460 1.00 29.73 684 TYR A O 1
#

Foldseek 3Di:
DWDWDWDDPPPPPDIDDIDTQCLAEPADPVNHDPVFHFPDKDQAPEDWDAQCDDPRHRKIKTKMKTFGDDDDPLQQRIWIWIKIDSPNPPHIHTFDTDPGGQWGHWEWEQFPVRKIKIWTFRQNLPLQFTWIWIGPPSRNDTPDIDTQNQGGHCRAAKEKYWADDPPAIKIKIWAQDDSHAQFQIKIFIGRPRSNDGPFIGGPGGAHWGHKYWDADPPQKIWIWTAGDPGDTDIDIDHVVVRPPPCPLPQFAFADPLLVVVLVQQEAAEEEDDLCQQVVHLDDQLPDDLQSQAQAQADLLQVLVLGVLLPHQAYEYACDDLSGEGQAPDPLDPNYCLRYPHVDSPDRVLQNNLVSCVVNRHAYAYEYELHHQHAQQQQHLVVLVSSLSVVLCSLAPRPAHSEYEYELDGWAFHCNNNPRDTDDHPQAPRNVVVVSVVSCCVRHVSHAYEACQGPAAHELLDQLLAHDLQAFQAAASVPDGGNDPPSNVCSSPDPSHPHRHGYAGHYELWPGLADDPVGLVRRNALVSVLVSSCRASQRRHGYHYYQYAHSNNHRDPSNSVRSNSNSVQVCQFPVDQQQPPWDWDDPFLFKIKTAGPAKDKFFKKKKEFPSSSPWWFQWKWKWFQDPVGIDTFDIGGTAYGIHMGGGAIDIGRMMMIGRPGIHDRTGIDDMTTGDHPPDDRDDDD